Protein AF-A0A4Q1C630-F1 (afdb_monomer)

InterPro domains:
  IPR022134 Protein of unknown function DUF3667 [PF12412] (88-132)

Organism: NCBI:txid2508720

Radius of gyration: 34.88 Å; Cα contacts (8 Å, |Δi|>4): 246; chains: 1; bounding box: 94×59×102 Å

Solvent-accessible surface area (backbone atoms only — not comparable to full-atom values): 24046 Å² total; per-residue (Å²): 137,83,80,81,79,82,81,81,80,81,80,78,82,76,82,84,54,76,69,63,64,56,56,57,63,58,61,75,76,71,78,93,71,92,77,77,96,69,98,70,78,89,70,62,69,44,35,64,62,77,64,48,73,40,91,58,64,49,30,91,86,69,67,34,65,66,68,83,88,84,69,59,70,68,57,57,51,52,53,37,60,64,47,67,78,52,91,53,76,42,53,60,53,49,51,54,37,47,74,75,35,55,42,48,59,51,44,42,45,73,60,46,33,45,64,78,44,63,58,55,68,48,53,29,54,53,49,49,51,53,43,53,52,51,53,64,69,66,60,68,98,71,86,70,73,67,81,75,65,73,65,66,59,90,80,49,55,62,95,84,39,57,45,40,59,59,50,43,52,49,29,42,51,65,50,54,73,72,53,56,85,71,47,73,75,37,72,68,53,46,50,54,47,51,52,51,25,50,51,51,35,59,74,70,49,66,63,87,79,78,96,73,94,70,82,81,59,68,68,59,59,52,53,52,50,51,51,52,52,49,52,50,50,51,54,51,50,62,66,72,52,91,78,82,88,69,92,71,73,42,75,61,51,57,48,49,52,53,48,52,53,56,72,63,36,67,67,54,48,51,53,41,49,53,48,44,60,71,44,44,65,57,53,56,61,61,44,36,64,52,50,14,47,52,50,43,64,78,46,59,88,62,79,72,53,69,66,55,31,37,47,45,28,39,52,51,53,40,37,51,48,54,50,53,51,51,52,52,52,46,54,64,61,58,70,48,98,63,94,79,50,64,67,58,51,52,48,52,52,53,51,48,64,66,48,41,62,47,52,17,50,38,64,68,59,70,52,57,68,70,63,37,52,55,50,42,51,53,48,50,51,54,53,48,50,52,48,52,50,50,53,49,53,48,50,51,52,39,63,76,76,106

Secondary structure (DSSP, 8-state):
-PPPPPPPPPPPPPP--HHHHHHHHHHTSS------S----PPPSB-TTT-PBPSSSB-TTT--B-S-----HHHHHHHHHHHHTS--HHHHHHHHHHHHSTTHHHHHHHTT--TTS--HHHHHHHHHHHHHHHHHHH--S-SSSTTTSSS--TT-EETTEE--HHHHHHHHHHHHTTS-GGGGG-HHHHHHHHHHHHHHHHHT-PPS------PPPHHHHHHHHHHHHHHHHHHHHHHH-TTSS-TT--HHHHHHHHHHHHHH-HHHHHHHHHHHHHHHHHHHHHHHHHHHHHHHHHTGGG---HHHHHHHHHHHHHHHHHHHHHHHHHHHHHTSS--S-HHHHHHHHHHHHHHHHHHHHHHHH---HHHHHHHHHHHHHHHHHHHHHHHHHHHHHHHHH-

Mean predicted aligned error: 18.08 Å

Sequence (402 aa):
MALEPEPPEPPEPLPLSAEAAVTADQAVKHGTEEHAPGHHGPFHTHCENCGTKLEGPWCHRCGQHDFEFHRSFRHVFMEALETLFHFEGKFFRNIVTLLFQPGRLTADFNAGKRAAQMPPFRLYIFVSFVFFLLIFIGEKDDSFVRETEGKPHQGLTIGGKPVNVATLGNAWRDTATQMKPEDWQDPAKVTAALEQVAAKTEAAGPAADPADGTAPPKRLVDEVRESAEQMQAEIAKARAEPGQTREEDTALERFLEEQGRRLTDPERRRQLSHWIQSHLPHMLMFCLPFFALYTRVLFRKSGQVYLQHLVLSVHFHTFIYLWVLLSRGWEGLAGLPGWGLDSWVAFACNFWLGIYPFVMLRRLFANSWPKTVVKTFLLTVIYGLTLSLGFFATAVGAFLLT

Foldseek 3Di:
DDDDDDDDDDDDDDDDDPVNVVVVVVVVPDDDDDDDDDDDDDFDQAQLAPRHGDPDQADPPLRDGRDDDPDDPVVVVVVLVVCVVPDDPLLVVLLVCLQPPQQPLLQSVLSRNPSSHDDLVSSLVVLLVVLLVCVVVVDDPDPDPPVQQDDQPVPDDDPNARFRVNQLVVLLVVLVVPDDPVLVVDPVSVVVSVVSSVVSRVVVPGDPDDPDDDDDDVVVVVVVVVVVVVVVVVVVVVVVDPDPPPVDCPPVVVVVVVVVVCVPDPVLVVLLVVLLSVCVSVLLVVLLLVQLVLCCVLLVVQPDDSVSSSSSSSSLVSNVSSLVVVLVVVVVVPVPDDDPCNVVVNVVSVVCNLCSQLSSSCVNRVDDNVSSVVSSVVSCVVSVVSVVVSSVVSSVVSVVVD

Structure (mmCIF, N/CA/C/O backbone):
data_AF-A0A4Q1C630-F1
#
_entry.id   AF-A0A4Q1C630-F1
#
loop_
_atom_site.group_PDB
_atom_site.id
_atom_site.type_symbol
_atom_site.label_atom_id
_atom_site.label_alt_id
_atom_site.label_comp_id
_atom_site.label_asym_id
_atom_site.label_entity_id
_atom_site.label_seq_id
_atom_site.pdbx_PDB_ins_code
_atom_site.Cartn_x
_atom_site.Cartn_y
_atom_site.Cartn_z
_atom_site.occupancy
_atom_site.B_iso_or_equiv
_atom_site.auth_seq_id
_atom_site.auth_comp_id
_atom_site.auth_asym_id
_atom_site.auth_atom_id
_atom_site.pdbx_PDB_model_num
ATOM 1 N N . MET A 1 1 ? -44.109 13.806 4.382 1.00 42.06 1 MET A N 1
ATOM 2 C CA . MET A 1 1 ? -42.673 13.777 4.722 1.00 42.06 1 MET A CA 1
ATOM 3 C C . MET A 1 1 ? -42.602 13.720 6.239 1.00 42.06 1 MET A C 1
ATOM 5 O O . MET A 1 1 ? -42.707 14.749 6.888 1.00 42.06 1 MET A O 1
ATOM 9 N N . ALA A 1 2 ? -42.659 12.508 6.792 1.00 42.06 2 ALA A N 1
ATOM 10 C CA . ALA A 1 2 ? -42.665 12.291 8.235 1.00 42.06 2 ALA A CA 1
ATOM 11 C C . ALA A 1 2 ? -41.212 12.304 8.721 1.00 42.06 2 ALA A C 1
ATOM 13 O O . ALA A 1 2 ? -40.382 11.597 8.156 1.00 42.06 2 ALA A O 1
ATOM 14 N N . LEU A 1 3 ? -40.915 13.159 9.697 1.00 48.66 3 LEU A N 1
ATOM 15 C CA . LEU A 1 3 ? -39.621 13.223 10.367 1.00 48.66 3 LEU A CA 1
ATOM 16 C C . LEU A 1 3 ? -39.495 11.992 11.274 1.00 48.66 3 LEU A C 1
ATOM 18 O O . LEU A 1 3 ? -40.382 11.741 12.090 1.00 48.66 3 LEU A O 1
ATOM 22 N N . GLU A 1 4 ? -38.430 11.211 11.101 1.00 57.72 4 GLU A N 1
ATOM 23 C CA . GLU A 1 4 ? -38.077 10.129 12.024 1.00 57.72 4 GLU A CA 1
ATOM 24 C C . GLU A 1 4 ? -37.706 10.721 13.400 1.00 57.72 4 GLU A C 1
ATOM 26 O O . GLU A 1 4 ? -37.027 11.751 13.448 1.00 57.72 4 GLU A O 1
ATOM 31 N N . PRO A 1 5 ? -38.149 10.119 14.519 1.00 60.59 5 PRO A N 1
ATOM 32 C CA . PRO A 1 5 ? -37.791 10.584 15.856 1.00 60.59 5 PRO A CA 1
ATOM 33 C C . PRO A 1 5 ? -36.332 10.241 16.197 1.00 60.59 5 PRO A C 1
ATOM 35 O O . PRO A 1 5 ? -35.846 9.158 15.868 1.00 60.59 5 PRO A O 1
ATOM 38 N N . GLU A 1 6 ? -35.644 11.165 16.875 1.00 62.22 6 GLU A N 1
ATOM 39 C CA . GLU A 1 6 ? -34.266 10.977 17.343 1.00 62.22 6 GLU A CA 1
ATOM 40 C C . GLU A 1 6 ? -34.125 9.765 18.288 1.00 62.22 6 GLU A C 1
ATOM 42 O O . GLU A 1 6 ? -35.029 9.479 19.081 1.00 62.22 6 GLU A O 1
ATOM 47 N N . PRO A 1 7 ? -32.988 9.043 18.230 1.00 66.69 7 PRO A N 1
ATOM 48 C CA . PRO A 1 7 ? -32.720 7.924 19.123 1.00 66.69 7 PRO A CA 1
ATOM 49 C C . PRO A 1 7 ? -32.486 8.400 20.571 1.00 66.69 7 PRO A C 1
ATOM 51 O O . PRO A 1 7 ? -31.875 9.449 20.775 1.00 66.69 7 PRO A O 1
ATOM 54 N N . PRO A 1 8 ? -32.922 7.626 21.585 1.00 66.50 8 PRO A N 1
ATOM 55 C CA . PRO A 1 8 ? -32.784 8.003 22.990 1.00 66.50 8 PRO A CA 1
ATOM 56 C C . PRO A 1 8 ? -31.318 8.011 23.445 1.00 66.50 8 PRO A C 1
ATOM 58 O O . PRO A 1 8 ? -30.531 7.137 23.067 1.00 66.50 8 PRO A O 1
ATOM 61 N N . GLU A 1 9 ? -30.969 8.987 24.288 1.00 62.25 9 GLU A N 1
ATOM 62 C CA . GLU A 1 9 ? -29.643 9.102 24.899 1.00 62.25 9 GLU A CA 1
ATOM 63 C C . GLU A 1 9 ? -29.290 7.866 25.751 1.00 62.25 9 GLU A C 1
ATOM 65 O O . GLU A 1 9 ? -30.163 7.278 26.401 1.00 62.25 9 GLU A O 1
ATOM 70 N N . PRO A 1 10 ? -28.011 7.443 25.762 1.00 61.94 10 PRO A N 1
ATOM 71 C CA . PRO A 1 10 ? -27.568 6.319 26.574 1.00 61.94 10 PRO A CA 1
ATOM 72 C C . PRO A 1 10 ? -27.640 6.655 28.075 1.00 61.94 10 PRO A C 1
ATOM 74 O O . PRO A 1 10 ? -27.328 7.781 28.463 1.00 61.94 10 PRO A O 1
ATOM 77 N N . PRO A 1 11 ? -28.002 5.685 28.937 1.00 64.38 11 PRO A N 1
ATOM 78 C CA . PRO A 1 11 ? -28.096 5.914 30.373 1.00 64.38 11 PRO A CA 1
ATOM 79 C C . PRO A 1 11 ? -26.722 6.201 30.992 1.00 64.38 11 PRO A C 1
ATOM 81 O O . PRO A 1 11 ? -25.724 5.551 30.668 1.00 64.38 11 PRO A O 1
ATOM 84 N N . GLU A 1 12 ? -26.697 7.161 31.916 1.00 61.03 12 GLU A N 1
ATOM 85 C CA . GLU A 1 12 ? -25.529 7.510 32.724 1.00 61.03 12 GLU A CA 1
ATOM 86 C C . GLU A 1 12 ? -25.055 6.293 33.548 1.00 61.03 12 GLU A C 1
ATOM 88 O O . GLU A 1 12 ? -25.881 5.588 34.140 1.00 61.03 12 GLU A O 1
ATOM 93 N N . PRO A 1 13 ? -23.741 6.003 33.607 1.00 49.84 13 PRO A N 1
ATOM 94 C CA . PRO A 1 13 ? -23.238 4.894 34.406 1.00 49.84 13 PRO A CA 1
ATOM 95 C C . PRO A 1 13 ? -23.444 5.172 35.901 1.00 49.84 13 PRO A C 1
ATOM 97 O O . PRO A 1 13 ? -22.941 6.155 36.445 1.00 49.84 13 PRO A O 1
ATOM 100 N N . LEU A 1 14 ? -24.171 4.270 36.567 1.00 57.28 14 LEU A N 1
ATOM 101 C CA . LEU A 1 14 ? -24.417 4.311 38.009 1.00 57.28 14 LEU A CA 1
ATOM 102 C C . LEU A 1 14 ? -23.091 4.290 38.796 1.00 57.28 14 LEU A C 1
ATOM 104 O O . LEU A 1 14 ? -22.212 3.479 38.484 1.00 57.28 14 LEU A O 1
ATOM 108 N N . PRO A 1 15 ? -22.936 5.122 39.844 1.00 44.34 15 PRO A N 1
ATOM 109 C CA . PRO A 1 15 ? -21.754 5.082 40.689 1.00 44.34 15 PRO A CA 1
ATOM 110 C C . PRO A 1 15 ? -21.731 3.773 41.486 1.00 44.34 15 PRO A C 1
ATOM 112 O O . PRO A 1 15 ? -22.650 3.471 42.248 1.00 44.34 15 PRO A O 1
ATOM 115 N N . LEU A 1 16 ? -20.660 2.996 41.315 1.00 47.31 16 LEU A N 1
ATOM 116 C CA . LEU A 1 16 ? -20.356 1.833 42.148 1.00 47.31 16 LEU A CA 1
ATOM 117 C C . LEU A 1 16 ? -20.159 2.305 43.596 1.00 47.31 16 LEU A C 1
ATOM 119 O O . LEU A 1 16 ? -19.159 2.952 43.912 1.00 47.31 16 LEU A O 1
ATOM 123 N N . SER A 1 17 ? -21.117 2.003 44.473 1.00 50.72 17 SER A N 1
ATOM 124 C CA . SER A 1 17 ? -20.961 2.228 45.908 1.00 50.72 17 SER A CA 1
ATOM 125 C C . SER A 1 17 ? -19.870 1.305 46.461 1.00 50.72 17 SER A C 1
ATOM 127 O O . SER A 1 17 ? -19.727 0.152 46.049 1.00 50.72 17 SER A O 1
ATOM 129 N N . ALA A 1 18 ? -19.086 1.813 47.413 1.00 46.69 18 ALA A N 1
ATOM 130 C CA . ALA A 1 18 ? -17.970 1.092 48.031 1.00 46.69 18 ALA A CA 1
ATOM 131 C C . ALA A 1 18 ? -18.384 -0.236 48.709 1.00 46.69 18 ALA A C 1
ATOM 133 O O . ALA A 1 18 ? -17.547 -1.110 48.916 1.00 46.69 18 ALA A O 1
ATOM 134 N N . GLU A 1 19 ? -19.674 -0.430 48.993 1.00 45.03 19 GLU A N 1
ATOM 135 C CA . GLU A 1 19 ? -20.233 -1.662 49.566 1.00 45.03 19 GLU A CA 1
ATOM 136 C C . GLU A 1 19 ? -20.315 -2.820 48.548 1.00 45.03 19 GLU A C 1
ATOM 138 O O . GLU A 1 19 ? -20.207 -3.990 48.928 1.00 45.03 19 GLU A O 1
ATOM 143 N N . ALA A 1 20 ? -20.406 -2.523 47.244 1.00 44.44 20 ALA A N 1
ATOM 144 C CA . ALA A 1 20 ? -20.374 -3.541 46.188 1.00 44.44 20 ALA A CA 1
ATOM 145 C C . ALA A 1 20 ? -18.969 -4.150 45.996 1.00 44.44 20 ALA A C 1
ATOM 147 O O . ALA A 1 20 ? -18.835 -5.296 45.572 1.00 44.44 20 ALA A O 1
ATOM 148 N N . ALA A 1 21 ? -17.910 -3.412 46.350 1.00 40.72 21 ALA A N 1
ATOM 149 C CA . ALA A 1 21 ? -16.532 -3.894 46.251 1.00 40.72 21 ALA A CA 1
ATOM 150 C C . ALA A 1 21 ? -16.164 -4.887 47.371 1.00 40.72 21 ALA A C 1
ATOM 152 O O . ALA A 1 21 ? -15.333 -5.767 47.161 1.00 40.72 21 ALA A O 1
ATOM 153 N N . VAL A 1 22 ? -16.799 -4.784 48.545 1.00 42.53 22 VAL A N 1
ATOM 154 C CA . VAL A 1 22 ? -16.496 -5.637 49.712 1.00 42.53 22 VAL A CA 1
ATOM 155 C C . VAL A 1 22 ? -17.261 -6.967 49.667 1.00 42.53 22 VAL A C 1
ATOM 157 O O . VAL A 1 22 ? -16.754 -7.994 50.112 1.00 42.53 22 VAL A O 1
ATOM 160 N N . THR A 1 23 ? -18.453 -6.987 49.065 1.00 45.50 23 THR A N 1
ATOM 161 C CA . THR A 1 23 ? -19.251 -8.215 48.882 1.00 45.50 23 THR A CA 1
ATOM 162 C C . THR A 1 23 ? -18.689 -9.130 47.788 1.00 45.50 23 THR A C 1
ATOM 164 O O . THR A 1 23 ? -18.771 -10.353 47.915 1.00 45.50 23 THR A O 1
ATOM 167 N N . ALA A 1 24 ? -18.026 -8.568 46.770 1.00 41.78 24 ALA A N 1
ATOM 168 C CA . ALA A 1 24 ? -17.326 -9.338 45.740 1.00 41.78 24 ALA A CA 1
ATOM 169 C C . ALA A 1 24 ? -16.114 -10.120 46.291 1.00 41.78 24 ALA A C 1
ATOM 171 O O . ALA A 1 24 ? -15.877 -11.247 45.866 1.00 41.78 24 ALA A O 1
ATOM 172 N N . ASP A 1 25 ? -15.389 -9.570 47.274 1.00 37.78 25 ASP A N 1
ATOM 173 C CA . ASP A 1 25 ? -14.211 -10.221 47.877 1.00 37.78 25 ASP A CA 1
ATOM 174 C C . ASP A 1 25 ? -14.590 -11.389 48.814 1.00 37.78 25 ASP A C 1
ATOM 176 O O . ASP A 1 25 ? -13.853 -12.368 48.949 1.00 37.78 25 ASP A O 1
ATOM 180 N N . GLN A 1 26 ? -15.783 -11.344 49.421 1.00 36.28 26 GLN A N 1
ATOM 181 C CA . GLN A 1 26 ? -16.286 -12.428 50.276 1.00 36.28 26 GLN A CA 1
ATOM 182 C C . GLN A 1 26 ? -16.917 -13.586 49.485 1.00 36.28 26 GLN A C 1
ATOM 184 O O . GLN A 1 26 ? -16.825 -14.734 49.923 1.00 36.28 26 GLN A O 1
ATOM 189 N N . ALA A 1 27 ? -17.470 -13.328 48.295 1.00 38.25 27 ALA A N 1
ATOM 190 C CA . ALA A 1 27 ? -18.016 -14.368 47.416 1.00 38.25 27 ALA A CA 1
ATOM 191 C C . ALA A 1 27 ? -16.937 -15.293 46.809 1.00 38.25 27 ALA A C 1
ATOM 193 O O . ALA A 1 27 ? -17.246 -16.403 46.384 1.00 38.25 27 ALA A O 1
ATOM 194 N N . VAL A 1 28 ? -15.662 -14.887 46.823 1.00 42.72 28 VAL A N 1
ATOM 195 C CA . VAL A 1 28 ? -14.535 -15.700 46.325 1.00 42.72 28 VAL A CA 1
ATOM 196 C C . VAL A 1 28 ? -14.141 -16.824 47.301 1.00 42.72 28 VAL A C 1
ATOM 198 O O . VAL A 1 28 ? -13.467 -17.772 46.903 1.00 42.72 28 VAL A O 1
ATOM 201 N N . LYS A 1 29 ? -14.564 -16.779 48.575 1.00 38.19 29 LYS A N 1
ATOM 202 C CA . LYS A 1 29 ? -14.071 -17.714 49.610 1.00 38.19 29 LYS A CA 1
ATOM 203 C C . LYS A 1 29 ? -14.942 -18.946 49.878 1.00 38.19 29 LYS A C 1
ATOM 205 O O . LYS A 1 29 ? -14.467 -19.856 50.551 1.00 38.19 29 LYS A O 1
ATOM 210 N N . HIS A 1 30 ? -16.156 -19.038 49.333 1.00 36.41 30 HIS A N 1
ATOM 211 C CA . HIS A 1 30 ? -17.028 -20.202 49.534 1.00 36.41 30 HIS A CA 1
ATOM 212 C C . HIS A 1 30 ? -17.731 -20.616 48.238 1.00 36.41 30 HIS A C 1
ATOM 214 O O . HIS A 1 30 ? -18.826 -20.162 47.932 1.00 36.41 30 HIS A O 1
ATOM 220 N N . GLY A 1 31 ? -17.085 -21.506 47.488 1.00 33.19 31 GLY A N 1
ATOM 221 C CA . GLY A 1 31 ? -17.629 -22.112 46.275 1.00 33.19 31 GLY A CA 1
ATOM 222 C C . GLY A 1 31 ? -16.790 -23.311 45.849 1.00 33.19 31 GLY A C 1
ATOM 223 O O . GLY A 1 31 ? -16.139 -23.286 44.812 1.00 33.19 31 GLY A O 1
ATOM 224 N N . THR A 1 32 ? -16.733 -24.334 46.699 1.00 43.94 32 THR A N 1
ATOM 225 C CA . THR A 1 32 ? -16.198 -25.656 46.363 1.00 43.94 32 THR A CA 1
ATOM 226 C C . THR A 1 32 ? -17.266 -26.454 45.625 1.00 43.94 32 THR A C 1
ATOM 228 O O . THR A 1 32 ? -18.025 -27.157 46.281 1.00 43.94 32 THR A O 1
ATOM 231 N N . GLU A 1 33 ? -17.320 -26.368 44.295 1.00 37.75 33 GLU A N 1
ATOM 232 C CA . GLU A 1 33 ? -18.000 -27.364 43.455 1.00 37.75 33 GLU A CA 1
ATOM 233 C C . GLU A 1 33 ? -17.190 -27.623 42.171 1.00 37.75 33 GLU A C 1
ATOM 235 O O . GLU A 1 33 ? -16.556 -26.734 41.592 1.00 37.75 33 GLU A O 1
ATOM 240 N N . GLU A 1 34 ? -17.134 -28.903 41.814 1.00 37.94 34 GLU A N 1
ATOM 241 C CA . GLU A 1 34 ? -16.185 -29.574 40.928 1.00 37.94 34 GLU A CA 1
ATOM 242 C C . GLU A 1 34 ? -16.023 -28.905 39.551 1.00 37.94 34 GLU A C 1
ATOM 244 O O . GLU A 1 34 ? -16.932 -28.888 38.725 1.00 37.94 34 GLU A O 1
ATOM 249 N N . HIS A 1 35 ? -14.819 -28.396 39.269 1.00 37.16 35 HIS A N 1
ATOM 250 C CA . HIS A 1 35 ? -14.436 -27.910 37.943 1.00 37.16 35 HIS A CA 1
ATOM 251 C C . HIS A 1 35 ? -13.741 -29.016 37.136 1.00 37.16 35 HIS A C 1
ATOM 253 O O . HIS A 1 35 ? -12.632 -29.446 37.459 1.00 37.16 35 HIS A O 1
ATOM 259 N N . ALA A 1 36 ? -14.386 -29.434 36.045 1.00 32.75 36 ALA A N 1
ATOM 260 C CA . ALA A 1 36 ? -13.767 -30.171 34.946 1.00 32.75 36 ALA A CA 1
ATOM 261 C C . ALA A 1 36 ? -12.644 -29.335 34.277 1.00 32.75 36 ALA A C 1
ATOM 263 O O . ALA A 1 36 ? -12.661 -28.102 34.351 1.00 32.75 36 ALA A O 1
ATOM 264 N N . PRO A 1 37 ? -11.647 -29.964 33.622 1.00 39.94 37 PRO A N 1
ATOM 265 C CA . PRO A 1 37 ? -10.420 -29.283 33.234 1.00 39.94 37 PRO A CA 1
ATOM 266 C C . PRO A 1 37 ? -10.637 -28.450 31.967 1.00 39.94 37 PRO A C 1
ATOM 268 O O . PRO A 1 37 ? -10.734 -28.971 30.860 1.00 39.94 37 PRO A O 1
ATOM 271 N N . GLY A 1 38 ? -10.675 -27.133 32.135 1.00 37.78 38 GLY A N 1
ATOM 272 C CA . GLY A 1 38 ? -10.674 -26.173 31.038 1.00 37.78 38 GLY A CA 1
ATOM 273 C C . GLY A 1 38 ? -10.712 -24.758 31.590 1.00 37.78 38 GLY A C 1
ATOM 274 O O . GLY A 1 38 ? -11.781 -24.222 31.847 1.00 37.78 38 GLY A O 1
ATOM 275 N N . HIS A 1 39 ? -9.539 -24.174 31.834 1.00 40.84 39 HIS A N 1
ATOM 276 C CA . HIS A 1 39 ? -9.383 -22.784 32.263 1.00 40.84 39 HIS A CA 1
ATOM 277 C C . HIS A 1 39 ? -10.165 -21.816 31.363 1.00 40.84 39 HIS A C 1
ATOM 279 O O . HIS A 1 39 ? -9.697 -21.484 30.276 1.00 40.84 39 HIS A O 1
ATOM 285 N N . HIS A 1 40 ? -11.286 -21.285 31.848 1.00 49.59 40 HIS A N 1
ATOM 286 C CA . HIS A 1 40 ? -11.928 -20.113 31.261 1.00 49.59 40 HIS A CA 1
ATOM 287 C C . HIS A 1 40 ? -12.359 -19.178 32.394 1.00 49.59 40 HIS A C 1
ATOM 289 O O . HIS A 1 40 ? -13.086 -19.581 33.298 1.00 49.59 40 HIS A O 1
ATOM 295 N N . GLY A 1 41 ? -11.847 -17.942 32.379 1.00 59.06 41 GLY A N 1
ATOM 296 C CA . GLY A 1 41 ? -12.348 -16.870 33.240 1.00 59.06 41 GLY A CA 1
ATOM 297 C C . GLY A 1 41 ? -13.815 -16.536 32.923 1.00 59.06 41 GLY A C 1
ATOM 298 O O . GLY A 1 41 ? -14.374 -17.079 31.968 1.00 59.06 41 GLY A O 1
ATOM 299 N N . PRO A 1 42 ? -14.458 -15.656 33.707 1.00 66.44 42 PRO A N 1
ATOM 300 C CA . PRO A 1 42 ? -15.862 -15.319 33.499 1.00 66.44 42 PRO A CA 1
ATOM 301 C C . PRO A 1 42 ? -16.078 -14.667 32.124 1.00 66.44 42 PRO A C 1
ATOM 303 O O . PRO A 1 42 ? -15.383 -13.720 31.761 1.00 66.44 42 PRO A O 1
ATOM 306 N N . PHE A 1 43 ? -17.053 -15.191 31.379 1.00 75.06 43 PHE A N 1
ATOM 307 C CA . PHE A 1 43 ? -17.544 -14.642 30.112 1.00 75.06 43 PHE A CA 1
ATOM 308 C C . PHE A 1 43 ? -18.128 -13.232 30.301 1.00 75.06 43 PHE A C 1
ATOM 310 O O . PHE A 1 43 ? -18.623 -12.883 31.379 1.00 75.06 43 PHE A O 1
ATOM 317 N N . HIS A 1 44 ? -18.115 -12.421 29.247 1.00 84.31 44 HIS A N 1
ATOM 318 C CA . HIS A 1 44 ? -18.841 -11.163 29.206 1.00 84.31 44 HIS A CA 1
ATOM 319 C C . HIS A 1 44 ? -20.351 -11.411 29.355 1.00 84.31 44 HIS A C 1
ATOM 321 O O . HIS A 1 44 ? -20.912 -12.394 28.874 1.00 84.31 44 HIS A O 1
ATOM 327 N N . THR A 1 45 ? -21.056 -10.484 30.009 1.00 88.56 45 THR A N 1
ATOM 328 C CA . THR A 1 45 ? -22.516 -10.590 30.196 1.00 88.56 45 THR A CA 1
ATOM 329 C C . THR A 1 45 ? -23.296 -10.324 28.905 1.00 88.56 45 THR A C 1
ATOM 331 O O . THR A 1 45 ? -24.416 -10.810 28.738 1.00 88.56 45 THR A O 1
ATOM 334 N N . HIS A 1 46 ? -22.709 -9.555 27.984 1.00 92.06 46 HIS A N 1
ATOM 335 C CA . HIS A 1 46 ? -23.288 -9.170 26.701 1.00 92.06 46 HIS A CA 1
ATOM 336 C C . HIS A 1 46 ? -22.248 -9.314 25.589 1.00 92.06 46 HIS A C 1
ATOM 338 O O . HIS A 1 46 ? -21.070 -9.035 25.784 1.00 92.06 46 HIS A O 1
ATOM 344 N N . CYS A 1 47 ? -22.702 -9.701 24.399 1.00 91.31 47 CYS A N 1
ATOM 345 C CA . CYS A 1 47 ? -21.855 -9.882 23.228 1.00 91.31 47 CYS A CA 1
ATOM 346 C C . CYS A 1 47 ? -21.251 -8.553 22.748 1.00 91.31 47 CYS A C 1
ATOM 348 O O . CYS A 1 47 ? -21.993 -7.648 22.365 1.00 91.31 47 CYS A O 1
ATOM 350 N N . GLU A 1 48 ? -19.924 -8.476 22.623 1.00 89.56 48 GLU A N 1
ATOM 351 C CA . GLU A 1 48 ? -19.214 -7.275 22.142 1.00 89.56 48 GLU A CA 1
ATOM 352 C C . GLU A 1 48 ? -19.600 -6.836 20.713 1.00 89.56 48 GLU A C 1
ATOM 354 O O . GLU A 1 48 ? -19.429 -5.677 20.338 1.00 89.56 48 GLU A O 1
ATOM 359 N N . ASN A 1 49 ? -20.139 -7.742 19.890 1.00 91.06 49 ASN A N 1
ATOM 360 C CA . ASN A 1 49 ? -20.514 -7.434 18.508 1.00 91.06 49 ASN A CA 1
ATOM 361 C C . ASN A 1 49 ? -21.942 -6.913 18.346 1.00 91.06 49 ASN A C 1
ATOM 363 O O . ASN A 1 49 ? -22.163 -5.959 17.606 1.00 91.06 49 ASN A O 1
ATOM 367 N N . CYS A 1 50 ? -22.918 -7.544 19.002 1.00 91.44 50 CYS A N 1
ATOM 368 C CA . CYS A 1 50 ? -24.340 -7.226 18.810 1.00 91.44 50 CYS A CA 1
ATOM 369 C C . CYS A 1 50 ? -25.070 -6.788 20.086 1.00 91.44 50 CYS A C 1
ATOM 371 O O . CYS A 1 50 ? -26.272 -6.541 20.030 1.00 91.44 50 CYS A O 1
ATOM 373 N N . GLY A 1 51 ? -24.386 -6.750 21.232 1.00 91.31 51 GLY A N 1
ATOM 374 C CA . GLY A 1 51 ? -24.952 -6.364 22.525 1.00 91.31 51 GLY A CA 1
ATOM 375 C C . GLY A 1 51 ? -25.966 -7.351 23.109 1.00 91.31 51 GLY A C 1
ATOM 376 O O . GLY A 1 51 ? -26.596 -7.047 24.111 1.00 91.31 51 GLY A O 1
ATOM 377 N N . THR A 1 52 ? -26.166 -8.523 22.500 1.00 93.38 52 THR A N 1
ATOM 378 C CA . THR A 1 52 ? -27.129 -9.520 23.003 1.00 93.38 52 THR A CA 1
ATOM 379 C C . THR A 1 52 ? -26.588 -10.190 24.263 1.00 93.38 52 THR A C 1
ATOM 381 O O . THR A 1 52 ? -25.407 -10.538 24.296 1.00 93.38 52 THR A O 1
ATOM 384 N N . LYS A 1 53 ? -27.439 -10.379 25.280 1.00 93.50 53 LYS A N 1
ATOM 385 C CA . LYS A 1 53 ? -27.083 -11.083 26.518 1.00 93.50 53 LYS A CA 1
ATOM 386 C C . LYS A 1 53 ? -26.569 -12.489 26.198 1.00 93.50 53 LYS A C 1
ATOM 388 O O . LYS A 1 53 ? -27.170 -13.200 25.389 1.00 93.50 53 LYS A O 1
ATOM 393 N N . LEU A 1 54 ? -25.441 -12.858 26.794 1.00 90.62 54 LEU A N 1
ATOM 394 C CA . LEU A 1 54 ? -24.822 -14.162 26.585 1.00 90.62 54 LEU A CA 1
ATOM 395 C C . LEU A 1 54 ? -25.347 -15.168 27.611 1.00 90.62 54 LEU A C 1
ATOM 397 O O . LEU A 1 54 ? -25.439 -14.876 28.800 1.00 90.62 54 LEU A O 1
ATOM 401 N N . GLU A 1 55 ? -25.693 -16.357 27.124 1.00 87.50 55 GLU A N 1
ATOM 402 C CA . GLU A 1 55 ? -26.138 -17.510 27.927 1.00 87.50 55 GLU A CA 1
ATOM 403 C C . GLU A 1 55 ? -25.096 -18.643 27.897 1.00 87.50 55 GLU A C 1
ATOM 405 O O . GLU A 1 55 ? -25.348 -19.765 28.323 1.00 87.50 55 GLU A O 1
ATOM 410 N N . GLY A 1 56 ? -23.910 -18.351 27.362 1.00 86.81 56 GLY A N 1
ATOM 411 C CA . GLY A 1 56 ? -22.815 -19.286 27.169 1.00 86.81 56 GLY A CA 1
ATOM 412 C C . GLY A 1 56 ? -21.685 -18.647 26.356 1.00 86.81 56 GLY A C 1
ATOM 413 O O . GLY A 1 56 ? -21.732 -17.449 26.067 1.00 86.81 56 GLY A O 1
ATOM 414 N N . PRO A 1 57 ? -20.687 -19.438 25.932 1.00 85.38 57 PRO A N 1
ATOM 415 C CA . PRO A 1 57 ? -19.504 -18.926 25.240 1.00 85.38 57 PRO A CA 1
ATOM 416 C C . PRO A 1 57 ? -19.780 -18.446 23.808 1.00 85.38 57 PRO A C 1
ATOM 418 O O . PRO A 1 57 ? -18.924 -17.810 23.202 1.00 85.38 57 PRO A O 1
ATOM 421 N N . TRP A 1 58 ? -20.952 -18.743 23.242 1.00 89.00 58 TRP A N 1
ATOM 422 C CA . TRP A 1 58 ? -21.348 -18.323 21.899 1.00 89.00 58 TRP A CA 1
ATOM 423 C C . TRP A 1 58 ? -22.601 -17.452 21.949 1.00 89.00 58 TRP A C 1
ATOM 425 O O . TRP A 1 58 ? -23.591 -17.781 22.600 1.00 89.00 58 TRP A O 1
ATOM 435 N N . CYS A 1 59 ? -22.592 -16.357 21.193 1.00 91.38 59 CYS A N 1
ATOM 436 C CA . CYS A 1 59 ? -23.769 -15.529 20.998 1.00 91.38 59 CYS A CA 1
ATOM 437 C C . CYS A 1 59 ? -24.768 -16.224 20.063 1.00 91.38 59 CYS A C 1
ATOM 439 O O . CYS A 1 59 ? -24.502 -16.363 18.869 1.00 91.38 59 CYS A O 1
ATOM 441 N N . HIS A 1 60 ? -25.956 -16.557 20.569 1.00 93.00 60 HIS A N 1
ATOM 442 C CA . HIS A 1 60 ? -27.030 -17.180 19.786 1.00 93.00 60 HIS A CA 1
ATOM 443 C C . HIS A 1 60 ? -27.548 -16.302 18.630 1.00 93.00 60 HIS A C 1
ATOM 445 O O . HIS A 1 60 ? -28.104 -16.819 17.667 1.00 93.00 60 HIS A O 1
ATOM 451 N N . ARG A 1 61 ? -27.364 -14.972 18.697 1.00 92.94 61 ARG A N 1
ATOM 452 C CA . ARG A 1 61 ? -27.847 -14.039 17.665 1.00 92.94 61 ARG A CA 1
ATOM 453 C C . ARG A 1 61 ? -26.869 -13.841 16.511 1.00 92.94 61 ARG A C 1
ATOM 455 O O . ARG A 1 61 ? -27.287 -13.790 15.360 1.00 92.94 61 ARG A O 1
ATOM 462 N N . CYS A 1 62 ? -25.583 -13.646 16.807 1.00 90.31 62 CYS A N 1
ATOM 463 C CA . CYS A 1 62 ? -24.582 -13.295 15.789 1.00 90.31 62 CYS A CA 1
ATOM 464 C C . CYS A 1 62 ? -23.487 -14.350 15.587 1.00 90.31 62 CYS A C 1
ATOM 466 O O . CYS A 1 62 ? -22.633 -14.168 14.721 1.00 90.31 62 CYS A O 1
ATOM 468 N N . GLY A 1 63 ? -23.485 -15.421 16.385 1.00 88.69 63 GLY A N 1
ATOM 469 C CA . GLY A 1 63 ? -22.496 -16.495 16.311 1.00 88.69 63 GLY A CA 1
ATOM 470 C C . GLY A 1 63 ? -21.101 -16.114 16.814 1.00 88.69 63 GLY A C 1
ATOM 471 O O . GLY A 1 63 ? -20.156 -16.859 16.580 1.00 88.69 63 GLY A O 1
ATOM 472 N N . GLN A 1 64 ? -20.926 -14.964 17.476 1.00 89.62 64 GLN A N 1
ATOM 473 C CA . GLN A 1 64 ? -19.629 -14.588 18.043 1.00 89.62 64 GLN A CA 1
ATOM 474 C C . GLN A 1 64 ? -19.288 -15.439 19.268 1.00 89.62 64 GLN A C 1
ATOM 476 O O . GLN A 1 64 ? -20.092 -15.516 20.194 1.00 89.62 64 GLN A O 1
ATOM 481 N N . HIS A 1 65 ? -18.078 -15.996 19.293 1.00 86.50 65 HIS A N 1
ATOM 482 C CA . HIS A 1 65 ? -17.496 -16.578 20.498 1.00 86.50 65 HIS A CA 1
ATOM 483 C C . HIS A 1 65 ? -16.968 -15.491 21.438 1.00 86.50 65 HIS A C 1
ATOM 485 O O . HIS A 1 65 ? -16.345 -14.531 20.979 1.00 86.50 65 HIS A O 1
ATOM 491 N N . ASP A 1 66 ? -17.180 -15.673 22.733 1.00 79.56 66 ASP A N 1
ATOM 492 C CA . ASP A 1 66 ? -16.892 -14.690 23.776 1.00 79.56 66 ASP A CA 1
ATOM 493 C C . ASP A 1 66 ? -15.460 -14.764 24.338 1.00 79.56 66 ASP A C 1
ATOM 495 O O . ASP A 1 66 ? -15.032 -13.916 25.111 1.00 79.56 66 ASP A O 1
ATOM 499 N N . PHE A 1 67 ? -14.675 -15.762 23.924 1.00 69.00 67 PHE A N 1
ATOM 500 C CA . PHE A 1 67 ? -13.318 -15.972 24.433 1.00 69.00 67 PHE A CA 1
ATOM 501 C C . PHE A 1 67 ? -12.213 -15.489 23.475 1.00 69.00 67 PHE A C 1
ATOM 503 O O . PHE A 1 67 ? -12.343 -15.528 22.244 1.00 69.00 67 PHE A O 1
ATOM 510 N N . GLU A 1 68 ? -11.089 -15.078 24.065 1.00 57.56 68 GLU A N 1
ATOM 511 C CA . GLU A 1 68 ? -9.912 -14.522 23.403 1.00 57.56 68 GLU A CA 1
ATOM 512 C C . GLU A 1 68 ? -9.194 -15.547 22.498 1.00 57.56 68 GLU A C 1
ATOM 514 O O . GLU A 1 68 ? -8.918 -16.691 22.855 1.00 57.56 68 GLU A O 1
ATOM 519 N N . PHE A 1 69 ? -8.927 -15.149 21.254 1.00 53.34 69 PHE A N 1
ATOM 520 C CA . PHE A 1 69 ? -8.406 -16.021 20.200 1.00 53.34 69 PHE A CA 1
ATOM 521 C C . PHE A 1 69 ? -6.925 -16.373 20.434 1.00 53.34 69 PHE A C 1
ATOM 523 O O . PHE A 1 69 ? -6.028 -15.688 19.950 1.00 53.34 69 PHE A O 1
ATOM 530 N N . HIS A 1 70 ? -6.649 -17.506 21.074 1.00 47.69 70 HIS A N 1
ATOM 531 C CA . HIS A 1 70 ? -5.410 -18.255 20.851 1.00 47.69 70 HIS A CA 1
ATOM 532 C C . HIS A 1 70 ? -5.714 -19.475 19.975 1.00 47.69 70 HIS A C 1
ATOM 534 O O . HIS A 1 70 ? -5.840 -20.607 20.439 1.00 47.69 70 HIS A O 1
ATOM 540 N N . ARG A 1 71 ? -5.891 -19.228 18.672 1.00 58.75 71 ARG A N 1
ATOM 541 C CA . ARG A 1 71 ? -5.928 -20.283 17.648 1.00 58.75 71 ARG A CA 1
ATOM 542 C C . ARG A 1 71 ? -4.524 -20.447 17.073 1.00 58.75 71 ARG A C 1
ATOM 544 O O . ARG A 1 71 ? -3.824 -19.463 16.843 1.00 58.75 71 ARG A O 1
ATOM 551 N N . SER A 1 72 ? -4.114 -21.690 16.831 1.00 62.75 72 SER A N 1
ATOM 552 C CA . SER A 1 72 ? -2.842 -21.965 16.159 1.00 62.75 72 SER A CA 1
ATOM 553 C C . SER A 1 72 ? -2.850 -21.392 14.736 1.00 62.75 72 SER A C 1
ATOM 555 O O . SER A 1 72 ? -3.857 -21.468 14.028 1.00 62.75 72 SER A O 1
ATOM 557 N N . PHE A 1 73 ? -1.712 -20.850 14.296 1.00 63.25 73 PHE A N 1
ATOM 558 C CA . PHE A 1 73 ? -1.546 -20.267 12.958 1.00 63.25 73 PHE A CA 1
ATOM 559 C C . PHE A 1 73 ? -1.978 -21.223 11.832 1.00 63.25 73 PHE A C 1
ATOM 561 O O . PHE A 1 73 ? -2.629 -20.808 10.877 1.00 63.25 73 PHE A O 1
ATOM 568 N N . ARG A 1 74 ? -1.693 -22.527 11.979 1.00 67.94 74 ARG A N 1
ATOM 569 C CA . ARG A 1 74 ? -2.073 -23.568 11.011 1.00 67.94 74 ARG A CA 1
ATOM 570 C C . ARG A 1 74 ? -3.585 -23.676 10.826 1.00 67.94 74 ARG A C 1
ATOM 572 O O . ARG A 1 74 ? -4.043 -23.849 9.703 1.00 67.94 74 ARG A O 1
ATOM 579 N N . HIS A 1 75 ? -4.350 -23.588 11.911 1.00 69.69 75 HIS A N 1
ATOM 580 C CA . HIS A 1 75 ? -5.805 -23.662 11.832 1.00 69.69 75 HIS A CA 1
ATOM 581 C C . HIS A 1 75 ? -6.377 -22.433 11.120 1.00 69.69 75 HIS A C 1
ATOM 583 O O . HIS A 1 75 ? -7.184 -22.589 10.214 1.00 69.69 75 HIS A O 1
ATOM 589 N N . VAL A 1 76 ? -5.866 -21.236 11.439 1.00 66.75 76 VAL A N 1
ATOM 590 C CA . VAL A 1 76 ? -6.252 -19.984 10.760 1.00 66.75 76 VAL A CA 1
ATOM 591 C C . VAL A 1 76 ? -5.935 -20.040 9.262 1.00 66.75 76 VAL A C 1
ATOM 593 O O . VAL A 1 76 ? -6.727 -19.581 8.445 1.00 66.75 76 VAL A O 1
ATOM 596 N N . PHE A 1 77 ? -4.790 -20.615 8.887 1.00 68.00 77 PHE A N 1
ATOM 597 C CA . PHE A 1 77 ? -4.395 -20.763 7.488 1.00 68.00 77 PHE A CA 1
ATOM 598 C C . PHE A 1 77 ? -5.283 -21.757 6.721 1.00 68.00 77 PHE A C 1
ATOM 600 O O . PHE A 1 77 ? -5.719 -21.452 5.614 1.00 68.00 77 PHE A O 1
ATOM 607 N N . MET A 1 78 ? -5.593 -22.919 7.306 1.00 69.62 78 MET A N 1
ATOM 608 C CA . MET A 1 78 ? -6.473 -23.908 6.666 1.00 69.62 78 MET A CA 1
ATOM 609 C C . MET A 1 78 ? -7.915 -23.403 6.542 1.00 69.62 78 MET A C 1
ATOM 611 O O . MET A 1 78 ? -8.516 -23.543 5.482 1.00 69.62 78 MET A O 1
ATOM 615 N N . GLU A 1 79 ? -8.432 -22.732 7.573 1.00 68.88 79 GLU A N 1
ATOM 616 C CA . GLU A 1 79 ? -9.744 -22.075 7.536 1.00 68.88 79 GLU A CA 1
ATOM 617 C C . GLU A 1 79 ? -9.780 -20.967 6.470 1.00 68.88 79 GLU A C 1
ATOM 619 O O . GLU A 1 79 ? -10.766 -20.817 5.746 1.00 68.88 79 GLU A O 1
ATOM 624 N N . ALA A 1 80 ? -8.685 -20.213 6.307 1.00 63.47 80 ALA A N 1
ATOM 625 C CA . ALA A 1 80 ? -8.573 -19.238 5.230 1.00 63.47 80 ALA A CA 1
ATOM 626 C C . ALA A 1 80 ? -8.705 -19.907 3.854 1.00 63.47 80 ALA A C 1
ATOM 628 O O . ALA A 1 80 ? -9.517 -19.438 3.064 1.00 63.47 80 ALA A O 1
ATOM 629 N N . LEU A 1 81 ? -7.983 -21.004 3.590 1.00 64.62 81 LEU A N 1
ATOM 630 C CA . LEU A 1 81 ? -8.044 -21.733 2.314 1.00 64.62 81 LEU A CA 1
ATOM 631 C C . LEU A 1 81 ? -9.422 -22.345 2.029 1.00 64.62 81 LEU A C 1
ATOM 633 O O . LEU A 1 81 ? -9.918 -22.225 0.913 1.00 64.62 81 LEU A O 1
ATOM 637 N N . GLU A 1 82 ? -10.060 -22.958 3.024 1.00 66.69 82 GLU A N 1
ATOM 638 C CA . GLU A 1 82 ? -11.382 -23.582 2.870 1.00 66.69 82 GLU A CA 1
ATOM 639 C C . GLU A 1 82 ? -12.458 -22.542 2.538 1.00 66.69 82 GLU A C 1
ATOM 641 O O . GLU A 1 82 ? -13.316 -22.739 1.678 1.00 66.69 82 GLU A O 1
ATOM 646 N N . THR A 1 83 ? -12.345 -21.361 3.140 1.00 59.56 83 THR A N 1
ATOM 647 C CA . THR A 1 83 ? -13.326 -20.299 2.952 1.00 59.56 83 THR A CA 1
ATOM 648 C C . THR A 1 83 ? -12.968 -19.326 1.817 1.00 59.56 83 THR A C 1
ATOM 650 O O . THR A 1 83 ? -13.734 -18.404 1.537 1.00 59.56 83 THR A O 1
ATOM 653 N N . LEU A 1 84 ? -11.827 -19.496 1.137 1.00 60.84 84 LEU A N 1
ATOM 654 C CA . LEU A 1 84 ? -11.529 -18.800 -0.126 1.00 60.84 84 LEU A CA 1
ATOM 655 C C . LEU A 1 84 ? -12.463 -19.249 -1.256 1.00 60.84 84 LEU A C 1
ATOM 657 O O . LEU A 1 84 ? -12.755 -18.467 -2.157 1.00 60.84 84 LEU A O 1
ATOM 661 N N . PHE A 1 85 ? -12.980 -20.475 -1.174 1.00 61.78 85 PHE A N 1
ATOM 662 C CA . PHE A 1 85 ? -13.946 -21.014 -2.128 1.00 61.78 85 PHE A CA 1
ATOM 663 C C . PHE A 1 85 ? -15.404 -20.627 -1.808 1.00 61.78 85 PHE A C 1
ATOM 665 O O . PHE A 1 85 ? -16.296 -20.891 -2.611 1.00 61.78 85 PHE A O 1
ATOM 672 N N . HIS A 1 86 ? -15.650 -19.923 -0.694 1.00 63.53 86 HIS A N 1
ATOM 673 C CA . HIS A 1 86 ? -16.953 -19.358 -0.338 1.00 63.53 86 HIS A CA 1
ATOM 674 C C . HIS A 1 86 ? -16.915 -17.823 -0.393 1.00 63.53 86 HIS A C 1
ATOM 676 O O . HIS A 1 86 ? -16.431 -17.152 0.519 1.00 63.53 86 HIS A O 1
ATOM 682 N N . PHE A 1 87 ? -17.452 -17.250 -1.474 1.00 61.28 87 PHE A N 1
ATOM 683 C CA . PHE A 1 87 ? -17.596 -15.799 -1.621 1.00 61.28 87 PHE A CA 1
ATOM 684 C C . PHE A 1 87 ? -18.623 -15.250 -0.614 1.00 61.28 87 PHE A C 1
ATOM 686 O O . PHE A 1 87 ? -19.829 -15.437 -0.760 1.00 61.28 87 PHE A O 1
ATOM 693 N N . GLU A 1 88 ? -18.145 -14.560 0.425 1.00 68.06 88 GLU A N 1
ATOM 694 C CA . GLU A 1 88 ? -18.977 -13.980 1.487 1.00 68.06 88 GLU A CA 1
ATOM 695 C C . GLU A 1 88 ? -19.283 -12.490 1.250 1.00 68.06 88 GLU A C 1
ATOM 697 O O . GLU A 1 88 ? -18.391 -11.695 0.963 1.00 68.06 88 GLU A O 1
ATOM 702 N N . GLY A 1 89 ? -20.516 -12.044 1.526 1.00 80.69 89 GLY A N 1
ATOM 703 C CA . GLY A 1 89 ? -20.870 -10.612 1.507 1.00 80.69 89 GLY A CA 1
ATOM 704 C C . GLY A 1 89 ? -20.083 -9.745 2.510 1.00 80.69 89 GLY A C 1
ATOM 705 O O . GLY A 1 89 ? -19.957 -8.533 2.324 1.00 80.69 89 GLY A O 1
ATOM 706 N N . LYS A 1 90 ? -19.497 -10.351 3.557 1.00 85.06 90 LYS A N 1
ATOM 707 C CA . LYS A 1 90 ? -18.618 -9.663 4.524 1.00 85.06 90 LYS A CA 1
ATOM 708 C C . LYS A 1 90 ? -17.339 -9.132 3.866 1.00 85.06 90 LYS A C 1
ATOM 710 O O . LYS A 1 90 ? -16.827 -8.102 4.298 1.00 85.06 90 LYS A O 1
ATOM 715 N N . PHE A 1 91 ? -16.854 -9.804 2.819 1.00 87.81 91 PHE A N 1
ATOM 716 C CA . PHE A 1 91 ? -15.632 -9.442 2.104 1.00 87.81 91 PHE A CA 1
ATOM 717 C C . PHE A 1 91 ? -15.738 -8.054 1.460 1.00 87.81 91 PHE A C 1
ATOM 719 O O . PHE A 1 91 ? -14.951 -7.162 1.774 1.00 87.81 91 PHE A O 1
ATOM 726 N N . PHE A 1 92 ? -16.762 -7.837 0.630 1.00 89.12 92 PHE A N 1
ATOM 727 C CA . PHE A 1 92 ? -16.963 -6.562 -0.065 1.00 89.12 92 PHE A CA 1
ATOM 728 C C . PHE A 1 92 ? -17.228 -5.411 0.902 1.00 89.12 92 PHE A C 1
ATOM 730 O O . PHE A 1 92 ? -16.672 -4.327 0.733 1.00 89.12 92 PHE A O 1
ATOM 737 N N . ARG A 1 93 ? -18.013 -5.652 1.962 1.00 90.50 93 ARG A N 1
ATOM 738 C CA . ARG A 1 93 ? -18.222 -4.651 3.016 1.00 90.50 93 ARG A CA 1
ATOM 739 C C . ARG A 1 93 ? -16.896 -4.241 3.653 1.00 90.50 93 ARG A C 1
ATOM 741 O O . ARG A 1 93 ? -16.636 -3.049 3.771 1.00 90.50 93 ARG A O 1
ATOM 748 N N . ASN A 1 94 ? -16.048 -5.206 4.013 1.00 93.31 94 ASN A N 1
ATOM 749 C CA . ASN A 1 94 ? -14.741 -4.918 4.597 1.00 93.31 94 ASN A CA 1
ATOM 750 C C . ASN A 1 94 ? -13.837 -4.135 3.634 1.00 93.31 94 ASN A C 1
ATOM 752 O O . ASN A 1 94 ? -13.198 -3.189 4.081 1.00 93.31 94 ASN A O 1
ATOM 756 N N . ILE A 1 95 ? -13.819 -4.464 2.335 1.00 94.31 95 ILE A N 1
ATOM 757 C CA . ILE A 1 95 ? -13.077 -3.701 1.313 1.00 94.31 95 ILE A CA 1
ATOM 758 C C . ILE A 1 95 ? -13.541 -2.247 1.253 1.00 94.31 95 ILE A C 1
ATOM 760 O O . ILE A 1 95 ? -12.719 -1.336 1.337 1.00 94.31 95 ILE A O 1
ATOM 764 N N . VAL A 1 96 ? -14.851 -2.017 1.141 1.00 94.56 96 VAL A N 1
ATOM 765 C CA . VAL A 1 96 ? -15.423 -0.666 1.053 1.00 94.56 96 VAL A CA 1
ATOM 766 C C . VAL A 1 96 ? -15.115 0.125 2.327 1.00 94.56 96 VAL A C 1
ATOM 768 O O . VAL A 1 96 ? -14.648 1.261 2.257 1.00 94.56 96 VAL A O 1
ATOM 771 N N . THR A 1 97 ? -15.295 -0.481 3.505 1.00 95.75 97 THR A N 1
ATOM 772 C CA . THR A 1 97 ? -14.924 0.146 4.781 1.00 95.75 97 THR A CA 1
ATOM 773 C C . THR A 1 97 ? -13.432 0.477 4.829 1.00 95.75 97 THR A C 1
ATOM 775 O O . THR A 1 97 ? -13.062 1.547 5.305 1.00 95.75 97 THR A O 1
ATOM 778 N N . LEU A 1 98 ? -12.567 -0.401 4.326 1.00 95.88 98 LEU A N 1
ATOM 779 C CA . LEU A 1 98 ? -11.126 -0.187 4.342 1.00 95.88 98 LEU A CA 1
ATOM 780 C C . LEU A 1 98 ? -10.696 0.955 3.406 1.00 95.88 98 LEU A C 1
ATOM 782 O O . LEU A 1 98 ? -9.873 1.774 3.797 1.00 95.88 98 LEU A O 1
ATOM 786 N N . LEU A 1 99 ? -11.270 1.043 2.203 1.00 95.50 99 LEU A N 1
ATOM 787 C CA . LEU A 1 99 ? -10.924 2.068 1.212 1.00 95.50 99 LEU A CA 1
ATOM 788 C C . LEU A 1 99 ? -11.405 3.469 1.610 1.00 95.50 99 LEU A C 1
ATOM 790 O O . LEU A 1 99 ? -10.670 4.442 1.445 1.00 95.50 99 LEU A O 1
ATOM 794 N N . PHE A 1 100 ? -12.622 3.574 2.154 1.00 94.94 100 PHE A N 1
ATOM 795 C CA . PHE A 1 100 ? -13.287 4.868 2.352 1.00 94.94 100 PHE A CA 1
ATOM 796 C C . PHE A 1 100 ? -13.396 5.310 3.817 1.00 94.94 100 PHE A C 1
ATOM 798 O O . PHE A 1 100 ? -13.674 6.477 4.089 1.00 94.94 100 PHE A O 1
ATOM 805 N N . GLN A 1 101 ? -13.178 4.417 4.788 1.00 96.12 101 GLN A N 1
ATOM 806 C CA . GLN A 1 101 ? -13.295 4.730 6.217 1.00 96.12 101 GLN A CA 1
ATOM 807 C C . GLN A 1 101 ? -11.992 4.393 6.967 1.00 96.12 101 GLN A C 1
ATOM 809 O O . GLN A 1 101 ? -11.947 3.417 7.726 1.00 96.12 101 GLN A O 1
ATOM 814 N N . PRO A 1 102 ? -10.945 5.236 6.846 1.00 95.12 102 PRO A N 1
ATOM 815 C CA . PRO A 1 102 ? -9.600 4.950 7.352 1.00 95.12 102 PRO A CA 1
ATOM 816 C C . PRO A 1 102 ? -9.604 4.516 8.817 1.00 95.12 102 PRO A C 1
ATOM 818 O O . PRO A 1 102 ? -10.071 5.235 9.701 1.00 95.12 102 PRO A O 1
ATOM 821 N N . GLY A 1 103 ? -9.121 3.305 9.088 1.00 94.31 103 GLY A N 1
ATOM 822 C CA . GLY A 1 103 ? -9.021 2.747 10.438 1.00 94.31 103 GLY A CA 1
ATOM 823 C C . GLY A 1 103 ? -10.336 2.350 11.120 1.00 94.31 103 GLY A C 1
ATOM 824 O O . GLY A 1 103 ? -10.274 1.893 12.259 1.00 94.31 103 GLY A O 1
ATOM 825 N N . ARG A 1 104 ? -11.514 2.482 10.479 1.00 95.94 104 ARG A N 1
ATOM 826 C CA . ARG A 1 104 ? -12.791 2.053 11.092 1.00 95.94 104 ARG A CA 1
ATOM 827 C C . ARG A 1 104 ? -12.824 0.545 11.303 1.00 95.94 104 ARG A C 1
ATOM 829 O O . ARG A 1 104 ? -13.151 0.108 12.399 1.00 95.94 104 ARG A O 1
ATOM 836 N N . LEU A 1 105 ? -12.431 -0.219 10.283 1.00 95.62 105 LEU A N 1
ATOM 837 C CA . LEU A 1 105 ? -12.425 -1.681 10.340 1.00 95.62 105 LEU A CA 1
ATOM 838 C C . LEU A 1 105 ? -11.549 -2.186 11.494 1.00 95.62 105 LEU A C 1
ATOM 840 O O . LEU A 1 105 ? -11.999 -2.962 12.329 1.00 95.62 105 LEU A O 1
ATOM 844 N N . THR A 1 106 ? -10.325 -1.664 11.602 1.00 95.56 106 THR A N 1
ATOM 845 C CA . THR A 1 106 ? -9.405 -1.988 12.700 1.00 95.56 106 THR A CA 1
ATOM 846 C C . THR A 1 106 ? -9.959 -1.571 14.062 1.00 95.56 106 THR A C 1
ATOM 848 O O . THR A 1 106 ? -9.840 -2.329 15.017 1.00 95.56 106 THR A O 1
ATOM 851 N N . ALA A 1 107 ? -10.571 -0.387 14.169 1.00 94.88 107 ALA A N 1
ATOM 852 C CA . ALA A 1 107 ? -11.156 0.079 15.424 1.00 94.88 107 ALA A CA 1
ATOM 853 C C . ALA A 1 107 ? -12.317 -0.818 15.882 1.00 94.88 107 ALA A C 1
ATOM 855 O O . ALA A 1 107 ? -12.340 -1.232 17.035 1.00 94.88 107 ALA A O 1
ATOM 856 N N . ASP A 1 108 ? -13.236 -1.172 14.979 1.00 93.75 108 ASP A N 1
ATOM 857 C CA . ASP A 1 108 ? -14.349 -2.068 15.293 1.00 93.75 108 ASP A CA 1
ATOM 858 C C . ASP A 1 108 ? -13.848 -3.491 15.623 1.00 93.75 108 ASP A C 1
ATOM 860 O O . ASP A 1 108 ? -14.383 -4.122 16.533 1.00 93.75 108 ASP A O 1
ATOM 864 N N . PHE A 1 109 ? -12.799 -3.985 14.944 1.00 92.88 109 PHE A N 1
ATOM 865 C CA . PHE A 1 109 ? -12.186 -5.285 15.259 1.00 92.88 109 PHE A CA 1
ATOM 866 C C . PHE A 1 109 ? -11.581 -5.299 16.668 1.00 92.88 109 PHE A C 1
ATOM 868 O O . PHE A 1 109 ? -11.813 -6.223 17.451 1.00 92.88 109 PHE A O 1
ATOM 875 N N . ASN A 1 110 ? -10.815 -4.252 16.994 1.00 91.38 110 ASN A N 1
ATOM 876 C CA . ASN A 1 110 ? -10.166 -4.089 18.293 1.00 91.38 110 ASN A CA 1
ATOM 877 C C . ASN A 1 110 ? -11.181 -3.859 19.422 1.00 91.38 110 ASN A C 1
ATOM 879 O O . ASN A 1 110 ? -10.890 -4.218 20.556 1.00 91.38 110 ASN A O 1
ATOM 883 N N . ALA A 1 111 ? -12.361 -3.315 19.106 1.00 90.06 111 ALA A N 1
ATOM 884 C CA . ALA A 1 111 ? -13.495 -3.167 20.019 1.00 90.06 111 ALA A CA 1
ATOM 885 C C . ALA A 1 111 ? -14.352 -4.442 20.160 1.00 90.06 111 ALA A C 1
ATOM 887 O O . ALA A 1 111 ? -15.440 -4.377 20.721 1.00 90.06 111 ALA A O 1
ATOM 888 N N . GLY A 1 112 ? -13.917 -5.576 19.600 1.00 88.12 112 GLY A N 1
ATOM 889 C CA . GLY A 1 112 ? -14.599 -6.859 19.781 1.00 88.12 112 GLY A CA 1
ATOM 890 C C . GLY A 1 112 ? -15.717 -7.156 18.778 1.00 88.12 112 GLY A C 1
ATOM 891 O O . GLY A 1 112 ? -16.303 -8.233 18.833 1.00 88.12 112 GLY A O 1
ATOM 892 N N . LYS A 1 113 ? -15.993 -6.298 17.785 1.00 90.38 113 LYS A N 1
ATOM 893 C CA . LYS A 1 113 ? -17.049 -6.530 16.772 1.00 90.38 113 LYS A CA 1
ATOM 894 C C . LYS A 1 113 ? -16.600 -7.490 15.662 1.00 90.38 113 LYS A C 1
ATOM 896 O O . LYS A 1 113 ? -16.529 -7.123 14.488 1.00 90.38 113 LYS A O 1
ATOM 901 N N . ARG A 1 114 ? -16.237 -8.720 16.033 1.00 87.69 114 ARG A N 1
ATOM 902 C CA . ARG A 1 114 ? -15.486 -9.658 15.180 1.00 87.69 114 ARG A CA 1
ATOM 903 C C . ARG A 1 114 ? -16.382 -10.490 14.267 1.00 87.69 114 ARG A C 1
ATOM 905 O O . ARG A 1 114 ? -16.030 -10.674 13.110 1.00 87.69 114 ARG A O 1
ATOM 912 N N . ALA A 1 115 ? -17.557 -10.942 14.714 1.00 84.44 115 ALA A N 1
ATOM 913 C CA . ALA A 1 115 ? -18.406 -11.814 13.884 1.00 84.44 115 ALA A CA 1
ATOM 914 C C . ALA A 1 115 ? -18.986 -11.121 12.634 1.00 84.44 115 ALA A C 1
ATOM 916 O O . ALA A 1 115 ? -19.255 -11.777 11.620 1.00 84.44 115 ALA A O 1
ATOM 917 N N . ALA A 1 116 ? -19.143 -9.794 12.669 1.00 84.81 116 ALA A N 1
ATOM 918 C CA . ALA A 1 116 ? -19.543 -9.007 11.503 1.00 84.81 116 ALA A CA 1
ATOM 919 C C . ALA A 1 116 ? -18.406 -8.816 10.481 1.00 84.81 116 ALA A C 1
ATOM 921 O O . ALA A 1 116 ? -18.673 -8.420 9.344 1.00 84.81 116 ALA A O 1
ATOM 922 N N . GLN A 1 117 ? -17.158 -9.088 10.857 1.00 88.38 117 GLN A N 1
ATOM 923 C CA . GLN A 1 117 ? -15.980 -8.806 10.049 1.00 88.38 117 GLN A CA 1
ATOM 924 C C . GLN A 1 117 ? -15.338 -10.093 9.544 1.00 88.38 117 GLN A C 1
ATOM 926 O O . GLN A 1 117 ? -15.342 -11.125 10.209 1.00 88.38 117 GLN A O 1
ATOM 931 N N . MET A 1 118 ? -14.750 -10.023 8.356 1.00 88.94 118 MET A N 1
ATOM 932 C CA . MET A 1 118 ? -13.818 -11.047 7.908 1.00 88.94 118 MET A CA 1
ATOM 933 C C . MET A 1 118 ? -12.540 -10.985 8.761 1.00 88.94 118 MET A C 1
ATOM 935 O O . MET A 1 118 ? -12.050 -9.878 9.009 1.00 88.94 118 MET A O 1
ATOM 939 N N . PRO A 1 119 ? -11.976 -12.131 9.186 1.00 89.31 119 PRO A N 1
ATOM 940 C CA . PRO A 1 119 ? -10.718 -12.155 9.920 1.00 89.31 119 PRO A CA 1
ATOM 941 C C . PRO A 1 119 ? -9.613 -11.376 9.178 1.00 89.31 119 PRO A C 1
ATOM 943 O O . PRO A 1 119 ? -9.418 -11.615 7.982 1.00 89.31 119 PRO A O 1
ATOM 946 N N . PRO A 1 120 ? -8.858 -10.487 9.854 1.00 92.06 120 PRO A N 1
ATOM 947 C CA . PRO A 1 120 ? -7.895 -9.590 9.209 1.00 92.06 120 PRO A CA 1
ATOM 948 C C . PRO A 1 120 ? -6.871 -10.320 8.337 1.00 92.06 120 PRO A C 1
ATOM 950 O O . PRO A 1 120 ? -6.636 -9.943 7.192 1.00 92.06 120 PRO A O 1
ATOM 953 N N . PHE A 1 121 ? -6.294 -11.407 8.857 1.00 89.88 121 PHE A N 1
ATOM 954 C CA . PHE A 1 121 ? -5.291 -12.199 8.142 1.00 89.88 121 PHE A CA 1
ATOM 955 C C . PHE A 1 121 ? -5.866 -12.883 6.901 1.00 89.88 121 PHE A C 1
ATOM 957 O O . PHE A 1 121 ? -5.210 -12.914 5.864 1.00 89.88 121 PHE A O 1
ATOM 964 N N . ARG A 1 122 ? -7.105 -13.383 6.984 1.00 87.75 122 ARG A N 1
ATOM 965 C CA . ARG A 1 122 ? -7.797 -14.007 5.850 1.00 87.75 122 ARG A CA 1
ATOM 966 C C . ARG A 1 122 ? -8.032 -12.986 4.737 1.00 87.75 122 ARG A C 1
ATOM 968 O O . ARG A 1 122 ? -7.758 -13.279 3.578 1.00 87.75 122 ARG A O 1
ATOM 975 N N . LEU A 1 123 ? -8.485 -11.782 5.098 1.00 90.69 123 LEU A N 1
ATOM 976 C CA . LEU A 1 123 ? -8.662 -10.680 4.153 1.00 90.69 123 LEU A CA 1
ATOM 977 C C . LEU A 1 123 ? -7.334 -10.312 3.471 1.00 90.69 123 LEU A C 1
ATOM 979 O O . LEU A 1 123 ? -7.285 -10.215 2.248 1.00 90.69 123 LEU A O 1
ATOM 983 N N . TYR A 1 124 ? -6.258 -10.163 4.248 1.00 93.25 124 TYR A N 1
ATOM 984 C CA . TYR A 1 124 ? -4.933 -9.832 3.722 1.00 93.25 124 TYR A CA 1
ATOM 985 C C . TYR A 1 124 ? -4.384 -10.896 2.778 1.00 93.25 124 TYR A C 1
ATOM 987 O O . TYR A 1 124 ? -3.925 -10.541 1.699 1.00 93.25 124 TYR A O 1
ATOM 995 N N . ILE A 1 125 ? -4.442 -12.181 3.143 1.00 90.25 125 ILE A N 1
ATOM 996 C CA . ILE A 1 125 ? -3.927 -13.269 2.297 1.00 90.25 125 ILE A CA 1
ATOM 997 C C . ILE A 1 125 ? -4.649 -13.273 0.949 1.00 90.25 125 ILE A C 1
ATOM 999 O O . ILE A 1 125 ? -3.993 -13.322 -0.089 1.00 90.25 125 ILE A O 1
ATOM 1003 N N . PHE A 1 126 ?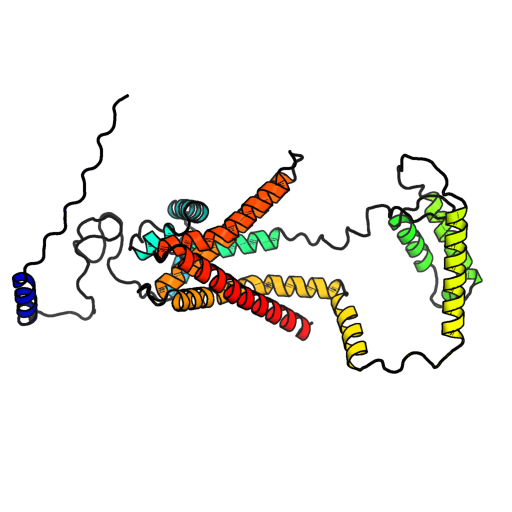 -5.981 -13.154 0.953 1.00 88.94 126 PHE A N 1
ATOM 1004 C CA . PHE A 1 126 ? -6.749 -13.122 -0.289 1.00 88.94 126 PHE A CA 1
ATOM 1005 C C . PHE A 1 126 ? -6.405 -11.912 -1.157 1.00 88.94 126 PHE A C 1
ATOM 1007 O O . PHE A 1 126 ? -6.092 -12.062 -2.335 1.00 88.94 126 PHE A O 1
ATOM 1014 N N . VAL A 1 127 ? -6.431 -10.712 -0.572 1.00 93.12 127 VAL A N 1
ATOM 1015 C CA . VAL A 1 127 ? -6.129 -9.475 -1.301 1.00 93.12 127 VAL A CA 1
ATOM 1016 C C . VAL A 1 127 ? -4.693 -9.483 -1.820 1.00 93.12 127 VAL A C 1
ATOM 1018 O O . VAL A 1 127 ? -4.470 -9.074 -2.951 1.00 93.12 127 VAL A O 1
ATOM 1021 N N . SER A 1 128 ? -3.733 -9.986 -1.040 1.00 92.31 128 SER A N 1
ATOM 1022 C CA . SER A 1 128 ? -2.332 -10.121 -1.461 1.00 92.31 128 SER A CA 1
ATOM 1023 C C . SER A 1 128 ? -2.199 -11.087 -2.632 1.00 92.31 128 SER A C 1
ATOM 1025 O O . SER A 1 128 ? -1.546 -10.762 -3.616 1.00 92.31 128 SER A O 1
ATOM 1027 N N . PHE A 1 129 ? -2.849 -12.253 -2.560 1.00 90.81 129 PHE A N 1
ATOM 1028 C CA . PHE A 1 129 ? -2.856 -13.220 -3.655 1.00 90.81 129 PHE A CA 1
ATOM 1029 C C . PHE A 1 129 ? -3.389 -12.592 -4.948 1.00 90.81 129 PHE A C 1
ATOM 1031 O O . PHE A 1 129 ? -2.717 -12.650 -5.973 1.00 90.81 129 PHE A O 1
ATOM 1038 N N . VAL A 1 130 ? -4.548 -11.925 -4.886 1.00 91.06 130 VAL A N 1
ATOM 1039 C CA . VAL A 1 130 ? -5.136 -11.227 -6.041 1.00 91.06 130 VAL A CA 1
ATOM 1040 C C . VAL A 1 130 ? -4.221 -10.100 -6.533 1.00 91.06 130 VAL A C 1
ATOM 1042 O O . VAL A 1 130 ? -4.015 -9.964 -7.735 1.00 91.06 130 VAL A O 1
ATOM 1045 N N . PHE A 1 131 ? -3.637 -9.319 -5.624 1.00 93.12 131 PHE A N 1
ATOM 1046 C CA . PHE A 1 131 ? -2.710 -8.235 -5.943 1.00 93.12 131 PHE A CA 1
ATOM 1047 C C . PHE A 1 131 ? -1.500 -8.722 -6.739 1.00 93.12 131 PHE A C 1
ATOM 1049 O O . PHE A 1 131 ? -1.253 -8.222 -7.834 1.00 93.12 131 PHE A O 1
ATOM 1056 N N . PHE A 1 132 ? -0.772 -9.714 -6.224 1.00 91.25 132 PHE A N 1
ATOM 1057 C CA . PHE A 1 132 ? 0.419 -10.227 -6.900 1.00 91.25 132 PHE A CA 1
ATOM 1058 C C . PHE A 1 132 ? 0.070 -10.977 -8.183 1.00 91.25 132 PHE A C 1
ATOM 1060 O O . PHE A 1 132 ? 0.786 -10.830 -9.165 1.00 91.25 132 PHE A O 1
ATOM 1067 N N . LEU A 1 133 ? -1.053 -11.703 -8.220 1.00 90.38 133 LEU A N 1
ATOM 1068 C CA . LEU A 1 133 ? -1.536 -12.344 -9.443 1.00 90.38 133 LEU A CA 1
ATOM 1069 C C . LEU A 1 133 ? -1.773 -11.315 -10.558 1.00 90.38 133 LEU A C 1
ATOM 1071 O O . LEU A 1 133 ? -1.305 -11.503 -11.676 1.00 90.38 133 LEU A O 1
ATOM 1075 N N . LEU A 1 134 ? -2.470 -10.216 -10.257 1.00 89.75 134 LEU A N 1
ATOM 1076 C CA . LEU A 1 134 ? -2.769 -9.176 -11.245 1.00 89.75 134 LEU A CA 1
ATOM 1077 C C . LEU A 1 134 ? -1.524 -8.391 -11.666 1.00 89.75 134 LEU A C 1
ATOM 1079 O O . LEU A 1 134 ? -1.382 -8.088 -12.847 1.00 89.75 134 LEU A O 1
ATOM 1083 N N . ILE A 1 135 ? -0.619 -8.087 -10.730 1.00 86.06 135 ILE A N 1
ATOM 1084 C CA . ILE A 1 135 ? 0.656 -7.427 -11.043 1.00 86.06 135 ILE A CA 1
ATOM 1085 C C . ILE A 1 135 ? 1.504 -8.319 -11.959 1.00 86.06 135 ILE A C 1
ATOM 1087 O O . ILE A 1 135 ? 1.961 -7.844 -12.991 1.00 86.06 135 ILE A O 1
ATOM 1091 N N . PHE A 1 136 ? 1.650 -9.608 -11.637 1.00 85.06 136 PHE A N 1
ATOM 1092 C CA . PHE A 1 136 ? 2.467 -10.535 -12.427 1.00 85.06 136 PHE A CA 1
ATOM 1093 C C . PHE A 1 136 ? 1.876 -10.830 -13.810 1.00 85.06 136 PHE A C 1
ATOM 1095 O O . PHE A 1 136 ? 2.629 -11.019 -14.757 1.00 85.06 136 PHE A O 1
ATOM 1102 N N . ILE A 1 137 ? 0.546 -10.852 -13.958 1.00 85.62 137 ILE A N 1
ATOM 1103 C CA . ILE A 1 137 ? -0.098 -10.990 -15.277 1.00 85.62 137 ILE A CA 1
ATOM 1104 C C . ILE A 1 137 ? -0.010 -9.682 -16.081 1.00 85.62 137 ILE A C 1
ATOM 1106 O O . ILE A 1 137 ? 0.088 -9.711 -17.307 1.00 85.62 137 ILE A O 1
ATOM 1110 N N . GLY A 1 138 ? -0.098 -8.531 -15.410 1.00 73.88 138 GLY A N 1
ATOM 1111 C CA . GLY A 1 138 ? -0.121 -7.213 -16.047 1.00 73.88 138 GLY A CA 1
ATOM 1112 C C . GLY A 1 138 ? 1.234 -6.737 -16.572 1.00 73.88 138 GLY A C 1
ATOM 1113 O O . GLY A 1 138 ? 1.278 -5.826 -17.400 1.00 73.88 138 GLY A O 1
ATOM 1114 N N . GLU A 1 139 ? 2.329 -7.343 -16.119 1.00 68.94 139 GLU A N 1
ATOM 1115 C CA . GLU A 1 139 ? 3.688 -7.010 -16.534 1.00 68.94 139 GLU A CA 1
ATOM 1116 C C . GLU A 1 139 ? 3.974 -7.604 -17.921 1.00 68.94 139 GLU A C 1
ATOM 1118 O O . GLU A 1 139 ? 4.503 -8.701 -18.081 1.00 68.94 139 GLU A O 1
ATOM 1123 N N . LYS A 1 140 ? 3.551 -6.880 -18.962 1.00 54.97 140 LYS A N 1
ATOM 1124 C CA . LYS A 1 140 ? 3.985 -7.148 -20.335 1.00 54.97 140 LYS A CA 1
ATOM 1125 C C . LYS A 1 140 ? 5.475 -6.812 -20.430 1.00 54.97 140 LYS A C 1
ATOM 1127 O O . LYS A 1 140 ? 5.866 -5.708 -20.062 1.00 54.97 140 LYS A O 1
ATOM 1132 N N . ASP A 1 141 ? 6.264 -7.760 -20.928 1.00 50.59 141 ASP A N 1
ATOM 1133 C CA . ASP A 1 141 ? 7.710 -7.718 -21.231 1.00 50.59 141 ASP A CA 1
ATOM 1134 C C . ASP A 1 141 ? 8.094 -6.584 -22.233 1.00 50.59 141 ASP A C 1
ATOM 1136 O O . ASP A 1 141 ? 8.666 -6.841 -23.287 1.00 50.59 141 ASP A O 1
ATOM 1140 N N . ASP A 1 142 ? 7.723 -5.319 -21.988 1.00 46.75 142 ASP A N 1
ATOM 1141 C CA . ASP A 1 142 ? 7.534 -4.350 -23.085 1.00 46.75 142 ASP A CA 1
ATOM 1142 C C . ASP A 1 142 ? 8.058 -2.920 -22.825 1.00 46.75 142 ASP A C 1
ATOM 1144 O O . ASP A 1 142 ? 7.482 -1.951 -23.319 1.00 46.75 142 ASP A O 1
ATOM 1148 N N . SER A 1 143 ? 9.159 -2.734 -22.081 1.00 43.34 143 SER A N 1
ATOM 1149 C CA . SER A 1 143 ? 9.649 -1.371 -21.770 1.00 43.34 143 SER A CA 1
ATOM 1150 C C . SER A 1 143 ? 11.144 -1.092 -21.961 1.00 43.34 143 SER A C 1
ATOM 1152 O O . SER A 1 143 ? 11.679 -0.205 -21.298 1.00 43.34 143 SER A O 1
ATOM 1154 N N . PHE A 1 144 ? 11.831 -1.769 -22.888 1.00 38.69 144 PHE A N 1
ATOM 1155 C CA . PHE A 1 144 ? 13.115 -1.227 -23.379 1.00 38.69 144 PHE A CA 1
ATOM 1156 C C . PHE A 1 144 ? 13.389 -1.407 -24.879 1.00 38.69 144 PHE A C 1
ATOM 1158 O O . PHE A 1 144 ? 14.164 -0.642 -25.439 1.00 38.69 144 PHE A O 1
ATOM 1165 N N . VAL A 1 145 ? 12.707 -2.322 -25.577 1.00 42.72 145 VAL A N 1
ATOM 1166 C CA . VAL A 1 145 ? 12.901 -2.482 -27.035 1.00 42.72 145 VAL A CA 1
ATOM 1167 C C . VAL A 1 145 ? 12.160 -1.402 -27.851 1.00 42.72 145 VAL A C 1
ATOM 1169 O O . VAL A 1 145 ? 12.539 -1.099 -28.976 1.00 42.72 145 VAL A O 1
ATOM 1172 N N . ARG A 1 146 ? 11.147 -0.724 -27.288 1.00 37.78 146 ARG A N 1
ATOM 1173 C CA . ARG A 1 146 ? 10.316 0.234 -28.054 1.00 37.78 146 ARG A CA 1
ATOM 1174 C C . ARG A 1 146 ? 10.825 1.678 -28.121 1.00 37.78 146 ARG A C 1
ATOM 1176 O O . ARG A 1 146 ? 10.303 2.431 -28.940 1.00 37.78 146 ARG A O 1
ATOM 1183 N N . GLU A 1 147 ? 11.821 2.084 -27.330 1.00 40.75 147 GLU A N 1
ATOM 1184 C CA . GLU A 1 147 ? 12.349 3.464 -27.404 1.00 40.75 147 GLU A CA 1
ATOM 1185 C C . GLU A 1 147 ? 13.319 3.647 -28.592 1.00 40.75 147 GLU A C 1
ATOM 1187 O O . GLU A 1 147 ? 13.466 4.754 -29.103 1.00 40.75 147 GLU A O 1
ATOM 1192 N N . THR A 1 148 ? 13.928 2.569 -29.103 1.00 40.09 148 THR A N 1
ATOM 1193 C CA . THR A 1 148 ? 14.874 2.637 -30.233 1.00 40.09 148 THR A CA 1
ATOM 1194 C C . THR A 1 148 ? 14.312 2.145 -31.570 1.00 40.09 148 THR A C 1
ATOM 1196 O O . THR A 1 148 ? 14.886 2.472 -32.605 1.00 40.09 148 THR A O 1
ATOM 1199 N N . GLU A 1 149 ? 13.184 1.426 -31.601 1.00 43.03 149 GLU A N 1
ATOM 1200 C CA . GLU A 1 149 ? 12.717 0.764 -32.836 1.00 43.03 149 GLU A CA 1
ATOM 1201 C C . GLU A 1 149 ? 11.584 1.460 -33.615 1.00 43.03 149 GLU A C 1
ATOM 1203 O O . GLU A 1 149 ? 11.173 0.945 -34.652 1.00 43.03 149 GLU A O 1
ATOM 1208 N N . GLY A 1 150 ? 11.067 2.628 -33.206 1.00 43.66 150 GLY A N 1
ATOM 1209 C CA . GLY A 1 150 ? 9.838 3.137 -33.850 1.00 43.66 150 GLY A CA 1
ATOM 1210 C C . GLY A 1 150 ? 9.641 4.637 -34.025 1.00 43.66 150 GLY A C 1
ATOM 1211 O O . GLY A 1 150 ? 8.695 5.021 -34.711 1.00 43.66 150 GLY A O 1
ATOM 1212 N N . LYS A 1 151 ? 10.481 5.503 -33.455 1.00 39.31 151 LYS A N 1
ATOM 1213 C CA . LYS A 1 151 ? 10.376 6.953 -33.686 1.00 39.31 151 LYS A CA 1
ATOM 1214 C C . LYS A 1 151 ? 11.561 7.400 -34.539 1.00 39.31 151 LYS A C 1
ATOM 1216 O O . LYS A 1 151 ? 12.692 7.126 -34.137 1.00 39.31 151 LYS A O 1
ATOM 1221 N N . PRO A 1 152 ? 11.348 8.055 -35.699 1.00 42.12 152 PRO A N 1
ATOM 1222 C CA . PRO A 1 152 ? 12.454 8.597 -36.477 1.00 42.12 152 PRO A CA 1
ATOM 1223 C C . PRO A 1 152 ? 13.249 9.523 -35.557 1.00 42.12 152 PRO A C 1
ATOM 1225 O O . PRO A 1 152 ? 12.689 10.473 -35.011 1.00 42.12 152 PRO A O 1
ATOM 1228 N N . HIS A 1 153 ? 14.527 9.217 -35.319 1.00 47.44 153 HIS A N 1
ATOM 1229 C CA . HIS A 1 153 ? 15.408 10.140 -34.616 1.00 47.44 153 HIS A CA 1
ATOM 1230 C C . HIS A 1 153 ? 15.429 11.422 -35.450 1.00 47.44 153 HIS A C 1
ATOM 1232 O O . HIS A 1 153 ? 15.961 11.436 -36.562 1.00 47.44 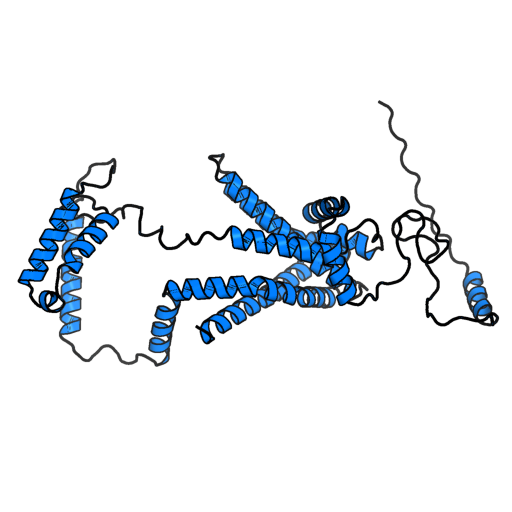153 HIS A O 1
ATOM 1238 N N . GLN A 1 154 ? 14.761 12.465 -34.956 1.00 43.84 154 GLN A N 1
ATOM 1239 C CA . GLN A 1 154 ? 14.723 13.776 -35.589 1.00 43.84 154 GLN A CA 1
ATOM 1240 C C . GLN A 1 154 ? 16.160 14.310 -35.610 1.00 43.84 154 GLN A C 1
ATOM 1242 O O . GLN A 1 154 ? 16.635 14.853 -34.620 1.00 43.84 154 GLN A O 1
ATOM 1247 N N . GLY A 1 155 ? 16.886 14.068 -36.703 1.00 46.28 155 GLY A N 1
ATOM 1248 C CA . GLY A 1 155 ? 18.255 14.555 -36.872 1.00 46.28 155 GLY A CA 1
ATOM 1249 C C . GLY A 1 155 ? 19.190 13.674 -37.699 1.00 46.28 155 GLY A C 1
ATOM 1250 O O . GLY A 1 155 ? 20.207 14.184 -38.160 1.00 46.28 155 GLY A O 1
ATOM 1251 N N . LEU A 1 156 ? 18.887 12.390 -37.937 1.00 44.06 156 LEU A N 1
ATOM 1252 C CA . LEU A 1 156 ? 19.766 11.557 -38.767 1.00 44.06 156 LEU A CA 1
ATOM 1253 C C . LEU A 1 156 ? 19.436 11.747 -40.257 1.00 44.06 156 LEU A C 1
ATOM 1255 O O . LEU A 1 156 ? 18.429 11.237 -40.753 1.00 44.06 156 LEU A O 1
ATOM 1259 N N . THR A 1 157 ? 20.283 12.489 -40.973 1.00 50.44 157 THR A N 1
ATOM 1260 C CA . THR A 1 157 ? 20.162 12.685 -42.425 1.00 50.44 157 THR A CA 1
ATOM 1261 C C . THR A 1 157 ? 21.375 12.135 -43.167 1.00 50.44 157 THR A C 1
ATOM 1263 O O . THR A 1 157 ? 22.500 12.523 -42.859 1.00 50.44 157 THR A O 1
ATOM 1266 N N . ILE A 1 158 ? 21.159 11.298 -44.184 1.00 49.44 158 ILE A N 1
ATOM 1267 C CA . ILE A 1 158 ? 22.198 10.879 -45.141 1.00 49.44 158 ILE A CA 1
ATOM 1268 C C . ILE A 1 158 ? 21.906 11.607 -46.457 1.00 49.44 158 ILE A C 1
ATOM 1270 O O . ILE A 1 158 ? 20.778 11.572 -46.947 1.00 49.44 158 ILE A O 1
ATOM 1274 N N . GLY A 1 159 ? 22.882 12.353 -46.985 1.00 52.97 159 GLY A N 1
ATOM 1275 C CA . GLY A 1 159 ? 22.707 13.123 -48.227 1.00 52.97 159 GLY A CA 1
ATOM 1276 C C . GLY A 1 159 ? 21.600 14.190 -48.171 1.00 52.97 159 GLY A C 1
ATOM 1277 O O . GLY A 1 159 ? 20.997 14.500 -49.195 1.00 52.97 159 GLY A O 1
ATOM 1278 N N . GLY A 1 160 ? 21.287 14.723 -46.982 1.00 52.53 160 GLY A N 1
ATOM 1279 C CA . GLY A 1 160 ? 20.231 15.727 -46.787 1.00 52.53 160 GLY A CA 1
ATOM 1280 C C . GLY A 1 160 ? 18.800 15.175 -46.725 1.00 52.53 160 GLY A C 1
ATOM 1281 O O . GLY A 1 160 ? 17.858 15.961 -46.656 1.00 52.53 160 GLY A O 1
ATOM 1282 N N . LYS A 1 161 ? 18.612 13.847 -46.722 1.00 54.81 161 LYS A N 1
ATOM 1283 C CA . LYS A 1 161 ? 17.297 13.201 -46.570 1.00 54.81 161 LYS A CA 1
ATOM 1284 C C . LYS A 1 161 ? 17.149 12.603 -45.167 1.00 54.81 161 LYS A C 1
ATOM 1286 O O . LYS A 1 161 ? 18.104 11.981 -44.702 1.00 54.81 161 LYS A O 1
ATOM 1291 N N . PRO A 1 162 ? 15.995 12.750 -44.490 1.00 54.16 162 PRO A N 1
ATOM 1292 C CA . PRO A 1 162 ? 15.751 12.109 -43.200 1.00 54.16 162 PRO A CA 1
ATOM 1293 C C . PRO A 1 162 ? 15.728 10.586 -43.360 1.00 54.16 162 PRO A C 1
ATOM 1295 O O . PRO A 1 162 ? 15.010 10.053 -44.208 1.00 54.16 162 PRO A O 1
ATOM 1298 N N . VAL A 1 163 ? 16.521 9.891 -42.546 1.00 57.44 163 VAL A N 1
ATOM 1299 C CA . VAL A 1 163 ? 16.698 8.437 -42.617 1.00 57.44 163 VAL A CA 1
ATOM 1300 C C . VAL A 1 163 ? 16.024 7.761 -41.431 1.00 57.44 163 VAL A C 1
ATOM 1302 O O . VAL A 1 163 ? 16.246 8.118 -40.274 1.00 57.44 163 VAL A O 1
ATOM 1305 N N . ASN A 1 164 ? 15.219 6.736 -41.713 1.00 62.16 164 ASN A N 1
ATOM 1306 C CA . ASN A 1 164 ? 14.678 5.862 -40.683 1.00 62.16 164 ASN A CA 1
ATOM 1307 C C . ASN A 1 164 ? 15.786 4.927 -40.160 1.00 62.16 164 ASN A C 1
ATOM 1309 O O . ASN A 1 164 ? 16.359 4.136 -40.909 1.00 62.16 164 ASN A O 1
ATOM 1313 N N . VAL A 1 165 ? 16.073 4.998 -38.861 1.00 57.78 165 VAL A N 1
ATOM 1314 C CA . VAL A 1 165 ? 17.184 4.262 -38.234 1.00 57.78 165 VAL A CA 1
ATOM 1315 C C . VAL A 1 165 ? 16.956 2.751 -38.209 1.00 57.78 165 VAL A C 1
ATOM 1317 O O . VAL A 1 165 ? 17.914 1.998 -38.366 1.00 57.78 165 VAL A O 1
ATOM 1320 N N . ALA A 1 166 ? 15.704 2.288 -38.135 1.00 52.44 166 ALA A N 1
ATOM 1321 C CA . ALA A 1 166 ? 15.393 0.867 -38.290 1.00 52.44 166 ALA A CA 1
ATOM 1322 C C . ALA A 1 166 ? 15.694 0.385 -39.719 1.00 52.44 166 ALA A C 1
ATOM 1324 O O . ALA A 1 166 ? 16.208 -0.714 -39.916 1.00 52.44 166 ALA A O 1
ATOM 1325 N N . THR A 1 167 ? 15.449 1.229 -40.723 1.00 64.12 167 THR A N 1
ATOM 1326 C CA . THR A 1 167 ? 15.756 0.913 -42.128 1.00 64.12 167 THR A CA 1
ATOM 1327 C C . THR A 1 167 ? 17.263 0.857 -42.374 1.00 64.12 167 THR A C 1
ATOM 1329 O O . THR A 1 167 ? 17.748 -0.108 -42.962 1.00 64.12 167 THR A O 1
ATOM 1332 N N . LEU A 1 168 ? 18.013 1.833 -41.854 1.00 66.25 168 LEU A N 1
ATOM 1333 C CA . LEU A 1 168 ? 19.476 1.843 -41.907 1.00 66.25 168 LEU A CA 1
ATOM 1334 C C . LEU A 1 168 ? 20.081 0.634 -41.176 1.00 66.25 168 LEU A C 1
ATOM 1336 O O . LEU A 1 168 ? 20.977 -0.026 -41.699 1.00 66.25 168 LEU A O 1
ATOM 1340 N N . GLY A 1 169 ? 19.567 0.310 -39.986 1.00 59.34 169 GLY A N 1
ATOM 1341 C CA . GLY A 1 169 ? 20.012 -0.839 -39.197 1.00 59.34 169 GLY A CA 1
ATOM 1342 C C . GLY A 1 169 ? 19.753 -2.177 -39.894 1.00 59.34 169 GLY A C 1
ATOM 1343 O O . GLY A 1 169 ? 20.616 -3.054 -39.878 1.00 59.34 169 GLY A O 1
ATOM 1344 N N . ASN A 1 170 ? 18.603 -2.325 -40.558 1.00 65.00 170 ASN A N 1
ATOM 1345 C CA . ASN A 1 170 ? 18.286 -3.514 -41.351 1.00 65.00 170 ASN A CA 1
ATOM 1346 C C . ASN A 1 170 ? 19.182 -3.616 -42.594 1.00 65.00 170 ASN A C 1
ATOM 1348 O O . ASN A 1 170 ? 19.780 -4.664 -42.824 1.00 65.00 170 ASN A O 1
ATOM 1352 N N . ALA A 1 171 ? 19.374 -2.514 -43.328 1.00 69.06 171 ALA A N 1
ATOM 1353 C CA . ALA A 1 171 ? 20.276 -2.468 -44.478 1.00 69.06 171 ALA A CA 1
ATOM 1354 C C . ALA A 1 171 ? 21.723 -2.824 -44.095 1.00 69.06 171 ALA A C 1
ATOM 1356 O O . ALA A 1 171 ? 22.374 -3.591 -44.807 1.00 69.06 171 ALA A O 1
ATOM 1357 N N . TRP A 1 172 ? 22.210 -2.317 -42.955 1.00 71.75 172 TRP A N 1
ATOM 1358 C CA . TRP A 1 172 ? 23.522 -2.666 -42.408 1.00 71.75 172 TRP A CA 1
ATOM 1359 C C . TRP A 1 172 ? 23.624 -4.153 -42.073 1.00 71.75 172 TRP A C 1
ATOM 1361 O O . TRP A 1 172 ? 24.574 -4.806 -42.495 1.00 71.75 172 TRP A O 1
ATOM 1371 N N . ARG A 1 173 ? 22.637 -4.712 -41.364 1.00 66.44 173 ARG A N 1
ATOM 1372 C CA . ARG A 1 173 ? 22.623 -6.129 -40.969 1.00 66.44 173 ARG A CA 1
ATOM 1373 C C . ARG A 1 173 ? 22.625 -7.062 -42.184 1.00 66.44 173 ARG A C 1
ATOM 1375 O O . ARG A 1 173 ? 23.390 -8.026 -42.216 1.00 66.44 173 ARG A O 1
ATOM 1382 N N . ASP A 1 174 ? 21.834 -6.743 -43.204 1.00 73.62 174 ASP A N 1
ATOM 1383 C CA . ASP A 1 174 ? 21.746 -7.531 -44.437 1.00 73.62 174 ASP A CA 1
ATOM 1384 C C . ASP A 1 174 ? 23.044 -7.507 -45.247 1.00 73.62 174 ASP A C 1
ATOM 1386 O O . ASP A 1 174 ? 23.378 -8.482 -45.913 1.00 73.62 174 ASP A O 1
ATOM 1390 N N . THR A 1 175 ? 23.775 -6.392 -45.226 1.00 76.75 175 THR A N 1
ATOM 1391 C CA . THR A 1 175 ? 25.059 -6.276 -45.929 1.00 76.75 175 THR A CA 1
ATOM 1392 C C . THR A 1 175 ? 26.197 -6.893 -45.109 1.00 76.75 175 THR A C 1
ATOM 1394 O O . THR A 1 175 ? 27.020 -7.628 -45.648 1.00 76.75 175 THR A O 1
ATOM 1397 N N . ALA A 1 176 ? 26.215 -6.678 -43.792 1.00 72.12 176 ALA A N 1
ATOM 1398 C CA . ALA A 1 176 ? 27.244 -7.201 -42.897 1.00 72.12 176 ALA A CA 1
ATOM 1399 C C . ALA A 1 176 ? 27.229 -8.736 -42.801 1.00 72.12 176 ALA A C 1
ATOM 1401 O O . ALA A 1 176 ? 28.286 -9.350 -42.696 1.00 72.12 176 ALA A O 1
ATOM 1402 N N . THR A 1 177 ? 26.054 -9.370 -42.886 1.00 76.62 177 THR A N 1
ATOM 1403 C CA . THR A 1 177 ? 25.919 -10.843 -42.891 1.00 76.62 177 THR A CA 1
ATOM 1404 C C . THR A 1 177 ? 26.491 -11.509 -44.144 1.00 76.62 177 THR A C 1
ATOM 1406 O O . THR A 1 177 ? 26.758 -12.709 -44.127 1.00 76.62 177 THR A O 1
ATOM 1409 N N . GLN A 1 178 ? 26.715 -10.745 -45.215 1.00 81.12 178 GLN A N 1
ATOM 1410 C CA . GLN A 1 178 ? 27.318 -11.232 -46.457 1.00 81.12 178 GLN A CA 1
ATOM 1411 C C . GLN A 1 178 ? 28.848 -11.083 -46.471 1.00 81.12 178 GLN A C 1
ATOM 1413 O O . GLN A 1 178 ? 29.498 -11.618 -47.369 1.00 81.12 178 GLN A O 1
ATOM 1418 N N . MET A 1 179 ? 29.432 -10.392 -45.484 1.00 75.81 179 MET A N 1
ATOM 1419 C CA . MET A 1 179 ? 30.879 -10.194 -45.373 1.00 75.81 179 MET A CA 1
ATOM 1420 C C . MET A 1 179 ? 31.527 -11.250 -44.481 1.00 75.81 179 MET A C 1
ATOM 1422 O O . MET A 1 179 ? 31.031 -11.567 -43.398 1.00 75.81 179 MET A O 1
ATOM 1426 N N . LYS A 1 180 ? 32.684 -11.768 -44.901 1.00 80.56 180 LYS A N 1
ATOM 1427 C CA . LYS A 1 180 ? 33.515 -12.620 -44.044 1.00 80.56 180 LYS A CA 1
ATOM 1428 C C . LYS A 1 180 ? 34.328 -11.753 -43.074 1.00 80.56 180 LYS A C 1
ATOM 1430 O O . LYS A 1 180 ? 34.614 -10.600 -43.388 1.00 80.56 180 LYS A O 1
ATOM 1435 N N . PRO A 1 181 ? 34.776 -12.290 -41.924 1.00 72.62 181 PRO A N 1
ATOM 1436 C CA . PRO A 1 181 ? 35.592 -11.543 -40.958 1.00 72.62 181 PRO A CA 1
ATOM 1437 C C . PRO A 1 181 ? 36.848 -10.886 -41.561 1.00 72.62 181 PRO A C 1
ATOM 1439 O O . PRO A 1 181 ? 37.237 -9.799 -41.149 1.00 72.62 181 PRO A O 1
ATOM 1442 N N . GLU A 1 182 ? 37.451 -11.524 -42.565 1.00 69.94 182 GLU A N 1
ATOM 1443 C CA . GLU A 1 182 ? 38.639 -11.043 -43.284 1.00 69.94 182 GLU A CA 1
ATOM 1444 C C . GLU A 1 182 ? 38.345 -9.831 -44.187 1.00 69.94 182 GLU A C 1
ATOM 1446 O O . GLU A 1 182 ? 39.213 -8.985 -44.390 1.00 69.94 182 GLU A O 1
ATOM 1451 N N . 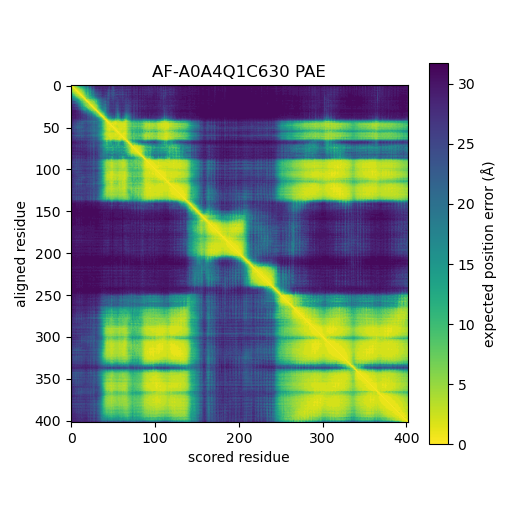ASP A 1 183 ? 37.115 -9.705 -44.698 1.00 68.56 183 ASP A N 1
ATOM 1452 C CA . ASP A 1 183 ? 36.725 -8.633 -45.622 1.00 68.56 183 ASP A CA 1
ATOM 1453 C C . ASP A 1 183 ? 36.660 -7.260 -44.934 1.00 68.56 183 ASP A C 1
ATOM 1455 O O . ASP A 1 183 ? 36.804 -6.233 -45.594 1.00 68.56 183 ASP A O 1
ATOM 1459 N N . TRP A 1 184 ? 36.511 -7.232 -43.606 1.00 69.50 184 TRP A N 1
ATOM 1460 C CA . TRP A 1 184 ? 36.489 -6.005 -42.800 1.00 69.50 184 TRP A CA 1
ATOM 1461 C C . TRP A 1 184 ? 37.856 -5.328 -42.668 1.00 69.50 184 TRP A C 1
ATOM 1463 O O . TRP A 1 184 ? 37.933 -4.177 -42.243 1.00 69.50 184 TRP A O 1
ATOM 1473 N N . GLN A 1 185 ? 38.933 -6.035 -43.021 1.00 75.19 185 GLN A N 1
ATOM 1474 C CA . GLN A 1 185 ? 40.295 -5.501 -42.999 1.00 75.19 185 GLN A CA 1
ATOM 1475 C C . GLN A 1 185 ? 40.690 -4.848 -44.334 1.00 75.19 185 GLN A C 1
ATOM 1477 O O . GLN A 1 185 ? 41.734 -4.203 -44.404 1.00 75.19 185 GLN A O 1
ATOM 1482 N N . ASP A 1 186 ? 39.864 -4.988 -45.379 1.00 74.56 186 ASP A N 1
ATOM 1483 C CA . ASP A 1 186 ? 40.088 -4.421 -46.710 1.00 74.56 186 ASP A CA 1
ATOM 1484 C C . ASP A 1 186 ? 39.258 -3.130 -46.904 1.00 74.56 186 ASP A C 1
ATOM 1486 O O . ASP A 1 186 ? 38.029 -3.194 -47.038 1.00 74.56 186 ASP A O 1
ATOM 1490 N N . PRO A 1 187 ? 39.899 -1.943 -46.968 1.00 65.88 187 PRO A N 1
ATOM 1491 C CA . PRO A 1 187 ? 39.204 -0.663 -47.112 1.00 65.88 187 PRO A CA 1
ATOM 1492 C C . PRO A 1 187 ? 38.318 -0.562 -48.360 1.00 65.88 187 PRO A C 1
ATOM 1494 O O . PRO A 1 187 ? 37.303 0.140 -48.333 1.00 65.88 187 PRO A O 1
ATOM 1497 N N . ALA A 1 188 ? 38.660 -1.259 -49.448 1.0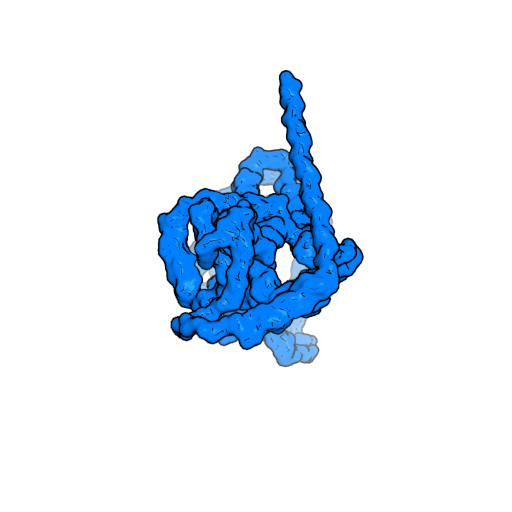0 75.19 188 ALA A N 1
ATOM 1498 C CA . ALA A 1 188 ? 37.875 -1.220 -50.679 1.00 75.19 188 ALA A CA 1
ATOM 1499 C C . ALA A 1 188 ? 36.553 -1.984 -50.518 1.00 75.19 188 ALA A C 1
ATOM 1501 O O . ALA A 1 188 ? 35.500 -1.518 -50.957 1.00 75.19 188 ALA A O 1
ATOM 1502 N N . LYS A 1 189 ? 36.586 -3.127 -49.825 1.00 76.31 189 LYS A N 1
ATOM 1503 C CA . 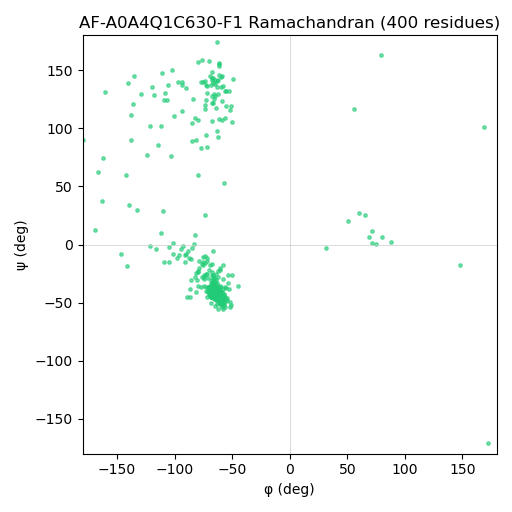LYS A 1 189 ? 35.389 -3.937 -49.558 1.00 76.31 189 LYS A CA 1
ATOM 1504 C C . LYS A 1 189 ? 34.459 -3.260 -48.563 1.00 76.31 189 LYS A C 1
ATOM 1506 O O . LYS A 1 189 ? 33.248 -3.259 -48.770 1.00 76.31 189 LYS A O 1
ATOM 1511 N N . VAL A 1 190 ? 35.016 -2.640 -47.522 1.00 69.25 190 VAL A N 1
ATOM 1512 C CA . VAL A 1 190 ? 34.236 -1.879 -46.534 1.00 69.25 190 VAL A CA 1
ATOM 1513 C C . VAL A 1 190 ? 33.531 -0.691 -47.192 1.00 69.25 190 VAL A C 1
ATOM 1515 O O . VAL A 1 190 ? 32.342 -0.482 -46.959 1.00 69.25 190 VAL A O 1
ATOM 1518 N N . THR A 1 191 ? 34.222 0.042 -48.070 1.00 70.44 191 THR A N 1
ATOM 1519 C CA . THR A 1 191 ? 33.616 1.146 -48.834 1.00 70.44 191 THR A CA 1
ATOM 1520 C C . THR A 1 191 ? 32.459 0.653 -49.711 1.00 70.44 191 THR A C 1
ATOM 1522 O O . THR A 1 191 ? 31.371 1.220 -49.658 1.00 70.44 191 THR A O 1
ATOM 1525 N N . ALA A 1 192 ? 32.637 -0.460 -50.431 1.00 74.94 192 ALA A N 1
ATOM 1526 C CA . ALA A 1 192 ? 31.576 -1.047 -51.252 1.00 74.94 192 ALA A CA 1
ATOM 1527 C C . ALA A 1 192 ? 30.357 -1.507 -50.424 1.00 74.94 192 ALA A C 1
ATOM 1529 O O . ALA A 1 192 ? 29.212 -1.357 -50.852 1.00 74.94 192 ALA A O 1
ATOM 1530 N N . ALA A 1 193 ? 30.574 -2.042 -49.219 1.00 71.44 193 ALA A N 1
ATOM 1531 C CA . ALA A 1 193 ? 29.485 -2.393 -48.308 1.00 71.44 193 ALA A CA 1
ATOM 1532 C C . ALA A 1 193 ? 28.732 -1.155 -47.801 1.00 71.44 193 ALA A C 1
ATOM 1534 O O . ALA A 1 193 ? 27.502 -1.163 -47.761 1.00 71.44 193 ALA A O 1
ATOM 1535 N N . LEU A 1 194 ? 29.442 -0.077 -47.462 1.00 71.50 194 LEU A N 1
ATOM 1536 C CA . LEU A 1 194 ? 28.824 1.189 -47.057 1.00 71.50 194 LEU A CA 1
ATOM 1537 C C . LEU A 1 194 ? 27.965 1.788 -48.178 1.00 71.50 194 LEU A C 1
ATOM 1539 O O . LEU A 1 194 ? 26.848 2.231 -47.914 1.00 71.50 194 LEU A O 1
ATOM 1543 N N . GLU A 1 195 ? 28.433 1.729 -49.425 1.00 74.94 195 GLU A N 1
ATOM 1544 C CA . GLU A 1 195 ? 27.661 2.154 -50.599 1.00 74.94 195 GLU A CA 1
ATOM 1545 C C . GLU A 1 195 ? 26.388 1.316 -50.786 1.00 74.94 195 GLU A C 1
ATOM 1547 O O . GLU A 1 195 ? 25.315 1.864 -51.043 1.00 74.94 195 GLU A O 1
ATOM 1552 N N . GLN A 1 196 ? 26.461 -0.004 -50.586 1.00 76.25 196 GLN A N 1
ATOM 1553 C CA . GLN A 1 196 ? 25.278 -0.870 -50.639 1.00 76.25 196 GLN A CA 1
ATOM 1554 C C . GLN A 1 196 ? 24.270 -0.558 -49.529 1.00 76.25 196 GLN A C 1
ATOM 1556 O O . GLN A 1 196 ? 23.061 -0.570 -49.769 1.00 76.25 196 GLN A O 1
ATOM 1561 N N . VAL A 1 197 ? 24.744 -0.283 -48.311 1.00 70.31 197 VAL A N 1
ATOM 1562 C CA . VAL A 1 197 ? 23.882 0.104 -47.186 1.00 70.31 197 VAL A CA 1
ATOM 1563 C C . VAL A 1 197 ? 23.208 1.443 -47.468 1.00 70.31 197 VAL A C 1
ATOM 1565 O O . VAL A 1 197 ? 21.998 1.560 -47.266 1.00 70.31 197 VAL A O 1
ATOM 1568 N N . ALA A 1 198 ? 23.947 2.421 -47.997 1.00 71.56 198 ALA A N 1
ATOM 1569 C CA . ALA A 1 198 ? 23.395 3.705 -48.415 1.00 71.56 198 ALA A CA 1
ATOM 1570 C C . ALA A 1 198 ? 22.317 3.525 -49.496 1.00 71.56 198 ALA A C 1
ATOM 1572 O O . ALA A 1 198 ? 21.192 3.984 -49.310 1.00 71.56 198 ALA A O 1
ATOM 1573 N N . ALA A 1 199 ? 22.598 2.759 -50.556 1.00 72.69 199 ALA A N 1
ATOM 1574 C CA . ALA A 1 199 ? 21.650 2.510 -51.643 1.00 72.69 199 ALA A CA 1
ATOM 1575 C C . ALA A 1 199 ? 20.359 1.813 -51.170 1.00 72.69 199 ALA A C 1
ATOM 1577 O O . ALA A 1 199 ? 19.259 2.207 -51.559 1.00 72.69 199 ALA A O 1
ATOM 1578 N N . LYS A 1 200 ? 20.468 0.804 -50.292 1.00 71.81 200 LYS A N 1
ATOM 1579 C CA . LYS A 1 200 ? 19.305 0.117 -49.695 1.00 71.81 200 LYS A CA 1
ATOM 1580 C C . LYS A 1 200 ? 18.476 1.050 -48.811 1.00 71.81 200 LYS A C 1
ATOM 1582 O O . LYS A 1 200 ? 17.250 0.980 -48.821 1.00 71.81 200 LYS A O 1
ATOM 1587 N N . THR A 1 201 ? 19.145 1.925 -48.064 1.00 63.81 201 THR A N 1
ATOM 1588 C CA . THR A 1 201 ? 18.491 2.896 -47.179 1.00 63.81 201 THR A CA 1
ATOM 1589 C C . THR A 1 201 ? 17.771 3.981 -47.983 1.00 63.81 201 THR A C 1
ATOM 1591 O O . THR A 1 201 ? 16.667 4.379 -47.627 1.00 63.81 201 THR A O 1
ATOM 1594 N N . GLU A 1 202 ? 18.349 4.423 -49.102 1.00 68.00 202 GLU A N 1
ATOM 1595 C CA . GLU A 1 202 ? 17.726 5.392 -50.008 1.00 68.00 202 GLU A CA 1
ATOM 1596 C C . GLU A 1 202 ? 16.526 4.812 -50.768 1.00 68.00 202 GLU A C 1
ATOM 1598 O O . GLU A 1 202 ? 15.513 5.497 -50.925 1.00 68.00 202 GLU A O 1
ATOM 1603 N N . ALA A 1 203 ? 16.611 3.552 -51.209 1.00 68.50 203 ALA A N 1
ATOM 1604 C CA . ALA A 1 203 ? 15.536 2.869 -51.931 1.00 68.50 203 ALA A CA 1
ATOM 1605 C C . ALA A 1 203 ? 14.261 2.677 -51.089 1.00 68.50 203 ALA A C 1
ATOM 1607 O O . ALA A 1 203 ? 13.166 2.587 -51.641 1.00 68.50 203 ALA A O 1
ATOM 1608 N N . ALA A 1 204 ? 14.389 2.642 -49.762 1.00 61.59 204 ALA A N 1
ATOM 1609 C CA . ALA A 1 204 ? 13.267 2.516 -48.835 1.00 61.59 204 ALA A CA 1
ATOM 1610 C C . ALA A 1 204 ? 12.450 3.816 -48.659 1.00 61.59 204 ALA A C 1
ATOM 1612 O O . ALA A 1 204 ? 11.353 3.772 -48.103 1.00 61.59 204 ALA A O 1
ATOM 1613 N N . GLY A 1 205 ? 12.945 4.950 -49.170 1.00 52.66 205 GLY A N 1
ATOM 1614 C CA . GLY A 1 205 ? 12.272 6.249 -49.118 1.00 52.66 205 GLY A CA 1
ATOM 1615 C C . GLY A 1 205 ? 12.393 6.976 -47.766 1.00 52.66 205 GLY A C 1
ATOM 1616 O O . GLY A 1 205 ? 12.760 6.377 -46.753 1.00 52.66 205 GLY A O 1
ATOM 1617 N N . PRO A 1 206 ? 12.124 8.297 -47.728 1.00 52.47 206 PRO A N 1
ATOM 1618 C CA . PRO A 1 206 ? 12.145 9.066 -46.488 1.00 52.47 206 PRO A CA 1
ATOM 1619 C C . PRO A 1 206 ? 11.006 8.640 -45.555 1.00 52.47 206 PRO A C 1
ATOM 1621 O O . PRO A 1 206 ? 9.914 8.284 -46.003 1.00 52.47 206 PRO A O 1
ATOM 1624 N N . ALA A 1 207 ? 11.249 8.723 -44.244 1.00 50.03 207 ALA A N 1
ATOM 1625 C CA . ALA A 1 207 ? 10.182 8.610 -43.253 1.00 50.03 207 ALA A CA 1
ATOM 1626 C C . ALA A 1 207 ? 9.094 9.657 -43.559 1.00 50.03 207 ALA A C 1
ATOM 1628 O O . ALA A 1 207 ? 9.414 10.818 -43.815 1.00 50.03 207 ALA A O 1
ATOM 1629 N N . ALA A 1 208 ? 7.827 9.238 -43.568 1.00 40.72 208 ALA A N 1
ATOM 1630 C CA . ALA A 1 208 ? 6.709 10.119 -43.879 1.00 40.72 208 ALA A CA 1
ATOM 1631 C C . ALA A 1 208 ? 6.643 11.322 -42.909 1.00 40.72 208 ALA A C 1
ATOM 1633 O O . ALA A 1 208 ? 6.576 11.138 -41.695 1.00 40.72 208 ALA A O 1
ATOM 1634 N N . ASP A 1 209 ? 6.667 12.507 -43.529 1.00 44.03 209 ASP A N 1
ATOM 1635 C CA . ASP A 1 209 ? 6.437 13.896 -43.093 1.00 44.03 209 ASP A CA 1
ATOM 1636 C C . ASP A 1 209 ? 7.239 14.527 -41.938 1.00 44.03 209 ASP A C 1
ATOM 1638 O O . ASP A 1 209 ? 7.007 14.268 -40.757 1.00 44.03 209 ASP A O 1
ATOM 1642 N N . PRO A 1 210 ? 8.016 15.572 -42.282 1.00 40.75 210 PRO A N 1
ATOM 1643 C CA . PRO A 1 210 ? 8.197 16.754 -41.459 1.00 40.75 210 PRO A CA 1
ATOM 1644 C C . PRO A 1 210 ? 7.750 17.996 -42.247 1.00 40.75 210 PRO A C 1
ATOM 1646 O O . PRO A 1 210 ? 8.455 18.508 -43.118 1.00 40.75 210 PRO A O 1
ATOM 1649 N N . ALA A 1 211 ? 6.555 18.491 -41.940 1.00 38.50 211 ALA A N 1
ATOM 1650 C CA . ALA A 1 211 ? 6.123 19.818 -42.349 1.00 38.50 211 ALA A CA 1
ATOM 1651 C C . ALA A 1 211 ? 7.042 20.871 -41.703 1.00 38.50 211 ALA A C 1
ATOM 1653 O O . ALA A 1 211 ? 6.879 21.145 -40.522 1.00 38.50 211 ALA A O 1
ATOM 1654 N N . ASP A 1 212 ? 8.042 21.369 -42.437 1.00 36.44 212 ASP A N 1
ATOM 1655 C CA . ASP A 1 212 ? 8.436 22.789 -42.560 1.00 36.44 212 ASP A CA 1
ATOM 1656 C C . ASP A 1 212 ? 9.799 22.872 -43.286 1.00 36.44 212 ASP A C 1
ATOM 1658 O O . ASP A 1 212 ? 10.861 22.557 -42.746 1.00 36.44 212 ASP A O 1
ATOM 1662 N N . GLY A 1 213 ? 9.763 23.201 -44.578 1.00 43.62 213 GLY A N 1
ATOM 1663 C CA . GLY A 1 213 ? 10.906 23.128 -45.486 1.00 43.62 213 GLY A CA 1
ATOM 1664 C C . GLY A 1 213 ? 11.794 24.367 -45.456 1.00 43.62 213 GLY A C 1
ATOM 1665 O O . GLY A 1 213 ? 11.651 25.245 -46.305 1.00 43.62 213 GLY A O 1
ATOM 1666 N N . THR A 1 214 ? 12.792 24.402 -44.573 1.00 36.22 214 THR A N 1
ATOM 1667 C CA . THR A 1 214 ? 13.918 25.341 -44.708 1.00 36.22 214 THR A CA 1
ATOM 1668 C C . THR A 1 214 ? 15.265 24.628 -44.602 1.00 36.22 214 THR A C 1
ATOM 1670 O O . THR A 1 214 ? 15.514 23.834 -43.699 1.00 36.22 214 THR A O 1
ATOM 1673 N N . ALA A 1 215 ? 16.141 24.885 -45.579 1.00 38.66 215 ALA A N 1
ATOM 1674 C CA . ALA A 1 215 ? 17.504 24.364 -45.593 1.00 38.66 215 ALA A CA 1
ATOM 1675 C C . ALA A 1 215 ? 18.317 24.953 -44.421 1.00 38.66 215 ALA A C 1
ATOM 1677 O O . ALA A 1 215 ? 18.172 26.145 -44.131 1.00 38.66 215 ALA A O 1
ATOM 1678 N N . PRO A 1 216 ? 19.188 24.164 -43.763 1.00 38.97 216 PRO A N 1
ATOM 1679 C CA . PRO A 1 216 ? 19.946 24.641 -42.615 1.00 38.97 216 PRO A CA 1
ATOM 1680 C C . PRO A 1 216 ? 20.897 25.789 -43.010 1.00 38.97 216 PRO A C 1
ATOM 1682 O O . PRO A 1 216 ? 21.510 25.751 -44.083 1.00 38.97 216 PRO A O 1
ATOM 1685 N N . PRO A 1 217 ? 21.042 26.826 -42.164 1.00 38.81 217 PRO A N 1
ATOM 1686 C CA . PRO A 1 217 ? 21.916 27.959 -42.446 1.00 38.81 217 PRO A CA 1
ATOM 1687 C C . PRO A 1 217 ? 23.380 27.505 -42.549 1.00 38.81 217 PRO A C 1
ATOM 1689 O O . PRO A 1 217 ? 23.860 26.764 -41.696 1.00 38.81 217 PRO A O 1
ATOM 1692 N N . LYS A 1 218 ? 24.107 27.991 -43.569 1.00 39.59 218 LYS A N 1
ATOM 1693 C CA . LYS A 1 218 ? 25.516 27.636 -43.872 1.00 39.59 218 LYS A CA 1
ATOM 1694 C C . LYS A 1 218 ? 26.444 27.617 -42.651 1.00 39.59 218 LYS A C 1
ATOM 1696 O O . LYS A 1 218 ? 27.288 26.741 -42.545 1.00 39.59 218 LYS A O 1
ATOM 1701 N N . ARG A 1 219 ? 26.218 28.530 -41.705 1.00 37.84 219 ARG A N 1
ATOM 1702 C CA . ARG A 1 219 ? 26.967 28.638 -40.449 1.00 37.84 219 ARG A CA 1
ATOM 1703 C C . ARG A 1 219 ? 26.973 27.339 -39.631 1.00 37.84 219 ARG A C 1
ATOM 1705 O O . ARG A 1 219 ? 27.999 26.983 -39.077 1.00 37.84 219 ARG A O 1
ATOM 1712 N N . LEU A 1 220 ? 25.860 26.605 -39.625 1.00 40.22 220 LEU A N 1
ATOM 1713 C CA . LEU A 1 220 ? 25.740 25.326 -38.923 1.00 40.22 220 LEU A CA 1
ATOM 1714 C C . LEU A 1 220 ? 26.547 24.216 -39.617 1.00 40.22 220 LEU A C 1
ATOM 1716 O O . LEU A 1 220 ? 27.133 23.366 -38.959 1.00 40.22 220 LEU A O 1
ATOM 1720 N N . VAL A 1 221 ? 26.597 24.234 -40.953 1.00 42.25 221 VAL A N 1
ATOM 1721 C CA . VAL A 1 221 ? 27.389 23.276 -41.745 1.00 42.25 221 VAL A CA 1
ATOM 1722 C C . VAL A 1 221 ? 28.884 23.500 -41.517 1.00 42.25 221 VAL A C 1
ATOM 1724 O O . VAL A 1 221 ? 29.646 22.540 -41.420 1.00 42.25 221 VAL A O 1
ATOM 1727 N N . ASP A 1 222 ? 29.290 24.761 -41.385 1.00 47.97 222 ASP A N 1
ATOM 1728 C CA . ASP A 1 222 ? 30.669 25.129 -41.079 1.00 47.97 222 ASP A CA 1
ATOM 1729 C C . ASP A 1 222 ? 31.060 24.736 -39.643 1.00 47.97 222 ASP A C 1
ATOM 1731 O O . ASP A 1 222 ? 32.102 24.113 -39.463 1.00 47.97 222 ASP A O 1
ATOM 1735 N N . GLU A 1 223 ? 30.191 24.970 -38.651 1.00 45.09 223 GLU A N 1
ATOM 1736 C CA . GLU A 1 223 ? 30.421 24.588 -37.243 1.00 45.09 223 GLU A CA 1
ATOM 1737 C C . GLU A 1 223 ? 30.537 23.064 -37.050 1.00 45.09 223 GLU A C 1
ATOM 1739 O O . GLU A 1 223 ? 31.380 22.584 -36.288 1.00 45.09 223 GLU A O 1
ATOM 1744 N N . VAL A 1 224 ? 29.725 22.277 -37.767 1.00 43.28 224 VAL A N 1
ATOM 1745 C CA . VAL A 1 224 ? 29.778 20.805 -37.709 1.00 43.28 224 VAL A CA 1
ATOM 1746 C C . VAL A 1 224 ? 31.036 20.265 -38.384 1.00 43.28 224 VAL A C 1
ATOM 1748 O O . VAL A 1 224 ? 31.653 19.334 -37.868 1.00 43.28 224 VAL A O 1
ATOM 1751 N N . ARG A 1 225 ? 31.442 20.850 -39.517 1.00 54.03 225 ARG A N 1
ATOM 1752 C CA . ARG A 1 225 ? 32.690 20.487 -40.196 1.00 54.03 225 ARG A CA 1
ATOM 1753 C C . ARG A 1 225 ? 33.902 20.788 -39.317 1.00 54.03 225 ARG A C 1
ATOM 1755 O O . ARG A 1 225 ? 34.749 19.919 -39.152 1.00 54.03 225 ARG A O 1
ATOM 1762 N N . GLU A 1 226 ? 33.934 21.963 -38.699 1.00 57.72 226 GLU A N 1
ATOM 1763 C CA . GLU A 1 226 ? 35.009 22.362 -37.790 1.00 57.72 226 GLU A CA 1
ATOM 1764 C C . GLU A 1 226 ? 35.064 21.455 -36.548 1.00 57.72 226 GLU A C 1
ATOM 1766 O O . GLU A 1 226 ? 36.136 20.995 -36.158 1.00 57.72 226 GLU A O 1
ATOM 1771 N N . SER A 1 227 ? 33.905 21.090 -35.988 1.00 50.59 227 SER A N 1
ATOM 1772 C CA . SER A 1 227 ? 33.818 20.146 -34.863 1.00 50.59 227 SER A CA 1
ATOM 1773 C C . SER A 1 227 ? 34.271 18.728 -35.241 1.00 50.59 227 SER A C 1
ATOM 1775 O O . SER A 1 227 ? 34.914 18.044 -34.444 1.00 50.59 227 SER A O 1
ATOM 1777 N N . ALA A 1 228 ? 33.966 18.269 -36.460 1.00 47.03 228 ALA A N 1
ATOM 1778 C CA . ALA A 1 228 ? 34.397 16.965 -36.962 1.00 47.03 228 ALA A CA 1
ATOM 1779 C C . ALA A 1 228 ? 35.912 16.919 -37.219 1.00 47.03 228 ALA A C 1
ATOM 1781 O O . ALA A 1 228 ? 36.562 15.929 -36.881 1.00 47.03 228 ALA A O 1
ATOM 1782 N N . GLU A 1 229 ? 36.478 17.997 -37.763 1.00 69.19 229 GLU A N 1
ATOM 1783 C CA . GLU A 1 229 ? 37.920 18.151 -37.969 1.00 69.19 229 GLU A CA 1
ATOM 1784 C C . GLU A 1 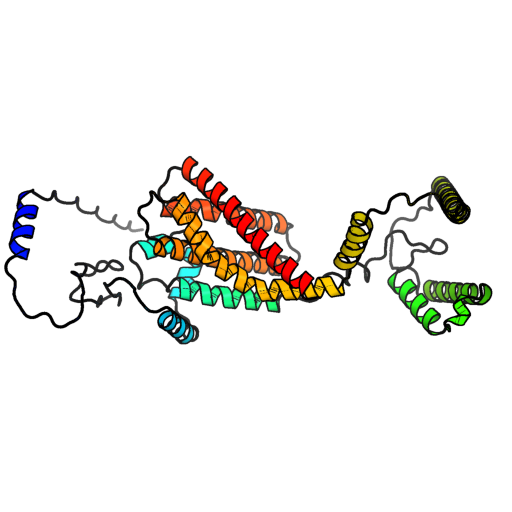229 ? 38.669 18.229 -36.629 1.00 69.19 229 GLU A C 1
ATOM 1786 O O . GLU A 1 229 ? 39.682 17.550 -36.455 1.00 69.19 229 GLU A O 1
ATOM 1791 N N . GLN A 1 230 ? 38.135 18.957 -35.641 1.00 65.19 230 GLN A N 1
ATOM 1792 C CA . GLN A 1 230 ? 38.681 18.992 -34.278 1.00 65.19 230 GLN A CA 1
ATOM 1793 C C . GLN A 1 230 ? 38.642 17.618 -33.606 1.00 65.19 230 GLN A C 1
ATOM 1795 O O . GLN A 1 230 ? 39.640 17.183 -33.037 1.00 65.19 230 GLN A O 1
ATOM 1800 N N . MET A 1 231 ? 37.526 16.895 -33.713 1.00 48.78 231 MET A N 1
ATOM 1801 C CA . MET A 1 231 ? 37.407 15.550 -33.150 1.00 48.78 231 MET A CA 1
ATOM 1802 C C . MET A 1 231 ? 38.382 14.566 -33.810 1.00 48.78 231 MET A C 1
ATOM 1804 O O . MET A 1 231 ? 38.997 13.751 -33.125 1.00 48.78 231 MET A O 1
ATOM 1808 N N . GLN A 1 232 ? 38.574 14.648 -35.130 1.00 66.12 232 GLN A N 1
ATOM 1809 C CA . GLN A 1 232 ? 39.569 13.833 -35.831 1.00 66.12 232 GLN A CA 1
ATOM 1810 C C . GLN A 1 232 ? 41.004 14.194 -35.431 1.00 66.12 232 GLN A C 1
ATOM 1812 O O . GLN A 1 232 ? 41.828 13.292 -35.271 1.00 66.12 232 GLN A O 1
ATOM 1817 N N . ALA A 1 233 ? 41.299 15.480 -35.225 1.00 69.75 233 ALA A N 1
ATOM 1818 C CA . ALA A 1 233 ? 42.597 15.940 -34.745 1.00 69.75 233 ALA A CA 1
ATOM 1819 C C . ALA A 1 233 ? 42.884 15.461 -33.310 1.00 69.75 233 ALA A C 1
ATOM 1821 O O . ALA A 1 233 ? 43.982 14.975 -33.043 1.00 69.75 233 ALA A O 1
ATOM 1822 N N . GLU A 1 234 ? 41.896 15.507 -32.414 1.00 63.66 234 GLU A N 1
ATOM 1823 C CA . GLU A 1 234 ? 42.002 14.982 -31.045 1.00 63.66 234 GLU A CA 1
ATOM 1824 C C . GLU A 1 234 ? 42.187 13.454 -31.028 1.00 63.66 234 GLU A C 1
ATOM 1826 O O . GLU A 1 234 ? 43.051 12.944 -30.319 1.00 63.66 234 GLU A O 1
ATOM 1831 N N . ILE A 1 235 ? 41.472 12.705 -31.877 1.00 60.66 235 ILE A N 1
ATOM 1832 C CA . ILE A 1 235 ? 41.664 11.248 -32.026 1.00 60.66 235 ILE A CA 1
ATOM 1833 C C . ILE A 1 235 ? 43.057 10.922 -32.586 1.00 60.66 235 ILE A C 1
ATOM 1835 O O . ILE A 1 235 ? 43.694 9.959 -32.152 1.00 60.66 235 ILE A O 1
ATOM 1839 N N . ALA A 1 236 ? 43.548 11.704 -33.550 1.00 70.56 236 ALA A N 1
ATOM 1840 C CA . ALA A 1 236 ? 44.889 11.537 -34.104 1.00 70.56 236 ALA A CA 1
ATOM 1841 C C . ALA A 1 236 ? 45.974 11.838 -33.058 1.00 70.56 236 ALA A C 1
ATOM 1843 O O . ALA A 1 236 ? 46.953 11.098 -32.967 1.00 70.56 236 ALA A O 1
ATOM 1844 N N . LYS A 1 237 ? 45.768 12.863 -32.225 1.00 66.81 237 LYS A N 1
ATOM 1845 C CA . LYS A 1 237 ? 46.646 13.223 -31.107 1.00 66.81 237 LYS A CA 1
ATOM 1846 C C . LYS A 1 237 ? 46.654 12.145 -30.017 1.00 66.81 237 LYS A C 1
ATOM 1848 O O . LYS A 1 237 ? 47.726 11.698 -29.623 1.00 66.81 237 LYS A O 1
ATOM 1853 N N . ALA A 1 238 ? 45.484 11.629 -29.639 1.00 55.91 238 ALA A N 1
ATOM 1854 C CA . ALA A 1 238 ? 45.340 10.518 -28.694 1.00 55.91 238 ALA A CA 1
ATOM 1855 C C . ALA A 1 238 ? 45.986 9.209 -29.193 1.00 55.91 238 ALA A C 1
ATOM 1857 O O . ALA A 1 238 ? 46.429 8.388 -28.395 1.00 55.91 238 ALA A O 1
ATOM 1858 N N . ARG A 1 239 ? 46.074 9.005 -30.515 1.00 59.59 239 ARG A N 1
ATOM 1859 C CA . ARG A 1 239 ? 46.813 7.882 -31.121 1.00 59.59 239 ARG A CA 1
ATOM 1860 C C . ARG A 1 239 ? 48.324 8.122 -31.219 1.00 59.59 239 ARG A C 1
ATOM 1862 O O . ARG A 1 239 ? 49.072 7.150 -31.292 1.00 59.59 239 ARG A O 1
ATOM 1869 N N . ALA A 1 240 ? 48.766 9.379 -31.255 1.00 56.03 240 ALA A N 1
ATOM 1870 C CA . ALA A 1 240 ? 50.167 9.769 -31.425 1.00 56.03 240 ALA A CA 1
ATOM 1871 C C . ALA A 1 240 ? 50.969 9.816 -30.111 1.00 56.03 240 ALA A C 1
ATOM 1873 O O . ALA A 1 240 ? 52.197 9.848 -30.161 1.00 56.03 240 ALA A O 1
ATOM 1874 N N . GLU A 1 241 ? 50.306 9.767 -28.952 1.00 51.88 241 GLU A N 1
ATOM 1875 C CA . GLU A 1 241 ? 50.931 9.695 -27.625 1.00 51.88 241 GLU A CA 1
ATOM 1876 C C . GLU A 1 241 ? 50.607 8.349 -26.944 1.00 51.88 241 GLU A C 1
ATOM 1878 O O . GLU A 1 241 ? 49.667 8.268 -26.155 1.00 51.88 241 GLU A O 1
ATOM 1883 N N . PRO A 1 242 ? 51.364 7.258 -27.185 1.00 51.75 242 PRO A N 1
ATOM 1884 C CA . PRO A 1 242 ? 51.030 5.937 -26.646 1.00 51.75 242 PRO A CA 1
ATOM 1885 C C . PRO A 1 242 ? 51.288 5.761 -25.136 1.00 51.75 242 PRO A C 1
ATOM 1887 O O . PRO A 1 242 ? 51.528 4.636 -24.701 1.00 51.75 242 PRO A O 1
ATOM 1890 N N . GLY A 1 243 ? 51.295 6.815 -24.311 1.00 53.34 243 GLY A N 1
ATOM 1891 C CA . GLY A 1 243 ? 51.784 6.645 -22.938 1.00 53.34 243 GLY A CA 1
ATOM 1892 C C . GLY A 1 243 ? 51.582 7.735 -21.893 1.00 53.34 243 GLY A C 1
ATOM 1893 O O . GLY A 1 243 ? 52.207 7.606 -20.847 1.00 53.34 243 GLY A O 1
ATOM 1894 N N . GLN A 1 244 ? 50.754 8.768 -22.089 1.00 50.34 244 GLN A N 1
ATOM 1895 C CA . GLN A 1 244 ? 50.568 9.808 -21.057 1.00 50.34 244 GLN A CA 1
ATOM 1896 C C . GLN A 1 244 ? 49.125 10.330 -20.944 1.00 50.34 244 GLN A C 1
ATOM 1898 O O . GLN A 1 244 ? 48.874 11.514 -21.084 1.00 50.34 244 GLN A O 1
ATOM 1903 N N . THR A 1 245 ? 48.165 9.450 -20.647 1.00 44.53 245 THR A N 1
ATOM 1904 C CA . THR A 1 245 ? 46.944 9.782 -19.871 1.00 44.53 245 THR A CA 1
ATOM 1905 C C . THR A 1 245 ? 46.297 8.492 -19.346 1.00 44.53 245 THR A C 1
ATOM 1907 O O . THR A 1 245 ? 45.298 8.025 -19.880 1.00 44.53 245 THR A O 1
ATOM 1910 N N . ARG A 1 246 ? 46.884 7.865 -18.315 1.00 47.25 246 ARG A N 1
ATOM 1911 C CA . ARG A 1 246 ? 46.154 6.950 -17.402 1.00 47.25 246 ARG A CA 1
ATOM 1912 C C . ARG A 1 246 ? 46.911 6.698 -16.081 1.00 47.25 246 ARG A C 1
ATOM 1914 O O . ARG A 1 246 ? 46.944 5.581 -15.576 1.00 47.25 246 ARG A O 1
ATOM 1921 N N . GLU A 1 247 ? 47.569 7.723 -15.540 1.00 48.16 247 GLU A N 1
ATOM 1922 C CA . GLU A 1 247 ? 47.845 7.827 -14.093 1.00 48.16 247 GLU A CA 1
ATOM 1923 C C . GLU A 1 247 ? 46.550 8.389 -13.484 1.00 48.16 247 GLU A C 1
ATOM 1925 O O . GLU A 1 247 ? 46.203 9.519 -13.788 1.00 48.16 247 GLU A O 1
ATOM 1930 N N . GLU A 1 248 ? 45.701 7.713 -12.727 1.00 50.59 248 GLU A N 1
ATOM 1931 C CA . GLU A 1 248 ? 45.700 6.404 -12.103 1.00 50.59 248 GLU A CA 1
ATOM 1932 C C . GLU A 1 248 ? 44.291 5.852 -12.329 1.00 50.59 248 GLU A C 1
ATOM 1934 O O . GLU A 1 248 ? 43.345 6.344 -11.720 1.00 50.59 248 GLU A O 1
ATOM 1939 N N . ASP A 1 249 ? 44.117 4.817 -13.151 1.00 53.62 249 ASP A N 1
ATOM 1940 C CA . ASP A 1 249 ? 42.855 4.080 -13.098 1.00 53.62 249 ASP A CA 1
ATOM 1941 C C . ASP A 1 249 ? 42.829 3.270 -11.810 1.00 53.62 249 ASP A C 1
ATOM 1943 O O . ASP A 1 249 ? 43.255 2.102 -11.734 1.00 53.62 249 ASP A O 1
ATOM 1947 N N . THR A 1 250 ? 42.414 3.963 -10.754 1.00 69.75 250 THR A N 1
ATOM 1948 C CA . THR A 1 250 ? 42.329 3.439 -9.403 1.00 69.75 250 THR A CA 1
ATOM 1949 C C . THR A 1 250 ? 41.577 2.114 -9.500 1.00 69.75 250 THR A C 1
ATOM 1951 O O . THR A 1 250 ? 40.642 1.980 -10.289 1.00 69.75 250 THR A O 1
ATOM 1954 N N . ALA A 1 251 ? 41.948 1.089 -8.726 1.00 76.69 251 ALA A N 1
ATOM 1955 C CA . ALA A 1 251 ? 41.207 -0.182 -8.735 1.00 76.69 251 ALA A CA 1
ATOM 1956 C C . ALA A 1 251 ? 39.686 0.028 -8.548 1.00 76.69 251 ALA A C 1
ATOM 1958 O O . ALA A 1 251 ? 38.885 -0.761 -9.043 1.00 76.69 251 ALA A O 1
ATOM 1959 N N . LEU A 1 252 ? 39.315 1.135 -7.893 1.00 75.00 252 LEU A N 1
ATOM 1960 C CA . LEU A 1 252 ? 37.962 1.657 -7.784 1.00 75.00 252 LEU A CA 1
ATOM 1961 C C . LEU A 1 252 ? 37.347 2.099 -9.123 1.00 75.00 252 LEU A C 1
ATOM 1963 O O . LEU A 1 252 ? 36.209 1.737 -9.370 1.00 75.00 252 LEU A O 1
ATOM 1967 N N . GLU A 1 253 ? 38.046 2.832 -9.987 1.00 75.12 253 GLU A N 1
ATOM 1968 C CA . GLU A 1 253 ? 37.514 3.301 -11.278 1.00 75.12 253 GLU A CA 1
ATOM 1969 C C . GLU A 1 253 ? 37.260 2.136 -12.232 1.00 75.12 253 GLU A C 1
ATOM 1971 O O . GLU A 1 253 ? 36.145 1.988 -12.720 1.00 75.12 253 GLU A O 1
ATOM 1976 N N . ARG A 1 254 ? 38.210 1.203 -12.364 1.00 78.00 254 ARG A N 1
ATOM 1977 C CA . ARG A 1 254 ? 37.998 -0.039 -13.132 1.00 78.00 254 ARG A CA 1
ATOM 1978 C C . ARG A 1 254 ? 36.873 -0.897 -12.560 1.00 78.00 254 ARG A C 1
ATOM 1980 O O . ARG A 1 254 ? 36.116 -1.510 -13.310 1.00 78.00 254 ARG A O 1
ATOM 1987 N N . PHE A 1 255 ? 36.752 -0.952 -11.232 1.00 76.38 255 PHE A N 1
ATOM 1988 C CA . PHE A 1 255 ? 35.629 -1.618 -10.581 1.00 76.38 255 PHE A CA 1
ATOM 1989 C C . PHE A 1 255 ? 34.308 -0.906 -10.896 1.00 76.38 255 PHE A C 1
ATOM 1991 O O . PHE A 1 255 ? 33.358 -1.582 -11.270 1.00 76.38 255 PHE A O 1
ATOM 1998 N N . LEU A 1 256 ? 34.243 0.425 -10.799 1.00 75.62 256 LEU A N 1
ATOM 1999 C CA . LEU A 1 256 ? 33.052 1.231 -11.078 1.00 75.62 256 LEU A CA 1
ATOM 2000 C C . LEU A 1 256 ? 32.649 1.184 -12.557 1.00 75.62 256 LEU A C 1
ATOM 2002 O O . LEU A 1 256 ? 31.459 1.080 -12.833 1.00 75.62 256 LEU A O 1
ATOM 2006 N N . GLU A 1 257 ? 33.597 1.193 -13.495 1.00 78.94 257 GLU A N 1
ATOM 2007 C CA . GLU A 1 257 ? 33.346 1.007 -14.930 1.00 78.94 257 GLU A CA 1
ATOM 2008 C C . GLU A 1 257 ? 32.791 -0.391 -15.213 1.00 78.94 257 GLU A C 1
ATOM 2010 O O . GLU A 1 257 ? 31.781 -0.536 -15.902 1.00 78.94 257 GLU A O 1
ATOM 2015 N N . GLU A 1 258 ? 33.392 -1.430 -14.630 1.00 79.31 258 GLU A N 1
ATOM 2016 C CA . GLU A 1 258 ? 32.911 -2.803 -14.782 1.00 79.31 258 GLU A CA 1
ATOM 2017 C C . GLU A 1 258 ? 31.540 -2.999 -14.109 1.00 79.31 258 GLU A C 1
ATOM 2019 O O . GLU A 1 258 ? 30.670 -3.661 -14.677 1.00 79.31 258 GLU A O 1
ATOM 2024 N N . GLN A 1 259 ? 31.287 -2.379 -12.949 1.00 74.94 259 GLN A N 1
ATOM 2025 C CA . GLN A 1 259 ? 29.959 -2.356 -12.325 1.00 74.94 259 GLN A CA 1
ATOM 2026 C C . GLN A 1 259 ? 28.948 -1.578 -13.171 1.00 74.94 259 GLN A C 1
ATOM 2028 O O . GLN A 1 259 ? 27.823 -2.038 -13.350 1.00 74.94 259 GLN A O 1
ATOM 2033 N N . GLY A 1 260 ? 29.339 -0.432 -13.728 1.00 71.38 260 GLY A N 1
ATOM 2034 C CA . GLY A 1 260 ? 28.513 0.382 -14.615 1.00 71.38 260 GLY A CA 1
ATOM 2035 C C . GLY A 1 260 ? 28.121 -0.384 -15.875 1.00 71.38 260 GLY A C 1
ATOM 2036 O O . GLY A 1 260 ? 26.946 -0.416 -16.242 1.00 71.38 260 GLY A O 1
ATOM 2037 N N . ARG A 1 261 ? 29.069 -1.103 -16.483 1.00 70.81 261 ARG A N 1
ATOM 2038 C CA . ARG A 1 261 ? 28.825 -1.988 -17.628 1.00 70.81 261 ARG A CA 1
ATOM 2039 C C . ARG A 1 261 ? 27.870 -3.125 -17.263 1.00 70.81 261 ARG A C 1
ATOM 2041 O O . ARG A 1 261 ? 26.910 -3.362 -17.991 1.00 70.81 261 ARG A O 1
ATOM 2048 N N . ARG A 1 262 ? 28.067 -3.768 -16.106 1.00 67.88 262 ARG A N 1
ATOM 2049 C CA . ARG A 1 262 ? 27.170 -4.820 -15.589 1.00 67.88 262 ARG A CA 1
ATOM 2050 C C . ARG A 1 262 ? 25.759 -4.307 -15.303 1.00 67.88 262 ARG A C 1
ATOM 2052 O O . ARG A 1 262 ? 24.794 -4.992 -15.610 1.00 67.88 262 ARG A O 1
ATOM 2059 N N . LEU A 1 263 ? 25.614 -3.103 -14.756 1.00 64.75 263 LEU A N 1
ATOM 2060 C CA . LEU A 1 263 ? 24.315 -2.479 -14.474 1.00 64.75 263 LEU A CA 1
ATOM 2061 C C . LEU A 1 263 ? 23.594 -1.985 -15.737 1.00 64.75 263 LEU A C 1
ATOM 2063 O O . LEU A 1 263 ? 22.398 -1.692 -15.679 1.00 64.75 263 LEU A O 1
ATOM 2067 N N . THR A 1 264 ? 24.292 -1.864 -16.866 1.00 69.88 264 THR A N 1
ATOM 2068 C CA . THR A 1 264 ? 23.731 -1.386 -18.143 1.00 69.88 264 THR A CA 1
ATOM 2069 C C . THR A 1 264 ? 23.344 -2.534 -19.079 1.00 69.88 264 THR A C 1
ATOM 2071 O O . THR A 1 264 ? 22.608 -2.313 -20.036 1.00 69.88 264 THR A O 1
ATOM 2074 N N . ASP A 1 265 ? 23.760 -3.765 -18.769 1.00 76.19 265 ASP A N 1
ATOM 2075 C CA . ASP A 1 265 ? 23.387 -4.964 -19.516 1.00 76.19 265 ASP A CA 1
ATOM 2076 C C . ASP A 1 265 ? 21.863 -5.229 -19.429 1.00 76.19 265 ASP A C 1
ATOM 2078 O O . ASP A 1 265 ? 21.336 -5.447 -18.328 1.00 76.19 265 ASP A O 1
ATOM 2082 N N . PRO A 1 266 ? 21.127 -5.197 -20.559 1.00 73.69 266 PRO A N 1
ATOM 2083 C CA . PRO A 1 266 ? 19.678 -5.384 -20.576 1.00 73.69 266 PRO A CA 1
ATOM 2084 C C . PRO A 1 266 ? 19.244 -6.774 -20.095 1.00 73.69 266 PRO A C 1
ATOM 2086 O O . PRO A 1 266 ? 18.202 -6.888 -19.446 1.00 73.69 266 PRO A O 1
ATOM 2089 N N . GLU A 1 267 ? 20.042 -7.815 -20.346 1.00 78.12 267 GLU A N 1
ATOM 2090 C CA . GLU A 1 267 ? 19.715 -9.179 -19.916 1.00 78.12 267 GLU A CA 1
ATOM 2091 C C . GLU A 1 267 ? 19.795 -9.291 -18.389 1.00 78.12 267 GLU A C 1
ATOM 2093 O O . GLU A 1 267 ? 18.867 -9.759 -17.727 1.00 78.12 267 GLU A O 1
ATOM 2098 N N . ARG A 1 268 ? 20.857 -8.735 -17.795 1.00 74.94 268 ARG A N 1
ATOM 2099 C CA . ARG A 1 268 ? 21.014 -8.681 -16.338 1.00 74.94 268 ARG A CA 1
ATOM 2100 C C . ARG A 1 268 ? 19.930 -7.835 -15.670 1.00 74.94 268 ARG A C 1
ATOM 2102 O O . ARG A 1 268 ? 19.451 -8.200 -14.599 1.00 74.94 268 ARG A O 1
ATOM 2109 N N . ARG A 1 269 ? 19.492 -6.734 -16.293 1.00 73.75 269 ARG A N 1
ATOM 2110 C CA . ARG A 1 269 ? 18.358 -5.932 -15.793 1.00 73.75 269 ARG A CA 1
ATOM 2111 C C . ARG A 1 269 ? 17.059 -6.731 -15.745 1.00 73.75 269 ARG A C 1
ATOM 2113 O O . ARG A 1 269 ? 16.333 -6.616 -14.760 1.00 73.75 269 ARG A O 1
ATOM 2120 N N . ARG A 1 270 ? 16.788 -7.556 -16.760 1.00 78.44 270 ARG A N 1
ATOM 2121 C CA . ARG A 1 270 ? 15.611 -8.436 -16.794 1.00 78.44 270 ARG A CA 1
ATOM 2122 C C . ARG A 1 270 ? 15.686 -9.533 -15.732 1.00 78.44 270 ARG A C 1
ATOM 2124 O O . ARG A 1 270 ? 14.707 -9.805 -15.040 1.00 78.44 270 ARG A O 1
ATOM 2131 N N . GLN A 1 271 ? 16.859 -10.134 -15.550 1.00 81.88 271 GLN A N 1
ATOM 2132 C CA . GLN A 1 271 ? 17.080 -11.116 -14.484 1.00 81.88 271 GLN A CA 1
ATOM 2133 C C . GLN A 1 271 ? 16.896 -10.487 -13.097 1.00 81.88 271 GLN A C 1
ATOM 2135 O O . GLN A 1 271 ? 16.229 -11.062 -12.235 1.00 81.88 271 GLN A O 1
ATOM 2140 N N . LEU A 1 272 ? 17.410 -9.270 -12.901 1.00 80.62 272 LEU A N 1
ATOM 2141 C CA . LEU A 1 272 ? 17.225 -8.494 -11.678 1.00 80.62 272 LEU A CA 1
ATOM 2142 C C . LEU A 1 272 ? 15.746 -8.165 -11.424 1.00 80.62 272 LEU A C 1
ATOM 2144 O O . LEU A 1 272 ? 15.284 -8.339 -10.297 1.00 80.62 272 LEU A O 1
ATOM 2148 N N . SER A 1 273 ? 14.987 -7.724 -12.434 1.00 80.19 273 SER A N 1
ATOM 2149 C CA . SER A 1 273 ? 13.564 -7.402 -12.263 1.00 80.19 273 SER A CA 1
ATOM 2150 C C . SER A 1 273 ? 12.739 -8.638 -11.905 1.00 80.19 273 SER A C 1
ATOM 2152 O O . SER A 1 273 ? 11.980 -8.591 -10.939 1.00 80.19 273 SER A O 1
ATOM 2154 N N . HIS A 1 274 ? 12.953 -9.770 -12.584 1.00 83.69 274 HIS A N 1
ATOM 2155 C CA . HIS A 1 274 ? 12.299 -11.037 -12.237 1.00 83.69 274 HIS A CA 1
ATOM 2156 C C . HIS A 1 274 ? 12.671 -11.527 -10.832 1.00 83.69 274 HIS A C 1
ATOM 2158 O O . HIS A 1 274 ? 11.812 -12.009 -10.083 1.00 83.69 274 HIS A O 1
ATOM 2164 N N . TRP A 1 275 ? 13.938 -11.383 -10.434 1.00 85.81 275 TRP A N 1
ATOM 2165 C CA . TRP A 1 275 ? 14.369 -11.710 -9.078 1.00 85.81 275 TRP A CA 1
ATOM 2166 C C . TRP A 1 275 ? 13.656 -10.836 -8.042 1.00 85.81 275 TRP A C 1
ATOM 2168 O O . TRP A 1 275 ? 13.107 -11.348 -7.068 1.00 85.81 275 TRP A O 1
ATOM 2178 N N . ILE A 1 276 ? 13.607 -9.522 -8.259 1.00 84.12 276 ILE A N 1
ATOM 2179 C CA . ILE A 1 276 ? 12.941 -8.589 -7.345 1.00 84.12 276 ILE A CA 1
ATOM 2180 C C . ILE A 1 276 ? 11.442 -8.898 -7.262 1.00 84.12 276 ILE A C 1
ATOM 2182 O O . ILE A 1 276 ? 10.912 -9.013 -6.158 1.00 84.12 276 ILE A O 1
ATOM 2186 N N . GLN A 1 277 ? 10.760 -9.090 -8.394 1.00 85.25 277 GLN A N 1
ATOM 2187 C CA . GLN A 1 277 ? 9.326 -9.401 -8.438 1.00 85.25 277 GLN A CA 1
ATOM 2188 C C . GLN A 1 277 ? 8.995 -10.704 -7.703 1.00 85.25 277 GLN A C 1
ATOM 2190 O O . GLN A 1 277 ? 8.049 -10.737 -6.918 1.00 85.25 277 GLN A O 1
ATOM 2195 N N . SER A 1 278 ? 9.788 -11.763 -7.890 1.00 85.31 278 SER A N 1
ATOM 2196 C CA . SER A 1 278 ? 9.569 -13.050 -7.208 1.00 85.31 278 SER A CA 1
ATOM 2197 C C . SER A 1 278 ? 9.791 -12.977 -5.690 1.00 85.31 278 SER A C 1
ATOM 2199 O O . SER A 1 278 ? 9.132 -13.684 -4.921 1.00 85.31 278 SER A O 1
ATOM 2201 N N . HIS A 1 279 ? 10.668 -12.082 -5.229 1.00 89.94 279 HIS A N 1
ATOM 2202 C CA . HIS A 1 279 ? 10.952 -11.885 -3.806 1.00 89.94 279 HIS A CA 1
ATOM 2203 C C . HIS A 1 279 ? 10.068 -10.816 -3.143 1.00 89.94 279 HIS A C 1
ATOM 2205 O O . HIS A 1 279 ? 9.954 -10.793 -1.913 1.00 89.94 279 HIS A O 1
ATOM 2211 N N . LEU A 1 280 ? 9.383 -9.977 -3.926 1.00 87.88 280 LEU A N 1
ATOM 2212 C CA . LEU A 1 280 ? 8.542 -8.886 -3.432 1.00 87.88 280 LEU A CA 1
ATOM 2213 C C . LEU A 1 280 ? 7.432 -9.347 -2.459 1.00 87.88 280 LEU A C 1
ATOM 2215 O O . LEU A 1 280 ? 7.308 -8.732 -1.394 1.00 87.88 280 LEU A O 1
ATOM 2219 N N . PRO A 1 281 ? 6.661 -10.430 -2.720 1.00 88.38 281 PRO A N 1
ATOM 2220 C CA . PRO A 1 281 ? 5.637 -10.901 -1.783 1.00 88.38 281 PRO A CA 1
ATOM 2221 C C . PRO A 1 281 ? 6.220 -11.321 -0.430 1.00 88.38 281 PRO A C 1
ATOM 2223 O O . PRO A 1 281 ? 5.658 -11.011 0.622 1.00 88.38 281 PRO A O 1
ATOM 2226 N N . HIS A 1 282 ? 7.377 -11.988 -0.454 1.00 87.69 282 HIS A N 1
ATOM 2227 C CA . HIS A 1 282 ? 8.071 -12.450 0.746 1.00 87.69 282 HIS A CA 1
ATOM 2228 C C . HIS A 1 282 ? 8.571 -11.273 1.587 1.00 87.69 282 HIS A C 1
ATOM 2230 O O . HIS A 1 282 ? 8.346 -11.242 2.798 1.00 87.69 282 HIS A O 1
ATOM 2236 N N . MET A 1 283 ? 9.184 -10.275 0.940 1.00 91.25 283 MET A N 1
ATOM 2237 C CA . MET A 1 283 ? 9.636 -9.051 1.600 1.00 91.25 283 MET A CA 1
ATOM 2238 C C . MET A 1 283 ? 8.467 -8.337 2.286 1.00 91.25 283 MET A C 1
ATOM 2240 O O . MET A 1 283 ? 8.546 -8.012 3.468 1.00 91.25 283 MET A O 1
ATOM 2244 N N . LEU A 1 284 ? 7.352 -8.149 1.576 1.00 88.88 284 LEU A N 1
ATOM 2245 C CA . LEU A 1 284 ? 6.195 -7.425 2.100 1.00 88.88 284 LEU A CA 1
ATOM 2246 C C . LEU A 1 284 ? 5.489 -8.164 3.245 1.00 88.88 284 LEU A C 1
ATOM 2248 O O . LEU A 1 284 ? 5.044 -7.523 4.199 1.00 88.88 284 LEU A O 1
ATOM 2252 N N . MET A 1 285 ? 5.433 -9.498 3.207 1.00 89.75 285 MET A N 1
ATOM 2253 C CA . MET A 1 285 ? 4.912 -10.285 4.327 1.00 89.75 285 MET A CA 1
ATOM 2254 C C . MET A 1 285 ? 5.819 -10.175 5.559 1.00 89.75 285 MET A C 1
ATOM 2256 O O . MET A 1 285 ? 5.327 -10.046 6.683 1.00 89.75 285 MET A O 1
ATOM 2260 N N . PHE A 1 286 ? 7.140 -10.141 5.357 1.00 90.69 286 PHE A N 1
ATOM 2261 C CA . PHE A 1 286 ? 8.098 -9.901 6.433 1.00 90.69 286 PHE A CA 1
ATOM 2262 C C . PHE A 1 286 ? 7.978 -8.488 7.018 1.00 90.69 286 PHE A C 1
ATOM 2264 O O . PHE A 1 286 ? 8.203 -8.312 8.209 1.00 90.69 286 PHE A O 1
ATOM 2271 N N . CYS A 1 287 ? 7.548 -7.486 6.247 1.00 91.62 287 CYS A N 1
ATOM 2272 C CA . CYS A 1 287 ? 7.353 -6.121 6.743 1.00 91.62 287 CYS A CA 1
ATOM 2273 C C . CYS A 1 287 ? 6.197 -5.970 7.753 1.00 91.62 287 CYS A C 1
ATOM 2275 O O . CYS A 1 287 ? 6.225 -5.047 8.576 1.00 91.62 287 CYS A O 1
ATOM 2277 N N . LEU A 1 288 ? 5.205 -6.870 7.746 1.00 94.69 288 LEU A N 1
ATOM 2278 C CA . LEU A 1 288 ? 4.039 -6.806 8.639 1.00 94.69 288 LEU A CA 1
ATOM 2279 C C . LEU A 1 288 ? 4.400 -6.755 10.137 1.00 94.69 288 LEU A C 1
ATOM 2281 O O . LEU A 1 288 ? 3.928 -5.830 10.817 1.00 94.69 288 LEU A O 1
ATOM 2285 N N . PRO A 1 289 ? 5.212 -7.689 10.683 1.00 95.06 289 PRO A N 1
ATOM 2286 C CA . PRO A 1 289 ? 5.612 -7.654 12.087 1.00 95.06 289 PRO A CA 1
ATOM 2287 C C . PRO A 1 289 ? 6.470 -6.435 12.443 1.00 95.06 289 PRO A C 1
ATOM 2289 O O . PRO A 1 289 ? 6.368 -5.961 13.575 1.00 95.06 289 PRO A O 1
ATOM 2292 N N . PHE A 1 290 ? 7.257 -5.883 11.508 1.00 96.12 290 PHE A N 1
ATOM 2293 C CA . PHE A 1 290 ? 8.048 -4.666 11.746 1.00 96.12 290 PHE A CA 1
ATOM 2294 C C . PHE A 1 290 ? 7.168 -3.429 11.831 1.00 96.12 290 PHE A C 1
ATOM 2296 O O . PHE A 1 290 ? 7.311 -2.650 12.767 1.00 96.12 290 PHE A O 1
ATOM 2303 N N . PHE A 1 291 ? 6.201 -3.269 10.928 1.00 97.12 291 PHE A N 1
ATOM 2304 C CA . PHE A 1 291 ? 5.238 -2.174 11.024 1.00 97.12 291 PHE A CA 1
ATOM 2305 C C . PHE A 1 291 ? 4.444 -2.240 12.341 1.00 97.12 291 PHE A C 1
ATOM 2307 O O . PHE A 1 291 ? 4.273 -1.232 13.037 1.00 97.12 291 PHE A O 1
ATOM 2314 N N . ALA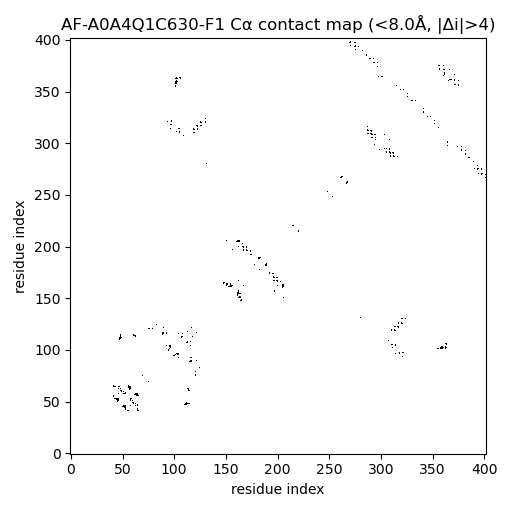 A 1 292 ? 4.012 -3.441 12.740 1.00 96.88 292 ALA A N 1
ATOM 2315 C CA . ALA A 1 292 ? 3.359 -3.663 14.029 1.00 96.88 292 ALA A CA 1
ATOM 2316 C C . ALA A 1 292 ? 4.284 -3.305 15.209 1.00 96.88 292 ALA A C 1
ATOM 2318 O O . ALA A 1 292 ? 3.863 -2.649 16.161 1.00 96.88 292 ALA A O 1
ATOM 2319 N N . LEU A 1 293 ? 5.565 -3.675 15.135 1.00 97.56 293 LEU A N 1
ATOM 2320 C CA . LEU A 1 293 ? 6.566 -3.341 16.147 1.00 97.56 293 LEU A CA 1
ATOM 2321 C C . LEU A 1 293 ? 6.816 -1.828 16.234 1.00 97.56 293 LEU A C 1
ATOM 2323 O O . LEU A 1 293 ? 6.799 -1.266 17.329 1.00 97.56 293 LEU A O 1
ATOM 2327 N N . TYR A 1 294 ? 6.997 -1.144 15.104 1.00 97.50 294 TYR A N 1
ATOM 2328 C CA . TYR A 1 294 ? 7.232 0.300 15.066 1.00 97.50 294 TYR A CA 1
ATOM 2329 C C . TYR A 1 294 ? 6.035 1.075 15.607 1.00 97.50 294 TYR A C 1
ATOM 2331 O O . TYR A 1 294 ? 6.200 1.968 16.442 1.00 97.50 294 TYR A O 1
ATOM 2339 N N . THR A 1 295 ? 4.814 0.699 15.215 1.00 96.75 295 THR A N 1
ATOM 2340 C CA . THR A 1 295 ? 3.608 1.311 15.782 1.00 96.75 295 THR A CA 1
ATOM 2341 C C . THR A 1 295 ? 3.480 1.013 17.277 1.00 96.75 295 THR A C 1
ATOM 2343 O O . THR A 1 295 ? 3.155 1.925 18.037 1.00 96.75 295 THR A O 1
ATOM 2346 N N . ARG A 1 296 ? 3.826 -0.194 17.745 1.00 96.25 296 ARG A N 1
ATOM 2347 C CA . ARG A 1 296 ? 3.867 -0.517 19.182 1.00 96.25 296 ARG A CA 1
ATOM 2348 C C . ARG A 1 296 ? 4.844 0.369 19.949 1.00 96.25 296 ARG A C 1
ATOM 2350 O O . ARG A 1 296 ? 4.503 0.859 21.021 1.00 96.25 296 ARG A O 1
ATOM 2357 N N . VAL A 1 297 ? 6.037 0.617 19.415 1.00 96.62 297 VAL A N 1
ATOM 2358 C CA . VAL A 1 297 ? 7.045 1.471 20.065 1.00 96.62 297 VAL A CA 1
ATOM 2359 C C . VAL A 1 297 ? 6.599 2.939 20.083 1.00 96.62 297 VAL A C 1
ATOM 2361 O O . VAL A 1 297 ? 6.576 3.572 21.143 1.00 96.62 297 VAL A O 1
ATOM 2364 N N . LEU A 1 298 ? 6.176 3.484 18.938 1.00 95.81 298 LEU A N 1
ATOM 2365 C CA . LEU A 1 298 ? 5.763 4.890 18.806 1.00 95.81 298 LEU A CA 1
ATOM 2366 C C . LEU A 1 298 ? 4.482 5.213 19.591 1.00 95.81 298 LEU A C 1
ATOM 2368 O O . LEU A 1 298 ? 4.311 6.321 20.122 1.00 95.81 298 LEU A O 1
ATOM 2372 N N . PHE A 1 299 ? 3.578 4.243 19.701 1.00 94.88 299 PHE A N 1
ATOM 2373 C CA . PHE A 1 299 ? 2.310 4.358 20.413 1.00 94.88 299 PHE A CA 1
ATOM 2374 C C . PHE A 1 299 ? 2.283 3.521 21.699 1.00 94.88 299 PHE A C 1
ATOM 2376 O O . PHE A 1 299 ? 1.208 3.180 22.179 1.00 94.88 299 PHE A O 1
ATOM 2383 N N . ARG A 1 300 ? 3.442 3.292 22.339 1.00 92.62 300 ARG A N 1
ATOM 2384 C CA . ARG A 1 300 ? 3.567 2.498 23.583 1.00 92.62 300 ARG A CA 1
ATOM 2385 C C . ARG A 1 300 ? 2.657 2.930 24.736 1.00 92.62 300 ARG A C 1
ATOM 2387 O O . ARG A 1 300 ? 2.319 2.125 25.590 1.00 92.62 300 ARG A O 1
ATOM 2394 N N . LYS A 1 301 ? 2.258 4.207 24.767 1.00 90.38 301 LYS A N 1
ATOM 2395 C CA . LYS A 1 301 ? 1.363 4.775 25.792 1.00 90.38 301 LYS A CA 1
ATOM 2396 C C . LYS A 1 301 ? -0.129 4.545 25.509 1.00 90.38 301 LYS A C 1
ATOM 2398 O O . LYS A 1 301 ? -0.954 5.039 26.260 1.00 90.38 301 LYS A O 1
ATOM 2403 N N . SER A 1 302 ? -0.476 3.867 24.415 1.00 87.38 302 SER A N 1
ATOM 2404 C CA . SER A 1 302 ? -1.871 3.644 24.014 1.00 87.38 302 SER A CA 1
ATOM 2405 C C . SER A 1 302 ? -2.581 2.531 24.786 1.00 87.38 302 SER A C 1
ATOM 2407 O O . SER A 1 302 ? -3.795 2.426 24.681 1.00 87.38 302 SER A O 1
ATOM 2409 N N . GLY A 1 303 ? -1.844 1.684 25.515 1.00 86.88 303 GLY A N 1
ATOM 2410 C CA . GLY A 1 303 ? -2.402 0.509 26.196 1.00 86.88 303 GLY A CA 1
ATOM 2411 C C . GLY A 1 303 ? -2.750 -0.659 25.265 1.00 86.88 303 GLY A C 1
ATOM 2412 O O . GLY A 1 303 ? -3.196 -1.695 25.744 1.00 86.88 303 GLY A O 1
ATOM 2413 N N . GLN A 1 304 ? -2.522 -0.528 23.952 1.00 88.94 304 GLN A N 1
ATOM 2414 C CA . GLN A 1 304 ? -2.849 -1.570 22.981 1.00 88.94 304 GLN A CA 1
ATOM 2415 C C . GLN A 1 304 ? -1.854 -2.741 23.010 1.00 88.94 304 GLN A C 1
ATOM 2417 O O . GLN A 1 304 ? -0.632 -2.570 23.116 1.00 88.94 304 GLN A O 1
ATOM 2422 N N . VAL A 1 305 ? -2.378 -3.962 22.887 1.00 91.56 305 VAL A N 1
ATOM 2423 C CA . VAL A 1 305 ? -1.569 -5.191 22.829 1.00 91.56 305 VAL A CA 1
ATOM 2424 C C . VAL A 1 305 ? -0.917 -5.360 21.453 1.00 91.56 305 VAL A C 1
ATOM 2426 O O . VAL A 1 305 ? -1.380 -4.808 20.457 1.00 91.56 305 VAL A O 1
ATOM 2429 N N . TYR A 1 306 ? 0.166 -6.143 21.357 1.00 91.62 306 TYR A N 1
ATOM 2430 C CA . TYR A 1 306 ? 0.883 -6.336 20.084 1.00 91.62 306 TYR A CA 1
ATOM 2431 C C . TYR A 1 306 ? -0.029 -6.859 18.963 1.00 91.62 306 TYR A C 1
ATOM 2433 O O . TYR A 1 306 ? 0.079 -6.399 17.831 1.00 91.62 306 TYR A O 1
ATOM 2441 N N . LEU A 1 307 ? -0.984 -7.742 19.282 1.00 90.56 307 LEU A N 1
ATOM 2442 C CA . LEU A 1 307 ? -1.952 -8.247 18.305 1.00 90.56 307 LEU A CA 1
ATOM 2443 C C . LEU A 1 307 ? -2.803 -7.132 17.681 1.00 90.56 307 LEU A C 1
ATOM 2445 O O . LEU A 1 307 ? -3.060 -7.174 16.485 1.00 90.56 307 LEU A O 1
ATOM 2449 N N . GLN A 1 308 ? -3.176 -6.095 18.436 1.00 93.19 308 GLN A N 1
ATOM 2450 C CA . GLN A 1 308 ? -3.928 -4.952 17.899 1.00 93.19 308 GLN A CA 1
ATOM 2451 C C . GLN A 1 308 ? -3.078 -4.130 16.916 1.00 93.19 308 GLN A C 1
ATOM 2453 O O . GLN A 1 308 ? -3.573 -3.699 15.873 1.00 93.19 308 GLN A O 1
ATOM 2458 N N . HIS A 1 309 ? -1.777 -3.979 17.192 1.00 95.25 309 HIS A N 1
ATOM 2459 C CA . HIS A 1 309 ? -0.816 -3.380 16.258 1.00 95.25 309 HIS A CA 1
ATOM 2460 C C . HIS A 1 309 ? -0.572 -4.247 15.017 1.00 95.25 309 HIS A C 1
ATOM 2462 O O . HIS A 1 309 ? -0.365 -3.727 13.920 1.00 95.25 309 HIS A O 1
ATOM 2468 N N . LEU A 1 310 ? -0.620 -5.570 15.169 1.00 95.81 310 LEU A N 1
ATOM 2469 C CA . LEU A 1 310 ? -0.512 -6.502 14.054 1.00 95.81 310 LEU A CA 1
ATOM 2470 C C . LEU A 1 310 ? -1.756 -6.449 13.160 1.00 95.81 310 LEU A C 1
ATOM 2472 O O . LEU A 1 310 ? -1.621 -6.358 11.946 1.00 95.81 310 LEU A O 1
ATOM 2476 N N . VAL A 1 311 ? -2.959 -6.399 13.737 1.00 95.31 311 VAL A N 1
ATOM 2477 C CA . VAL A 1 311 ? -4.207 -6.215 12.978 1.00 95.31 311 VAL A CA 1
ATOM 2478 C C . VAL A 1 311 ? -4.213 -4.869 12.246 1.00 95.31 311 VAL A C 1
ATOM 2480 O O . VAL A 1 311 ? -4.582 -4.809 11.074 1.00 95.31 311 VAL A O 1
ATOM 2483 N N . LEU A 1 312 ? -3.737 -3.796 12.892 1.00 96.88 312 LEU A N 1
ATOM 2484 C CA . LEU A 1 312 ? -3.504 -2.499 12.248 1.00 96.88 312 LEU A CA 1
ATOM 2485 C C . LEU A 1 312 ? -2.577 -2.638 11.029 1.00 96.88 312 LEU A C 1
ATOM 2487 O O . LEU A 1 312 ? -2.913 -2.126 9.963 1.00 96.88 312 LEU A O 1
ATOM 2491 N N . SER A 1 313 ? -1.447 -3.335 11.183 1.00 97.38 313 SER A N 1
ATOM 2492 C CA . SER A 1 313 ? -0.484 -3.592 10.105 1.00 97.38 313 SER A CA 1
ATOM 2493 C C . SER A 1 313 ? -1.134 -4.301 8.917 1.00 97.38 313 SER A C 1
ATOM 2495 O O . SER A 1 313 ? -1.082 -3.811 7.789 1.00 97.38 313 SER A O 1
ATOM 2497 N N . VAL A 1 314 ? -1.830 -5.403 9.187 1.00 96.31 314 VAL A N 1
ATOM 2498 C CA . VAL A 1 314 ? -2.507 -6.237 8.189 1.00 96.31 314 VAL A CA 1
ATOM 2499 C C . VAL A 1 314 ? -3.563 -5.439 7.418 1.00 96.31 314 VAL A C 1
ATOM 2501 O O . VAL A 1 314 ? -3.567 -5.447 6.186 1.00 96.31 314 VAL A O 1
ATOM 2504 N N . HIS A 1 315 ? -4.419 -4.680 8.108 1.00 97.38 315 HIS A N 1
ATOM 2505 C CA . HIS A 1 315 ? -5.413 -3.823 7.458 1.00 97.38 315 HIS A CA 1
ATOM 2506 C C . HIS A 1 315 ? -4.780 -2.685 6.648 1.00 97.38 315 HIS A C 1
ATOM 2508 O O . HIS A 1 315 ? -5.263 -2.376 5.562 1.00 97.38 315 HIS A O 1
ATOM 2514 N N . PHE A 1 316 ? -3.696 -2.072 7.131 1.00 97.50 316 PHE A N 1
ATOM 2515 C CA . PHE A 1 316 ? -3.015 -1.006 6.395 1.00 97.50 316 PHE A CA 1
ATOM 2516 C C . PHE A 1 316 ? -2.387 -1.515 5.089 1.00 97.50 316 PHE A C 1
ATOM 2518 O O . PHE A 1 316 ? -2.573 -0.899 4.046 1.00 97.50 316 PHE A O 1
ATOM 2525 N N . HIS A 1 317 ? -1.721 -2.671 5.106 1.00 96.62 317 HIS A N 1
ATOM 2526 C CA . HIS A 1 317 ? -1.129 -3.235 3.886 1.00 96.62 317 HIS A CA 1
ATOM 2527 C C . HIS A 1 317 ? -2.199 -3.745 2.917 1.00 96.62 317 HIS A C 1
ATOM 2529 O O . HIS A 1 317 ? -2.081 -3.542 1.713 1.00 96.62 317 HIS A O 1
ATOM 2535 N N . THR A 1 318 ? -3.290 -4.315 3.438 1.00 97.25 318 THR A N 1
ATOM 2536 C CA . THR A 1 318 ? -4.467 -4.663 2.625 1.00 97.25 318 THR A CA 1
ATOM 2537 C C . THR A 1 318 ? -5.019 -3.427 1.907 1.00 97.25 318 THR A C 1
ATOM 2539 O O . THR A 1 318 ? -5.347 -3.498 0.725 1.00 97.25 318 THR A O 1
ATOM 2542 N N . PHE A 1 319 ? -5.089 -2.282 2.597 1.00 97.69 319 PHE A N 1
ATOM 2543 C CA . PHE A 1 319 ? -5.501 -1.016 1.991 1.00 97.69 319 PHE A CA 1
ATOM 2544 C C . PHE A 1 319 ? -4.540 -0.598 0.879 1.00 97.69 319 PHE A C 1
ATOM 2546 O O . PHE A 1 319 ? -5.009 -0.291 -0.211 1.00 97.69 319 PHE A O 1
ATOM 2553 N N . ILE A 1 320 ? -3.224 -0.633 1.125 1.00 96.31 320 ILE A N 1
ATOM 2554 C CA . ILE A 1 320 ? -2.212 -0.285 0.115 1.00 96.31 320 ILE A CA 1
ATOM 2555 C C . ILE A 1 320 ? -2.412 -1.125 -1.149 1.00 96.31 320 ILE A C 1
ATOM 2557 O O . ILE A 1 320 ? -2.462 -0.568 -2.240 1.00 96.31 320 ILE A O 1
ATOM 2561 N N . TYR A 1 321 ? -2.580 -2.442 -1.019 1.00 96.19 321 TYR A N 1
ATOM 2562 C CA . TYR A 1 321 ? -2.767 -3.326 -2.172 1.00 96.19 321 TYR A CA 1
ATOM 2563 C C . TYR A 1 321 ? -4.043 -3.011 -2.953 1.00 96.19 321 TYR A C 1
ATOM 2565 O O . TYR A 1 321 ? -3.994 -2.873 -4.173 1.00 96.19 321 TYR A O 1
ATOM 2573 N N . LEU A 1 322 ? -5.176 -2.837 -2.266 1.00 96.19 322 LEU A N 1
ATOM 2574 C CA . LEU A 1 322 ? -6.437 -2.470 -2.920 1.00 96.19 322 LEU A CA 1
ATOM 2575 C C . LEU A 1 322 ? -6.352 -1.096 -3.588 1.00 96.19 322 LEU A C 1
ATOM 2577 O O . LEU A 1 322 ? -6.860 -0.923 -4.692 1.00 96.19 322 LEU A O 1
ATOM 2581 N N . TRP A 1 323 ? -5.704 -0.132 -2.933 1.00 96.50 323 TRP A N 1
ATOM 2582 C CA . TRP A 1 323 ? -5.547 1.221 -3.452 1.00 96.50 323 TRP A CA 1
ATOM 2583 C C . TRP A 1 323 ? -4.658 1.256 -4.692 1.00 96.50 323 TRP A C 1
ATOM 2585 O O . TRP A 1 323 ? -5.025 1.886 -5.678 1.00 96.50 323 TRP A O 1
ATOM 2595 N N . VAL A 1 324 ? -3.534 0.535 -4.677 1.00 93.56 324 VAL A N 1
ATOM 2596 C CA . VAL A 1 324 ? -2.637 0.421 -5.835 1.00 93.56 324 VAL A CA 1
ATOM 2597 C C . VAL A 1 324 ? -3.332 -0.292 -6.999 1.00 93.56 324 VAL A C 1
ATOM 2599 O O . VAL A 1 324 ? -3.202 0.148 -8.136 1.00 93.56 324 VAL A O 1
ATOM 2602 N N . LEU A 1 325 ? -4.117 -1.349 -6.755 1.00 93.31 325 LEU A N 1
ATOM 2603 C CA . LEU A 1 325 ? -4.914 -1.971 -7.824 1.00 93.31 325 LEU A CA 1
ATOM 2604 C C . LEU A 1 325 ? -5.944 -1.005 -8.401 1.00 93.31 325 LEU A C 1
ATOM 2606 O O . LEU A 1 325 ? -6.109 -0.946 -9.617 1.00 93.31 325 LEU A O 1
ATOM 2610 N N . LEU A 1 326 ? -6.623 -0.244 -7.542 1.00 92.56 326 LEU A N 1
ATOM 2611 C CA . LEU A 1 326 ? -7.615 0.731 -7.973 1.00 92.56 326 LEU A CA 1
ATOM 2612 C C . LEU A 1 326 ? -6.974 1.848 -8.806 1.00 92.56 326 LEU A C 1
ATOM 2614 O O . LEU A 1 326 ? -7.509 2.197 -9.855 1.00 92.56 326 LEU A O 1
ATOM 2618 N N . SER A 1 327 ? -5.818 2.372 -8.382 1.00 90.38 327 SER A N 1
ATOM 2619 C CA . SER A 1 327 ? -5.109 3.424 -9.117 1.00 90.38 327 SER A CA 1
ATOM 2620 C C . SER A 1 327 ? -4.590 2.925 -10.467 1.00 90.38 327 SER A C 1
ATOM 2622 O O . SER A 1 327 ? -4.772 3.598 -11.475 1.00 90.38 327 SER A O 1
ATOM 2624 N N . ARG A 1 328 ? -4.028 1.710 -10.526 1.00 87.75 328 ARG A N 1
ATOM 2625 C CA . ARG A 1 328 ? -3.561 1.099 -11.785 1.00 87.75 328 ARG A CA 1
ATOM 2626 C C . ARG A 1 328 ? -4.710 0.735 -12.723 1.00 87.75 328 ARG A C 1
ATOM 2628 O O . ARG A 1 328 ? -4.599 0.913 -13.932 1.00 87.75 328 ARG A O 1
ATOM 2635 N N . GLY A 1 329 ? -5.829 0.257 -12.179 1.00 87.19 329 GLY A N 1
ATOM 2636 C CA . GLY A 1 329 ? -7.047 0.012 -12.950 1.00 87.19 329 GLY A CA 1
ATOM 2637 C C . GLY A 1 329 ? -7.614 1.300 -13.547 1.00 87.19 329 GLY A C 1
ATOM 2638 O O . GLY A 1 329 ? -8.045 1.305 -14.699 1.00 87.19 329 GLY A O 1
ATOM 2639 N N . TRP A 1 330 ? -7.553 2.403 -12.794 1.00 85.56 330 TRP A N 1
ATOM 2640 C CA . TRP A 1 330 ? -7.916 3.724 -13.296 1.00 85.56 330 TRP A CA 1
ATOM 2641 C C . TRP A 1 330 ? -7.000 4.181 -14.433 1.00 85.56 330 TRP A C 1
ATOM 2643 O O . TRP A 1 330 ? -7.511 4.600 -15.463 1.00 85.56 330 TRP A O 1
ATOM 2653 N N . GLU A 1 331 ? -5.677 4.055 -14.294 1.00 80.62 331 GLU A N 1
ATOM 2654 C CA . GLU A 1 331 ? -4.716 4.385 -15.362 1.00 80.62 331 GLU A CA 1
ATOM 2655 C C . GLU A 1 331 ? -4.995 3.589 -16.649 1.00 80.62 331 GLU A C 1
ATOM 2657 O O . GLU A 1 331 ? -5.024 4.159 -17.739 1.00 80.62 331 GLU A O 1
ATOM 2662 N N . GLY A 1 332 ? -5.287 2.288 -16.528 1.00 78.69 332 GLY A N 1
ATOM 2663 C CA . GLY A 1 332 ? -5.656 1.448 -17.670 1.00 78.69 332 GLY A CA 1
ATOM 2664 C C . GLY A 1 332 ? -6.958 1.877 -18.359 1.00 78.69 332 GLY A C 1
ATOM 2665 O O . GLY A 1 332 ? -7.064 1.783 -19.580 1.00 78.69 332 GLY A O 1
ATOM 2666 N N . LEU A 1 333 ? -7.937 2.377 -17.598 1.00 78.75 333 LEU A N 1
ATOM 2667 C CA . LEU A 1 333 ? -9.209 2.881 -18.130 1.00 78.75 333 LEU A CA 1
ATOM 2668 C C . LEU A 1 333 ? -9.085 4.306 -18.700 1.00 78.75 333 LEU A C 1
ATOM 2670 O O . LEU A 1 333 ? -9.720 4.630 -19.701 1.00 78.75 333 LEU A O 1
ATOM 2674 N N . ALA A 1 334 ? -8.253 5.146 -18.083 1.00 68.19 334 ALA A N 1
ATOM 2675 C CA . ALA A 1 334 ? -7.985 6.527 -18.482 1.00 68.19 334 ALA A CA 1
ATOM 2676 C C . ALA A 1 334 ? -7.104 6.642 -19.740 1.00 68.19 334 ALA A C 1
ATOM 2678 O O . ALA A 1 334 ? -7.001 7.724 -20.306 1.00 68.19 334 ALA A O 1
ATOM 2679 N N . GLY A 1 335 ? -6.516 5.536 -20.217 1.00 62.00 335 GLY A N 1
ATOM 2680 C CA . GLY A 1 335 ? -5.876 5.446 -21.537 1.00 62.00 335 GLY A CA 1
ATOM 2681 C C . GLY A 1 335 ? -6.846 5.571 -22.724 1.00 62.00 335 GLY A C 1
ATOM 2682 O O . GLY A 1 335 ? -6.409 5.620 -23.874 1.00 62.00 335 GLY A O 1
ATOM 2683 N N . LEU A 1 336 ? -8.159 5.634 -22.470 1.00 61.47 336 LEU A N 1
ATOM 2684 C CA . LEU A 1 336 ? -9.152 6.075 -23.448 1.00 61.47 336 LEU A CA 1
ATOM 2685 C C . LEU A 1 336 ? -9.023 7.598 -23.651 1.00 61.47 336 LEU A C 1
ATOM 2687 O O . LEU A 1 336 ? -8.894 8.318 -22.664 1.00 61.47 336 LEU A O 1
ATOM 2691 N N . PRO A 1 337 ? -9.072 8.124 -24.890 1.00 54.94 337 PRO A N 1
ATOM 2692 C CA . PRO A 1 337 ? -8.880 9.551 -25.147 1.00 54.94 337 PRO A CA 1
ATOM 2693 C C . PRO A 1 337 ? -9.886 10.393 -24.346 1.00 54.94 337 PRO A C 1
ATOM 2695 O O . PRO A 1 337 ? -11.083 10.392 -24.634 1.00 54.94 337 PRO A O 1
ATOM 2698 N N . GLY A 1 338 ? -9.398 11.100 -23.321 1.00 64.69 338 GLY A N 1
ATOM 2699 C CA . GLY A 1 338 ? -10.240 11.815 -22.366 1.00 64.69 338 GLY A CA 1
ATOM 2700 C C . GLY A 1 338 ? -9.505 12.914 -21.592 1.00 64.69 338 GLY A C 1
ATOM 2701 O O . GLY A 1 338 ? -8.423 12.702 -21.065 1.00 64.69 338 GLY A O 1
ATOM 2702 N N . TRP A 1 339 ? -10.145 14.087 -21.565 1.00 65.31 339 TRP A N 1
ATOM 2703 C CA . TRP A 1 339 ? -10.098 15.289 -20.699 1.00 65.31 339 TRP A CA 1
ATOM 2704 C C . TRP A 1 339 ? -8.807 15.779 -19.988 1.00 65.31 339 TRP A C 1
ATOM 2706 O O . TRP A 1 339 ? -8.875 16.834 -19.363 1.00 65.31 339 TRP A O 1
ATOM 2716 N N . GLY A 1 340 ? -7.651 15.110 -20.063 1.00 74.81 340 GLY A N 1
ATOM 2717 C CA . GLY A 1 340 ? -6.391 15.566 -19.440 1.00 74.81 340 GLY A CA 1
ATOM 2718 C C . GLY A 1 340 ? -6.406 15.597 -17.903 1.00 74.81 340 GLY A C 1
ATOM 2719 O O . GLY A 1 340 ? -5.712 16.402 -17.281 1.00 74.81 340 GLY A O 1
ATOM 2720 N N . LEU A 1 341 ? -7.253 14.773 -17.276 1.00 81.38 341 LEU A N 1
ATOM 2721 C CA . LEU A 1 341 ? -7.397 14.689 -15.814 1.00 81.38 341 LEU A CA 1
ATOM 2722 C C . LEU A 1 341 ? -6.538 13.585 -15.179 1.00 81.38 341 LEU A C 1
ATOM 2724 O O . LEU A 1 341 ? -6.506 13.471 -13.955 1.00 81.38 341 LEU A O 1
ATOM 2728 N N . ASP A 1 342 ? -5.842 12.783 -15.982 1.00 82.38 342 ASP A N 1
ATOM 2729 C CA . ASP A 1 342 ? -5.000 11.661 -15.556 1.00 82.38 342 ASP A CA 1
ATOM 2730 C C . ASP A 1 342 ? -3.994 12.078 -14.471 1.00 82.38 342 ASP A C 1
ATOM 2732 O O . ASP A 1 342 ? -3.949 11.479 -13.396 1.00 82.38 342 ASP A O 1
ATOM 2736 N N . SER A 1 343 ? -3.274 13.176 -14.701 1.00 83.62 343 SER A N 1
ATOM 2737 C CA . SER A 1 343 ? -2.231 13.669 -13.804 1.00 83.62 343 SER A CA 1
ATOM 2738 C C . SER A 1 343 ? -2.803 14.174 -12.475 1.00 83.62 343 SER A C 1
ATOM 2740 O O . SER A 1 343 ? -2.230 13.935 -11.411 1.00 83.62 343 SER A O 1
ATOM 2742 N N . TRP A 1 344 ? -3.974 14.818 -12.504 1.00 88.44 344 TRP A N 1
ATOM 2743 C CA . TRP A 1 344 ? -4.659 15.280 -11.293 1.00 88.44 344 TRP A CA 1
ATOM 2744 C C . TRP A 1 344 ? -5.215 14.122 -10.469 1.00 88.44 344 TRP A C 1
ATOM 2746 O O . TRP A 1 344 ? -5.108 14.139 -9.241 1.00 88.44 344 TRP A O 1
ATOM 2756 N N . VAL A 1 345 ? -5.771 13.098 -11.123 1.00 88.19 345 VAL A N 1
ATOM 2757 C CA . VAL A 1 345 ? -6.246 11.895 -10.431 1.00 88.19 345 VAL A CA 1
ATOM 2758 C C . VAL A 1 345 ? -5.071 11.132 -9.828 1.00 88.19 345 VAL A C 1
ATOM 2760 O O . VAL A 1 345 ? -5.126 10.779 -8.653 1.00 88.19 345 VAL A O 1
ATOM 2763 N N . ALA A 1 346 ? -3.975 10.955 -10.571 1.00 88.38 346 ALA A N 1
ATOM 2764 C CA . ALA A 1 346 ? -2.758 10.340 -10.051 1.00 88.38 346 ALA A CA 1
ATOM 2765 C C . ALA A 1 346 ? -2.222 11.103 -8.829 1.00 88.38 346 ALA A C 1
ATOM 2767 O O . ALA A 1 346 ? -1.905 10.492 -7.804 1.00 88.38 346 ALA A O 1
ATOM 2768 N N . PHE A 1 347 ? -2.183 12.438 -8.886 1.00 92.06 347 PHE A N 1
ATOM 2769 C CA . PHE A 1 347 ? -1.801 13.270 -7.746 1.00 92.06 347 PHE A CA 1
ATOM 2770 C C . PHE A 1 347 ? -2.731 13.060 -6.543 1.00 92.06 347 PHE A C 1
ATOM 2772 O O . PHE A 1 347 ? -2.250 12.801 -5.439 1.00 92.06 347 PHE A O 1
ATOM 2779 N N . ALA A 1 348 ? -4.051 13.101 -6.742 1.00 93.19 348 ALA A N 1
ATOM 2780 C CA . ALA A 1 348 ? -5.030 12.871 -5.680 1.00 93.19 348 ALA A CA 1
ATOM 2781 C C . ALA A 1 348 ? -4.895 11.467 -5.065 1.00 93.19 348 ALA A C 1
ATOM 2783 O O . ALA A 1 348 ? -4.957 11.317 -3.843 1.00 93.19 348 ALA A O 1
ATOM 2784 N N . CYS A 1 349 ? -4.645 10.446 -5.889 1.00 93.19 349 CYS A N 1
ATOM 2785 C CA . CYS A 1 349 ? -4.428 9.077 -5.436 1.00 93.19 349 CYS A CA 1
ATOM 2786 C C . CYS A 1 349 ? -3.174 8.937 -4.570 1.00 93.19 349 CYS A C 1
ATOM 2788 O O . CYS A 1 349 ? -3.228 8.307 -3.510 1.00 93.19 349 CYS A O 1
ATOM 2790 N N . ASN A 1 350 ? -2.062 9.545 -4.988 1.00 92.88 350 ASN A N 1
ATOM 2791 C CA . ASN A 1 350 ? -0.819 9.562 -4.217 1.00 92.88 350 ASN A CA 1
ATOM 2792 C C . ASN A 1 350 ? -0.966 10.370 -2.921 1.00 92.88 350 ASN A C 1
ATOM 2794 O O . ASN A 1 350 ? -0.522 9.937 -1.857 1.00 92.88 350 ASN A O 1
ATOM 2798 N N . PHE A 1 351 ? -1.647 11.514 -2.986 1.00 95.31 351 PHE A N 1
ATOM 2799 C CA . PHE A 1 351 ? -1.923 12.340 -1.817 1.00 95.31 351 PHE A CA 1
ATOM 2800 C C . PHE A 1 351 ? -2.770 11.586 -0.782 1.00 95.31 351 PHE A C 1
ATOM 2802 O O . PHE A 1 351 ? -2.427 11.564 0.402 1.00 95.31 351 PHE A O 1
ATOM 2809 N N . TRP A 1 352 ? -3.832 10.898 -1.216 1.00 95.56 352 TRP A N 1
ATOM 2810 C CA . TRP A 1 352 ? -4.657 10.079 -0.327 1.00 95.56 352 TRP A CA 1
ATOM 2811 C C . TRP A 1 352 ? -3.861 8.945 0.323 1.00 95.56 352 TRP A C 1
ATOM 2813 O O . TRP A 1 352 ? -3.978 8.743 1.532 1.00 95.56 352 TRP A O 1
ATOM 2823 N N . LEU A 1 353 ? -2.999 8.258 -0.435 1.00 94.56 353 LEU A N 1
ATOM 2824 C CA . LEU A 1 353 ? -2.122 7.208 0.092 1.00 94.56 353 LEU A CA 1
ATOM 2825 C C . LEU A 1 353 ? -1.213 7.729 1.223 1.00 94.56 353 LEU A C 1
ATOM 2827 O O . LEU A 1 353 ? -1.027 7.036 2.223 1.00 94.56 353 LEU A O 1
ATOM 2831 N N . GLY A 1 354 ? -0.706 8.963 1.106 1.00 93.88 354 GLY A N 1
ATOM 2832 C CA . GLY A 1 354 ? 0.098 9.617 2.145 1.00 93.88 354 GLY A CA 1
ATOM 2833 C C . GLY A 1 354 ? -0.704 10.079 3.371 1.00 93.88 354 GLY A C 1
ATOM 2834 O O . GLY A 1 354 ? -0.229 9.976 4.502 1.00 93.88 354 GLY A O 1
ATOM 2835 N N . ILE A 1 355 ? -1.938 10.554 3.178 1.00 96.00 355 ILE A N 1
ATOM 2836 C CA . ILE A 1 355 ? -2.806 11.044 4.265 1.00 96.00 355 ILE A CA 1
ATOM 2837 C C 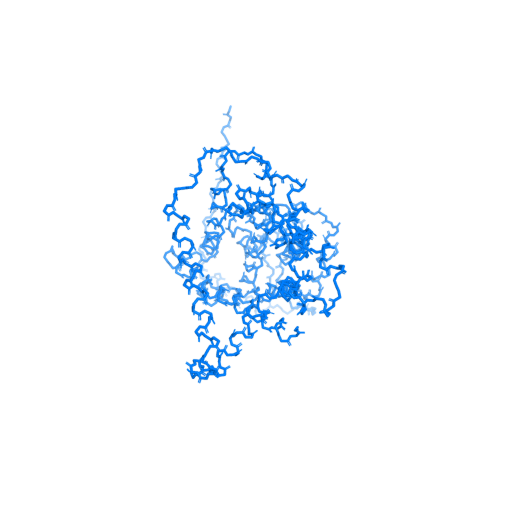. ILE A 1 355 ? -3.501 9.905 5.025 1.00 96.00 355 ILE A C 1
ATOM 2839 O O . ILE A 1 355 ? -3.736 10.012 6.233 1.00 96.00 355 ILE A O 1
ATOM 2843 N N . TYR A 1 356 ? -3.801 8.789 4.362 1.00 97.06 356 TYR A N 1
ATOM 2844 C CA . TYR A 1 356 ? -4.491 7.644 4.952 1.00 97.06 356 TYR A CA 1
ATOM 2845 C C . TYR A 1 356 ? -3.872 7.131 6.271 1.00 97.06 356 TYR A C 1
ATOM 2847 O O . TYR A 1 356 ? -4.614 7.034 7.258 1.00 97.06 356 TYR A O 1
ATOM 2855 N N . PRO A 1 357 ? -2.553 6.831 6.369 1.00 96.38 357 PRO A N 1
ATOM 2856 C CA . PRO A 1 357 ? -1.961 6.350 7.618 1.00 96.38 357 PRO A CA 1
ATOM 2857 C C . PRO A 1 357 ? -2.115 7.367 8.749 1.00 96.38 357 PRO A C 1
ATOM 2859 O O . PRO A 1 357 ? -2.383 6.980 9.884 1.00 96.38 357 PRO A O 1
ATOM 2862 N N . PHE A 1 358 ? -2.034 8.665 8.454 1.00 97.12 358 PHE A N 1
ATOM 2863 C CA . PHE A 1 358 ? -2.253 9.704 9.454 1.00 97.12 358 PHE A CA 1
ATOM 2864 C C . PHE A 1 358 ? -3.681 9.644 10.028 1.00 97.12 358 PHE A C 1
ATOM 2866 O O . PHE A 1 358 ? -3.854 9.582 11.251 1.00 97.12 358 PHE A O 1
ATOM 2873 N N . VAL A 1 359 ? -4.707 9.599 9.167 1.00 97.12 359 VAL A N 1
ATOM 2874 C CA . VAL A 1 359 ? -6.117 9.546 9.601 1.00 97.12 359 VAL A CA 1
ATOM 2875 C C . VAL A 1 359 ? -6.410 8.248 10.361 1.00 97.12 359 VAL A C 1
ATOM 2877 O O . VAL A 1 359 ? -7.046 8.272 11.419 1.00 97.12 359 VAL A O 1
ATOM 2880 N N . MET A 1 360 ? -5.894 7.120 9.867 1.00 97.06 360 MET A N 1
ATOM 2881 C CA . MET A 1 360 ? -6.021 5.808 10.501 1.00 97.06 360 MET A CA 1
ATOM 2882 C C . MET A 1 360 ? -5.404 5.799 11.907 1.00 97.06 360 MET A C 1
ATOM 2884 O O . MET A 1 360 ? -6.080 5.452 12.875 1.00 97.06 360 MET A O 1
ATOM 2888 N N . LEU A 1 361 ? -4.152 6.238 12.060 1.00 96.19 361 LEU A N 1
ATOM 2889 C CA . LEU A 1 361 ? -3.465 6.270 13.357 1.00 96.19 361 LEU A CA 1
ATOM 2890 C C . LEU A 1 361 ? -4.134 7.244 14.336 1.00 96.19 361 LEU A C 1
ATOM 2892 O O . LEU A 1 361 ? -4.261 6.941 15.526 1.00 96.19 361 LEU A O 1
ATOM 2896 N N . ARG A 1 362 ? -4.607 8.398 13.848 1.00 95.56 362 ARG A N 1
ATOM 2897 C CA . ARG A 1 362 ? -5.339 9.383 14.659 1.00 95.56 362 ARG A CA 1
ATOM 2898 C C . ARG A 1 362 ? -6.620 8.799 15.246 1.00 95.56 362 ARG A C 1
ATOM 2900 O O . ARG A 1 362 ? -6.939 9.104 16.400 1.00 95.56 362 ARG A O 1
ATOM 2907 N N . ARG A 1 363 ? -7.340 7.994 14.458 1.00 94.56 363 ARG A N 1
ATOM 2908 C CA . ARG A 1 363 ? -8.576 7.315 14.865 1.00 94.56 363 ARG A CA 1
ATOM 2909 C C . ARG A 1 363 ? -8.307 6.228 15.902 1.00 94.56 363 ARG A C 1
ATOM 2911 O O . ARG A 1 363 ? -9.029 6.163 16.887 1.00 94.56 363 ARG A O 1
ATOM 2918 N N . LEU A 1 364 ? -7.273 5.409 15.707 1.00 94.44 364 LEU A N 1
ATOM 2919 C CA . LEU A 1 364 ? -6.991 4.277 16.596 1.00 94.44 364 LEU A CA 1
ATOM 2920 C C . LEU A 1 364 ? -6.347 4.660 17.929 1.00 94.44 364 LEU A C 1
ATOM 2922 O O . LEU A 1 364 ? -6.636 4.028 18.939 1.00 94.44 364 LEU A O 1
ATOM 2926 N N . PHE A 1 365 ? -5.462 5.656 17.941 1.00 93.50 365 PHE A N 1
ATOM 2927 C CA . PHE A 1 365 ? -4.664 5.976 19.129 1.00 93.50 365 PHE A CA 1
ATOM 2928 C C . PHE A 1 365 ? -5.118 7.230 19.876 1.00 93.50 365 PHE A C 1
ATOM 2930 O O . PHE A 1 365 ? -4.494 7.583 20.873 1.00 93.50 365 PHE A O 1
ATOM 2937 N N . ALA A 1 366 ? -6.140 7.935 19.375 1.00 89.44 366 ALA A N 1
ATOM 2938 C CA . ALA A 1 366 ? -6.740 9.125 19.988 1.00 89.44 366 ALA A CA 1
ATOM 2939 C C . ALA A 1 366 ? -5.752 10.243 20.419 1.00 89.44 366 ALA A C 1
ATOM 2941 O O . ALA A 1 366 ? -6.091 11.106 21.225 1.00 89.44 366 ALA A O 1
ATOM 2942 N N . ASN A 1 367 ? -4.533 10.274 19.867 1.00 90.19 367 ASN A N 1
ATOM 2943 C CA . ASN A 1 367 ? -3.522 11.290 20.177 1.00 90.19 367 ASN A CA 1
ATOM 2944 C C . ASN A 1 367 ? -3.900 12.664 19.606 1.00 90.19 367 ASN A C 1
ATOM 2946 O O . ASN A 1 367 ? -4.623 12.761 18.619 1.00 90.19 367 ASN A O 1
ATOM 2950 N N . SER A 1 368 ? -3.343 13.745 20.162 1.00 93.56 368 SER A N 1
ATOM 2951 C CA . SER A 1 368 ? -3.496 15.080 19.569 1.00 93.56 368 SER A CA 1
ATOM 2952 C C . SER A 1 368 ? -2.898 15.151 18.155 1.00 93.56 368 SER A C 1
ATOM 2954 O O . SER A 1 368 ? -2.008 14.370 17.796 1.00 93.56 368 SER A O 1
ATOM 2956 N N . TRP A 1 369 ? -3.381 16.099 17.348 1.00 94.12 369 TRP A N 1
ATOM 2957 C CA . TRP A 1 369 ? -2.956 16.287 15.955 1.00 94.12 369 TRP A CA 1
ATOM 2958 C C . TRP A 1 369 ? -1.428 16.385 15.795 1.00 94.12 369 TRP A C 1
ATOM 2960 O O . TRP A 1 369 ? -0.876 15.538 15.092 1.00 94.12 369 TRP A O 1
ATOM 2970 N N . PRO A 1 370 ? -0.705 17.279 16.506 1.00 95.12 370 PRO A N 1
ATOM 2971 C CA . PRO A 1 370 ? 0.743 17.421 16.319 1.00 95.12 370 PRO A CA 1
ATOM 2972 C C . PRO A 1 370 ? 1.518 16.148 16.671 1.00 95.12 370 PRO A C 1
ATOM 2974 O O . PRO A 1 370 ? 2.414 15.730 15.943 1.00 95.12 370 PRO A O 1
ATOM 2977 N N . LYS A 1 371 ? 1.124 15.466 17.756 1.00 94.44 371 LYS A N 1
ATOM 2978 C CA . LYS A 1 371 ? 1.744 14.197 18.163 1.00 94.44 371 LYS A CA 1
ATOM 2979 C C . LYS A 1 371 ? 1.542 13.121 17.102 1.00 94.44 371 LYS A C 1
ATOM 2981 O O . LYS A 1 371 ? 2.449 12.333 16.856 1.00 94.44 371 LYS A O 1
ATOM 2986 N N . THR A 1 372 ? 0.357 13.072 16.497 1.00 95.38 372 THR A N 1
ATOM 2987 C CA . THR A 1 372 ? 0.047 12.084 15.463 1.00 95.38 372 THR A CA 1
ATOM 2988 C C . THR A 1 372 ? 0.794 12.385 14.170 1.00 95.38 372 THR A C 1
ATOM 2990 O O . THR A 1 372 ? 1.342 11.455 13.590 1.00 95.38 372 THR A O 1
ATOM 2993 N N . VAL A 1 373 ? 0.906 13.655 13.763 1.00 96.69 373 VAL A N 1
ATOM 2994 C CA . VAL A 1 373 ? 1.698 14.062 12.588 1.00 96.69 373 VAL A CA 1
ATOM 2995 C C . VAL A 1 373 ? 3.158 13.647 12.760 1.00 96.69 373 VAL A C 1
ATOM 2997 O O . VAL A 1 373 ? 3.671 12.897 11.936 1.00 96.69 373 VAL A O 1
ATOM 3000 N N . VAL A 1 374 ? 3.798 14.031 13.871 1.00 97.12 374 VAL A N 1
ATOM 3001 C CA . VAL A 1 374 ? 5.212 13.703 14.134 1.00 97.12 374 VAL A CA 1
ATOM 3002 C C . VAL A 1 374 ? 5.441 12.192 14.163 1.00 97.12 374 VAL A C 1
ATOM 3004 O O . VAL A 1 374 ? 6.375 11.695 13.541 1.00 97.12 374 VAL A O 1
ATOM 3007 N N . LYS A 1 375 ? 4.574 11.434 14.846 1.00 97.19 375 LYS A N 1
ATOM 3008 C CA . LYS A 1 375 ? 4.698 9.970 14.906 1.00 97.19 375 LYS A CA 1
ATOM 3009 C C . LYS A 1 375 ? 4.440 9.300 13.562 1.00 97.19 375 LYS A C 1
ATOM 3011 O O . LYS A 1 375 ? 5.102 8.315 13.269 1.00 97.19 375 LYS A O 1
ATOM 3016 N N . THR A 1 376 ? 3.499 9.806 12.767 1.00 97.00 376 THR A N 1
ATOM 3017 C CA . THR A 1 376 ? 3.211 9.261 11.431 1.00 97.00 376 THR A CA 1
ATOM 3018 C C . THR A 1 376 ? 4.368 9.540 10.484 1.00 97.00 376 THR A C 1
ATOM 3020 O O . THR A 1 376 ? 4.785 8.641 9.763 1.00 97.00 376 THR A O 1
ATOM 3023 N N . PHE A 1 377 ? 4.941 10.743 10.533 1.00 97.00 377 PHE A N 1
ATOM 3024 C CA . PHE A 1 377 ? 6.140 11.079 9.774 1.00 97.00 377 PHE A CA 1
ATOM 3025 C C . PHE A 1 377 ? 7.314 10.176 10.168 1.00 97.00 377 PHE A C 1
ATOM 3027 O O . PHE A 1 377 ? 7.898 9.522 9.312 1.00 97.00 377 PHE A O 1
ATOM 3034 N N . LEU A 1 378 ? 7.595 10.048 11.469 1.00 97.75 378 LEU A N 1
ATOM 3035 C CA . LEU A 1 378 ? 8.660 9.177 11.968 1.00 97.75 378 LEU A CA 1
ATOM 3036 C C . LEU A 1 378 ? 8.433 7.706 11.585 1.00 97.75 378 LEU A C 1
ATOM 3038 O O . LEU A 1 378 ? 9.371 7.034 11.169 1.00 97.75 378 LEU A O 1
ATOM 3042 N N . LEU A 1 379 ? 7.192 7.217 11.678 1.00 97.31 379 LEU A N 1
ATOM 3043 C CA . LEU A 1 379 ? 6.821 5.880 11.216 1.00 97.31 379 LEU A CA 1
ATOM 3044 C C . LEU A 1 379 ? 7.091 5.719 9.720 1.00 97.31 379 LEU A C 1
ATOM 3046 O O . LEU A 1 379 ? 7.669 4.715 9.329 1.00 97.31 379 LEU A O 1
ATOM 3050 N N . THR A 1 380 ? 6.700 6.70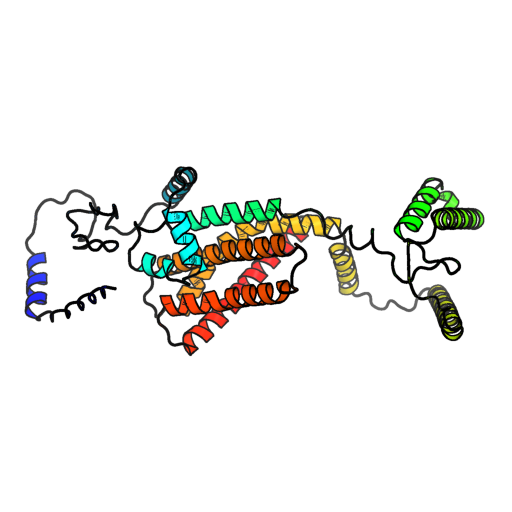0 8.905 1.00 95.62 380 THR A N 1
ATOM 3051 C CA . THR A 1 380 ? 6.884 6.678 7.447 1.00 95.62 380 THR A CA 1
ATOM 3052 C C . THR A 1 380 ? 8.365 6.653 7.085 1.00 95.62 380 THR A C 1
ATOM 3054 O O . THR A 1 380 ? 8.765 5.854 6.249 1.00 95.62 380 THR A O 1
ATOM 3057 N N . VAL A 1 381 ? 9.192 7.461 7.757 1.00 96.88 381 VAL A N 1
ATOM 3058 C CA . VAL A 1 381 ? 10.646 7.483 7.546 1.00 96.88 381 VAL A CA 1
ATOM 3059 C C . VAL A 1 381 ? 11.279 6.152 7.949 1.00 96.88 381 VAL A C 1
ATOM 3061 O O . VAL A 1 381 ? 11.965 5.542 7.137 1.00 96.88 381 VAL A O 1
ATOM 3064 N N . ILE A 1 382 ? 11.030 5.665 9.171 1.00 97.19 382 ILE A N 1
ATOM 3065 C CA . ILE A 1 382 ? 11.631 4.411 9.656 1.00 97.19 382 ILE A CA 1
ATOM 3066 C C . ILE A 1 382 ? 11.185 3.233 8.788 1.00 97.19 382 ILE A C 1
ATOM 3068 O O . ILE A 1 382 ? 12.014 2.449 8.343 1.00 97.19 382 ILE A O 1
ATOM 3072 N N . TYR A 1 383 ? 9.885 3.123 8.517 1.00 95.75 383 TYR A N 1
ATOM 3073 C CA . TYR A 1 383 ? 9.336 2.034 7.718 1.00 95.75 383 TYR A CA 1
ATOM 3074 C C . TYR A 1 383 ? 9.778 2.118 6.248 1.00 95.75 383 TYR A C 1
ATOM 3076 O O . TYR A 1 383 ? 10.088 1.094 5.646 1.00 95.75 383 TYR A O 1
ATOM 3084 N N . GLY A 1 384 ? 9.893 3.328 5.693 1.00 94.75 384 GLY A N 1
ATOM 3085 C CA . GLY A 1 384 ? 10.470 3.562 4.370 1.00 94.75 384 GLY A CA 1
ATOM 3086 C C . GLY A 1 384 ? 11.928 3.111 4.284 1.00 94.75 384 GLY A C 1
ATOM 3087 O O . GLY A 1 384 ? 12.288 2.418 3.340 1.00 94.75 384 GLY A O 1
ATOM 3088 N N . LEU A 1 385 ? 12.752 3.404 5.296 1.00 95.62 385 LEU A N 1
ATOM 3089 C CA . LEU A 1 385 ? 14.131 2.906 5.372 1.00 95.62 385 LEU A CA 1
ATOM 3090 C C . LEU A 1 385 ? 14.189 1.376 5.461 1.00 95.62 385 LEU A C 1
ATOM 3092 O O . LEU A 1 385 ? 15.022 0.764 4.796 1.00 95.62 385 LEU A O 1
ATOM 3096 N N . THR A 1 386 ? 13.297 0.748 6.233 1.00 94.69 386 THR A N 1
ATOM 3097 C CA . THR A 1 386 ? 13.186 -0.718 6.298 1.00 94.69 386 THR A CA 1
ATOM 3098 C C . THR A 1 386 ? 12.853 -1.316 4.934 1.00 94.69 386 THR A C 1
ATOM 3100 O O . THR A 1 386 ? 13.466 -2.307 4.542 1.00 94.69 386 THR A O 1
ATOM 3103 N N . LEU A 1 387 ? 11.916 -0.711 4.196 1.00 92.38 387 LEU A N 1
ATOM 3104 C CA . LEU A 1 387 ? 11.578 -1.138 2.838 1.00 92.38 387 LEU A CA 1
ATOM 3105 C C . LEU A 1 387 ? 12.764 -0.962 1.888 1.00 92.38 387 LEU A C 1
ATOM 3107 O O . LEU A 1 387 ? 13.112 -1.908 1.190 1.00 92.38 387 LEU A O 1
ATOM 3111 N N . SER A 1 388 ? 13.427 0.198 1.900 1.00 93.06 388 SER A N 1
ATOM 3112 C CA . SER A 1 388 ? 14.611 0.454 1.072 1.00 93.06 388 SER A CA 1
ATOM 3113 C C . SER A 1 388 ? 15.743 -0.532 1.357 1.00 93.06 388 SER A C 1
ATOM 3115 O O . SER A 1 388 ? 16.371 -1.023 0.424 1.00 93.06 388 SER A O 1
ATOM 3117 N N . LEU A 1 389 ? 15.980 -0.874 2.628 1.00 93.38 389 LEU A N 1
ATOM 3118 C CA . LEU A 1 389 ? 16.957 -1.895 3.010 1.00 93.38 389 LEU A CA 1
ATOM 3119 C C . LEU A 1 389 ? 16.546 -3.289 2.516 1.00 93.38 389 LEU A C 1
ATOM 3121 O O . LEU A 1 389 ? 17.399 -4.038 2.050 1.00 93.38 389 LEU A O 1
ATOM 3125 N N . GLY A 1 390 ? 15.255 -3.626 2.581 1.00 90.75 390 GLY A N 1
ATOM 3126 C CA . GLY A 1 390 ? 14.718 -4.864 2.016 1.00 90.75 390 GLY A CA 1
ATOM 3127 C C . GLY A 1 390 ? 14.955 -4.955 0.508 1.00 90.75 390 GLY A C 1
ATOM 3128 O O . GLY A 1 390 ? 15.539 -5.930 0.038 1.00 90.75 390 GLY A O 1
ATOM 3129 N N . PHE A 1 391 ? 14.600 -3.905 -0.238 1.00 90.44 391 PHE A N 1
ATOM 3130 C CA . PHE A 1 391 ? 14.861 -3.817 -1.676 1.00 90.44 391 PHE A CA 1
ATOM 3131 C C . PHE A 1 391 ? 16.355 -3.925 -1.986 1.00 90.44 391 PHE A C 1
ATOM 3133 O O . PHE A 1 391 ? 16.748 -4.715 -2.844 1.00 90.44 391 PHE A O 1
ATOM 3140 N N . PHE A 1 392 ? 17.197 -3.201 -1.249 1.00 90.81 392 PHE A N 1
ATOM 3141 C CA . PHE A 1 392 ? 18.646 -3.278 -1.400 1.00 90.81 392 PHE A CA 1
ATOM 3142 C C . PHE A 1 392 ? 19.168 -4.700 -1.163 1.00 90.81 392 PHE A C 1
ATOM 3144 O O . PHE A 1 392 ? 19.912 -5.218 -1.989 1.00 90.81 392 PHE A O 1
ATOM 3151 N N . ALA A 1 393 ? 18.724 -5.375 -0.100 1.00 90.25 393 ALA A N 1
ATOM 3152 C CA . ALA A 1 393 ? 19.107 -6.756 0.180 1.00 90.25 393 ALA A CA 1
ATOM 3153 C C . ALA A 1 393 ? 18.685 -7.713 -0.948 1.00 90.25 393 ALA A C 1
ATOM 3155 O O . ALA A 1 393 ? 19.476 -8.568 -1.347 1.00 90.25 393 ALA A O 1
ATOM 3156 N N . THR A 1 394 ? 17.481 -7.548 -1.511 1.00 88.12 394 THR A N 1
ATOM 3157 C CA . THR A 1 394 ? 17.043 -8.355 -2.665 1.00 88.12 394 THR A CA 1
ATOM 3158 C C . THR A 1 394 ? 17.873 -8.083 -3.917 1.00 88.12 394 THR A C 1
ATOM 3160 O O . THR A 1 394 ? 18.219 -9.028 -4.622 1.00 88.12 394 THR A O 1
ATOM 3163 N N . ALA A 1 395 ? 18.249 -6.825 -4.166 1.00 85.50 395 ALA A N 1
ATOM 3164 C CA . ALA A 1 395 ? 19.070 -6.439 -5.308 1.00 85.50 395 ALA A CA 1
ATOM 3165 C C . ALA A 1 395 ? 20.510 -6.959 -5.182 1.00 85.50 395 ALA A C 1
ATOM 3167 O O . ALA A 1 395 ? 21.061 -7.477 -6.148 1.00 85.50 395 ALA A O 1
ATOM 3168 N N . VAL A 1 396 ? 21.103 -6.892 -3.984 1.00 88.38 396 VAL A N 1
ATOM 3169 C CA . VAL A 1 396 ? 22.416 -7.489 -3.691 1.00 88.38 396 VAL A CA 1
ATOM 3170 C C . VAL A 1 396 ? 22.364 -9.007 -3.844 1.00 88.38 396 VAL A C 1
ATOM 3172 O O . VAL A 1 396 ? 23.252 -9.584 -4.460 1.00 88.38 396 VAL A O 1
ATOM 3175 N N . GLY A 1 397 ? 21.313 -9.661 -3.338 1.00 85.31 397 GLY A N 1
ATOM 3176 C CA . GLY A 1 397 ? 21.115 -11.100 -3.516 1.00 85.31 397 GLY A CA 1
ATOM 3177 C C . GLY A 1 397 ? 21.046 -11.501 -4.990 1.00 85.31 397 GLY A C 1
ATOM 3178 O O . GLY A 1 397 ? 21.744 -12.424 -5.398 1.00 85.31 397 GLY A O 1
ATOM 3179 N N . ALA A 1 398 ? 20.284 -10.760 -5.800 1.00 84.00 398 ALA A N 1
ATOM 3180 C CA . ALA A 1 398 ? 20.244 -10.952 -7.249 1.00 84.00 398 ALA A CA 1
ATOM 3181 C C . ALA A 1 398 ? 21.633 -10.783 -7.876 1.00 84.00 398 ALA A C 1
ATOM 3183 O O . ALA A 1 398 ? 22.069 -11.614 -8.666 1.00 84.00 398 ALA A O 1
ATOM 3184 N N . PHE A 1 399 ? 22.344 -9.722 -7.491 1.00 79.81 399 PHE A N 1
ATOM 3185 C CA . PHE A 1 399 ? 23.658 -9.386 -8.025 1.00 79.81 399 PHE A CA 1
ATOM 3186 C C . PHE A 1 399 ? 24.737 -10.425 -7.682 1.00 79.81 399 PHE A C 1
ATOM 3188 O O . PHE A 1 399 ? 25.641 -10.643 -8.477 1.00 79.81 399 PHE A O 1
ATOM 3195 N N . LEU A 1 400 ? 24.659 -11.063 -6.511 1.00 83.69 400 LEU A N 1
ATOM 3196 C CA . LEU A 1 400 ? 25.614 -12.095 -6.092 1.00 83.69 400 LEU A CA 1
ATOM 3197 C C . LEU A 1 400 ? 25.337 -13.471 -6.718 1.00 83.69 400 LEU A C 1
ATOM 3199 O O . LEU A 1 400 ? 26.247 -14.295 -6.777 1.00 83.69 400 LEU A O 1
ATOM 3203 N N . LEU A 1 401 ? 24.095 -13.736 -7.134 1.00 75.81 401 LEU A N 1
ATOM 3204 C CA . LEU A 1 401 ? 23.649 -15.037 -7.649 1.00 75.81 401 LEU A CA 1
ATOM 3205 C C . LEU A 1 401 ? 23.539 -15.096 -9.185 1.00 75.81 401 LEU A C 1
ATOM 3207 O O . LEU A 1 401 ? 23.337 -16.185 -9.721 1.00 75.81 401 LEU A O 1
ATOM 3211 N N . THR A 1 402 ? 23.678 -13.957 -9.874 1.00 63.41 402 THR A N 1
ATOM 3212 C CA . THR A 1 402 ? 23.685 -13.809 -11.346 1.00 63.41 402 THR A CA 1
ATOM 3213 C C . THR A 1 402 ? 25.023 -13.274 -11.825 1.00 63.41 402 THR A C 1
ATOM 3215 O O . THR A 1 402 ? 25.455 -13.598 -12.953 1.00 63.41 402 THR A O 1
#

pLDDT: mean 74.24, std 19.45, range [32.75, 97.75]